Protein AF-0000000076348810 (afdb_homodimer)

Radius of gyration: 24.59 Å; Cα contacts (8 Å, |Δi|>4): 1159; chains: 2; bounding box: 55×70×58 Å

Structure (mmCIF, N/CA/C/O backbone):
data_AF-0000000076348810-model_v1
#
loop_
_entity.id
_entity.type
_entity.pdbx_description
1 polymer 'Glutamate racemase'
#
loop_
_atom_site.group_PDB
_atom_site.id
_atom_site.type_symbol
_atom_site.label_atom_id
_atom_site.label_alt_id
_atom_site.label_comp_id
_atom_site.label_asym_id
_atom_site.label_entity_id
_atom_site.label_seq_id
_atom_site.pdbx_PDB_ins_code
_atom_site.Cartn_x
_atom_site.Cartn_y
_atom_site.Cartn_z
_atom_site.occupancy
_atom_site.B_iso_or_equiv
_atom_site.auth_seq_id
_atom_site.auth_comp_id
_atom_site.auth_asym_id
_atom_site.auth_atom_id
_atom_site.pdbx_PDB_model_num
ATOM 1 N N . MET A 1 1 ? -26.547 -15.477 -2.445 1 61.16 1 MET A N 1
ATOM 2 C CA . MET A 1 1 ? -26.625 -14.945 -3.803 1 61.16 1 MET A CA 1
ATOM 3 C C . MET A 1 1 ? -26.422 -16.047 -4.832 1 61.16 1 MET A C 1
ATOM 5 O O . MET A 1 1 ? -25.578 -16.938 -4.648 1 61.16 1 MET A O 1
ATOM 9 N N . MET A 1 2 ? -27.297 -16.141 -5.699 1 83.56 2 MET A N 1
ATOM 10 C CA . MET A 1 2 ? -27.156 -17.188 -6.703 1 83.56 2 MET A CA 1
ATOM 11 C C . MET A 1 2 ? -26.109 -16.812 -7.75 1 83.56 2 MET A C 1
ATOM 13 O O . MET A 1 2 ? -26.203 -15.75 -8.367 1 83.56 2 MET A O 1
ATOM 17 N N . LEU A 1 3 ? -25 -17.625 -7.941 1 93 3 LEU A N 1
ATOM 18 C CA . LEU A 1 3 ? -23.922 -17.375 -8.891 1 93 3 LEU A CA 1
ATOM 19 C C . LEU A 1 3 ? -24.328 -17.797 -10.305 1 93 3 LEU A C 1
ATOM 21 O O . LEU A 1 3 ? -25.078 -18.75 -10.477 1 93 3 LEU A O 1
ATOM 25 N N . PRO A 1 4 ? -23.875 -17.047 -11.281 1 95.25 4 PRO A N 1
ATOM 26 C CA . PRO A 1 4 ? -24.203 -17.391 -12.664 1 95.25 4 PRO A CA 1
ATOM 27 C C . PRO A 1 4 ? -23.766 -18.812 -13.039 1 95.25 4 PRO A C 1
ATOM 29 O O . PRO A 1 4 ? -22.688 -19.25 -12.617 1 95.25 4 PRO A O 1
ATOM 32 N N . SER A 1 5 ? -24.609 -19.469 -13.922 1 94.88 5 SER A N 1
ATOM 33 C CA . SER A 1 5 ? -24.328 -20.844 -14.273 1 94.88 5 SER A CA 1
ATOM 34 C C . SER A 1 5 ? -23.734 -20.953 -15.68 1 94.88 5 SER A C 1
ATOM 36 O O . SER A 1 5 ? -23.156 -21.969 -16.031 1 94.88 5 SER A O 1
ATOM 38 N N . ASN A 1 6 ? -23.922 -19.922 -16.438 1 97.25 6 ASN A N 1
ATOM 39 C CA . ASN A 1 6 ? -23.375 -19.938 -17.797 1 97.25 6 ASN A CA 1
ATOM 40 C C . ASN A 1 6 ? -21.859 -19.938 -17.781 1 97.25 6 ASN A C 1
ATOM 42 O O . ASN A 1 6 ? -21.234 -19.406 -16.875 1 97.25 6 ASN A O 1
ATOM 46 N N . PRO A 1 7 ? -21.297 -20.547 -18.828 1 98.12 7 PRO A N 1
ATOM 47 C CA . PRO A 1 7 ? -19.828 -20.5 -18.938 1 98.12 7 PRO A CA 1
ATOM 48 C C . PRO A 1 7 ? -19.281 -19.078 -18.938 1 98.12 7 PRO A C 1
ATOM 50 O O . PRO A 1 7 ? -19.953 -18.156 -19.422 1 98.12 7 PRO A O 1
ATOM 53 N N . GLY A 1 8 ? -18.109 -18.906 -18.406 1 98.5 8 GLY A N 1
ATOM 54 C CA . GLY A 1 8 ? -17.484 -17.594 -18.297 1 98.5 8 GLY A CA 1
ATOM 55 C C . GLY A 1 8 ? -15.977 -17.625 -18.359 1 98.5 8 GLY A C 1
ATOM 56 O O . GLY A 1 8 ? -15.383 -18.688 -18.578 1 98.5 8 GLY A O 1
ATOM 57 N N . PRO A 1 9 ? -15.367 -16.562 -18.266 1 98.81 9 PRO A N 1
ATOM 58 C CA . PRO A 1 9 ? -13.906 -16.484 -18.391 1 98.81 9 PRO A CA 1
ATOM 59 C C . PRO A 1 9 ? -13.18 -17.031 -17.172 1 98.81 9 PRO A C 1
ATOM 61 O O . PRO A 1 9 ? -13.812 -17.328 -16.141 1 98.81 9 PRO A O 1
ATOM 64 N N . ILE A 1 10 ? -11.875 -17.281 -17.312 1 98.88 10 ILE A N 1
ATOM 65 C CA . ILE A 1 10 ? -11.016 -17.562 -16.172 1 98.88 10 ILE A CA 1
ATOM 66 C C . ILE A 1 10 ? -10.695 -16.266 -15.438 1 98.88 10 ILE A C 1
ATOM 68 O O . ILE A 1 10 ? -10.188 -15.32 -16.031 1 98.88 10 ILE A O 1
ATOM 72 N N . GLY A 1 11 ? -11.031 -16.188 -14.164 1 98.81 11 GLY A N 1
ATOM 73 C CA . GLY A 1 11 ? -10.672 -15.023 -13.359 1 98.81 11 GLY A CA 1
ATOM 74 C C . GLY A 1 11 ? -9.242 -15.078 -12.844 1 98.81 11 GLY A C 1
ATOM 75 O O . GLY A 1 11 ? -8.789 -16.109 -12.367 1 98.81 11 GLY A O 1
ATOM 76 N N . ILE A 1 12 ? -8.492 -14.023 -13.016 1 98.81 12 ILE A N 1
ATOM 77 C CA . ILE A 1 12 ? -7.168 -13.852 -12.43 1 98.81 12 ILE A CA 1
ATOM 78 C C . ILE A 1 12 ? -7.191 -12.719 -11.414 1 98.81 12 ILE A C 1
ATOM 80 O O . ILE A 1 12 ? -7.52 -11.578 -11.75 1 98.81 12 ILE A O 1
ATOM 84 N N . PHE A 1 13 ? -6.844 -13.062 -10.227 1 98.81 13 PHE A N 1
ATOM 85 C CA . PHE A 1 13 ? -6.855 -12.047 -9.18 1 98.81 13 PHE A CA 1
ATOM 86 C C . PHE A 1 13 ? -5.438 -11.711 -8.734 1 98.81 13 PHE A C 1
ATOM 88 O O . PHE A 1 13 ? -4.613 -12.602 -8.555 1 98.81 13 PHE A O 1
ATOM 95 N N . ASP A 1 14 ? -5.188 -10.438 -8.539 1 98.44 14 ASP A N 1
ATOM 96 C CA . ASP A 1 14 ? -3.961 -9.953 -7.914 1 98.44 14 ASP A CA 1
ATOM 97 C C . ASP A 1 14 ? -4.242 -8.75 -7.012 1 98.44 14 ASP A C 1
ATOM 99 O O . ASP A 1 14 ? -5.207 -8.016 -7.23 1 98.44 14 ASP A O 1
ATOM 103 N N . SER A 1 15 ? -3.398 -8.609 -5.953 1 97.56 15 SER A N 1
ATOM 104 C CA . SER A 1 15 ? -3.543 -7.469 -5.051 1 97.56 15 SER A CA 1
ATOM 105 C C . SER A 1 15 ? -3.305 -6.152 -5.781 1 97.56 15 SER A C 1
ATOM 107 O O . SER A 1 15 ? -3.744 -5.094 -5.324 1 97.56 15 SER A O 1
ATOM 109 N N . GLY A 1 16 ? -2.594 -6.195 -6.828 1 95.88 16 GLY A N 1
ATOM 110 C CA . GLY A 1 16 ? -2.287 -4.984 -7.574 1 95.88 16 GLY A CA 1
ATOM 111 C C . GLY A 1 16 ? -2.006 -5.242 -9.039 1 95.88 16 GLY A C 1
ATOM 112 O O . GLY A 1 16 ? -2.852 -5.789 -9.758 1 95.88 16 GLY A O 1
ATOM 113 N N . TYR A 1 17 ? -0.792 -4.91 -9.461 1 95.75 17 TYR A N 1
ATOM 114 C CA . TYR A 1 17 ? -0.431 -4.957 -10.875 1 95.75 17 TYR A CA 1
ATOM 115 C C . TYR A 1 17 ? 0.406 -6.191 -11.18 1 95.75 17 TYR A C 1
ATOM 117 O O . TYR A 1 17 ? 0.522 -6.598 -12.344 1 95.75 17 TYR A O 1
ATOM 125 N N . GLY A 1 18 ? 0.957 -6.766 -10.18 1 95.12 18 GLY A N 1
ATOM 126 C CA . GLY A 1 18 ? 1.931 -7.828 -10.375 1 95.12 18 GLY A CA 1
ATOM 127 C C . GLY A 1 18 ? 1.361 -9.031 -11.109 1 95.12 18 GLY A C 1
ATOM 128 O O . GLY A 1 18 ? 2.062 -9.68 -11.883 1 95.12 18 GLY A O 1
ATOM 129 N N . GLY A 1 19 ? 0.081 -9.281 -10.898 1 96.56 19 GLY A N 1
ATOM 130 C CA . GLY A 1 19 ? -0.575 -10.43 -11.508 1 96.56 19 GLY A CA 1
ATOM 131 C C . GLY A 1 19 ? -0.652 -10.336 -13.023 1 96.56 19 GLY A C 1
ATOM 132 O O . GLY A 1 19 ? -0.917 -11.336 -13.695 1 96.56 19 GLY A O 1
ATOM 133 N N . LEU A 1 20 ? -0.389 -9.18 -13.555 1 95.69 20 LEU A N 1
ATOM 134 C CA . LEU A 1 20 ? -0.38 -9.008 -15 1 95.69 20 LEU A CA 1
ATOM 135 C C . LEU A 1 20 ? 0.728 -9.836 -15.641 1 95.69 20 LEU A C 1
ATOM 137 O O . LEU A 1 20 ? 0.592 -10.289 -16.781 1 95.69 20 LEU A O 1
ATOM 141 N N . THR A 1 21 ? 1.817 -10.094 -14.883 1 93.25 21 THR A N 1
ATOM 142 C CA . THR A 1 21 ? 2.881 -10.961 -15.375 1 93.25 21 THR A CA 1
ATOM 143 C C . THR A 1 21 ? 2.393 -12.406 -15.492 1 93.25 21 THR A C 1
ATOM 145 O O . THR A 1 21 ? 2.758 -13.117 -16.422 1 93.25 21 THR A O 1
ATOM 148 N N . ILE A 1 22 ? 1.582 -12.82 -14.57 1 95.75 22 ILE A N 1
ATOM 149 C CA . ILE A 1 22 ? 0.993 -14.156 -14.586 1 95.75 22 ILE A CA 1
ATOM 150 C C . ILE A 1 22 ? 0.005 -14.266 -15.75 1 95.75 22 ILE A C 1
ATOM 152 O O . ILE A 1 22 ? 0.025 -15.25 -16.5 1 95.75 22 ILE A O 1
ATOM 156 N N . LEU A 1 23 ? -0.858 -13.227 -15.859 1 96.19 23 LEU A N 1
ATOM 157 C CA . LEU A 1 23 ? -1.82 -13.195 -16.953 1 96.19 23 LEU A CA 1
ATOM 158 C C . LEU A 1 23 ? -1.112 -13.281 -18.312 1 96.19 23 LEU A C 1
ATOM 160 O O . LEU A 1 23 ? -1.564 -14 -19.203 1 96.19 23 LEU A O 1
ATOM 164 N N . HIS A 1 24 ? -0.041 -12.539 -18.391 1 93.62 24 HIS A N 1
ATOM 165 C CA . HIS A 1 24 ? 0.731 -12.578 -19.625 1 93.62 24 HIS A CA 1
ATOM 166 C C . HIS A 1 24 ? 1.199 -13.992 -19.953 1 93.62 24 HIS A C 1
ATOM 168 O O . HIS A 1 24 ? 1.07 -14.445 -21.094 1 93.62 24 HIS A O 1
ATOM 174 N N . GLY A 1 25 ? 1.738 -14.672 -18.984 1 93.62 25 GLY A N 1
ATOM 175 C CA . GLY A 1 25 ? 2.156 -16.062 -19.172 1 93.62 25 GLY A CA 1
ATOM 176 C C . GLY A 1 25 ? 1.017 -16.984 -19.562 1 93.62 25 GLY A C 1
ATOM 177 O O . GLY A 1 25 ? 1.167 -17.828 -20.438 1 93.62 25 GLY A O 1
ATOM 178 N N . LEU A 1 26 ? -0.102 -16.797 -18.953 1 96.69 26 LEU A N 1
ATOM 179 C CA . LEU A 1 26 ? -1.273 -17.625 -19.234 1 96.69 26 LEU A CA 1
ATOM 180 C C . LEU A 1 26 ? -1.746 -17.422 -20.672 1 96.69 26 LEU A C 1
ATOM 182 O O . LEU A 1 26 ? -2.033 -18.391 -21.375 1 96.69 26 LEU A O 1
ATOM 186 N N . ARG A 1 27 ? -1.813 -16.172 -21.062 1 95.19 27 ARG A N 1
ATOM 187 C CA . ARG A 1 27 ? -2.334 -15.859 -22.391 1 95.19 27 ARG A CA 1
ATOM 188 C C . ARG A 1 27 ? -1.376 -16.328 -23.484 1 95.19 27 ARG A C 1
ATOM 190 O O . ARG A 1 27 ? -1.8 -16.625 -24.594 1 95.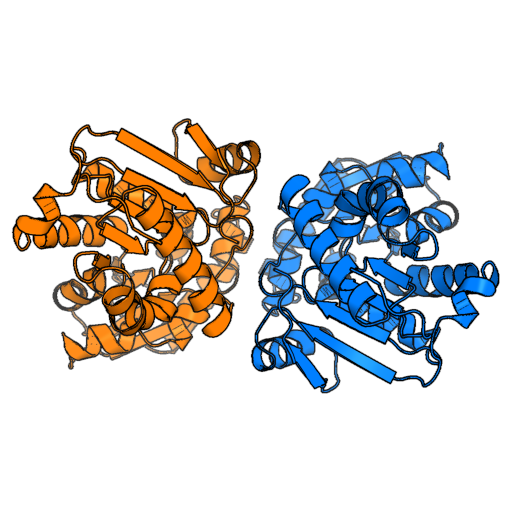19 27 ARG A O 1
ATOM 197 N N . GLN A 1 28 ? -0.123 -16.422 -23.156 1 94.56 28 GLN A N 1
ATOM 198 C CA . GLN A 1 28 ? 0.855 -16.938 -24.125 1 94.56 28 GLN A CA 1
ATOM 199 C C . GLN A 1 28 ? 0.678 -18.438 -24.344 1 94.56 28 GLN A C 1
ATOM 201 O O . GLN A 1 28 ? 0.781 -18.906 -25.484 1 94.56 28 GLN A O 1
ATOM 206 N N . VAL A 1 29 ? 0.404 -19.156 -23.328 1 96.25 29 VAL A N 1
ATOM 207 C CA . VAL A 1 29 ? 0.344 -20.609 -23.391 1 96.25 29 VAL A CA 1
ATOM 208 C C . VAL A 1 29 ? -1.074 -21.047 -23.75 1 96.25 29 VAL A C 1
ATOM 210 O O . VAL A 1 29 ? -1.264 -22.047 -24.453 1 96.25 29 VAL A O 1
ATOM 213 N N . LEU A 1 30 ? -2.064 -20.312 -23.219 1 97.69 30 LEU A N 1
ATOM 214 C CA . LEU A 1 30 ? -3.473 -20.672 -23.375 1 97.69 30 LEU A CA 1
ATOM 215 C C . LEU A 1 30 ? -4.273 -19.5 -23.922 1 97.69 30 LEU A C 1
ATOM 217 O O . LEU A 1 30 ? -5.203 -19.016 -23.266 1 97.69 30 LEU A O 1
ATOM 221 N N . PRO A 1 31 ? -3.996 -19.078 -25.172 1 97.56 31 PRO A N 1
ATOM 222 C CA . PRO A 1 31 ? -4.605 -17.875 -25.734 1 97.56 31 PRO A CA 1
ATOM 223 C C . PRO A 1 31 ? -6.078 -18.062 -26.094 1 97.56 31 PRO A C 1
ATOM 225 O O . PRO A 1 31 ? -6.789 -17.078 -26.328 1 97.56 31 PRO A O 1
ATOM 228 N N . GLN A 1 32 ? -6.539 -19.297 -26.109 1 97.81 32 GLN A N 1
ATOM 229 C CA . GLN A 1 32 ? -7.887 -19.578 -26.594 1 97.81 32 GLN A CA 1
ATOM 230 C C . GLN A 1 32 ? -8.938 -19.219 -25.547 1 97.81 32 GLN A C 1
ATOM 232 O O . GLN A 1 32 ? -10.094 -18.953 -25.891 1 97.81 32 GLN A O 1
ATOM 237 N N . TYR A 1 33 ? -8.578 -19.156 -24.297 1 98.44 33 TYR A N 1
ATOM 238 C CA . TYR A 1 33 ? -9.547 -18.922 -23.234 1 98.44 33 TYR A CA 1
ATOM 239 C C . TYR A 1 33 ? -9.805 -17.438 -23.031 1 98.44 33 TYR A C 1
ATOM 241 O O . TYR A 1 33 ? -8.984 -16.594 -23.422 1 98.44 33 TYR A O 1
ATOM 249 N N . ASP A 1 34 ? -10.977 -17.125 -22.5 1 98.56 34 ASP A N 1
ATOM 250 C CA . ASP A 1 34 ? -11.281 -15.766 -22.047 1 98.56 34 ASP A CA 1
ATOM 251 C C . ASP A 1 34 ? -10.789 -15.531 -20.625 1 98.56 34 ASP A C 1
ATOM 253 O O . ASP A 1 34 ? -10.883 -16.422 -19.781 1 98.56 34 ASP A O 1
ATOM 257 N N . TYR A 1 35 ? -10.273 -14.352 -20.453 1 98.31 35 TYR A N 1
ATOM 258 C CA . TYR A 1 35 ? -9.734 -14.016 -19.141 1 98.31 35 TYR A CA 1
ATOM 259 C C . TYR A 1 35 ? -10.391 -12.758 -18.578 1 98.31 35 TYR A C 1
ATOM 261 O O . TYR A 1 35 ? -10.82 -11.891 -19.344 1 98.31 35 TYR A O 1
ATOM 269 N N . MET A 1 36 ? -10.492 -12.703 -17.312 1 98.31 36 MET A N 1
ATOM 270 C CA . MET A 1 36 ? -10.906 -11.531 -16.547 1 98.31 36 MET A CA 1
ATOM 271 C C . MET A 1 36 ? -9.93 -11.25 -15.414 1 98.31 36 MET A C 1
ATOM 273 O O . MET A 1 36 ? -9.859 -12.016 -14.453 1 98.31 36 MET A O 1
ATOM 277 N N . TYR A 1 37 ? -9.195 -10.195 -15.617 1 98.38 37 TYR A N 1
ATOM 278 C CA . TYR A 1 37 ? -8.211 -9.82 -14.609 1 98.38 37 TYR A CA 1
ATOM 279 C C . TYR A 1 37 ? -8.797 -8.82 -13.617 1 98.38 37 TYR A C 1
ATOM 281 O O . TYR A 1 37 ? -9.375 -7.809 -14.016 1 98.38 37 TYR A O 1
ATOM 289 N N . LEU A 1 38 ? -8.664 -9.102 -12.305 1 98.69 38 LEU A N 1
ATOM 290 C CA . LEU A 1 38 ? -9.062 -8.164 -11.258 1 98.69 38 LEU A CA 1
ATOM 291 C C . LEU A 1 38 ? -7.875 -7.789 -10.383 1 98.69 38 LEU A C 1
ATOM 293 O O . LEU A 1 38 ? -7.359 -8.625 -9.633 1 98.69 38 LEU A O 1
ATOM 297 N N . GLY A 1 39 ? -7.43 -6.562 -10.516 1 98.38 39 GLY A N 1
ATOM 298 C CA . GLY A 1 39 ? -6.445 -6 -9.609 1 98.38 39 GLY A CA 1
ATOM 299 C C . GLY A 1 39 ? -7.062 -5.168 -8.5 1 98.38 39 GLY A C 1
ATOM 300 O O . GLY A 1 39 ? -7.73 -4.168 -8.766 1 98.38 39 GLY A O 1
ATOM 301 N N . ASP A 1 40 ? -6.844 -5.594 -7.27 1 98.44 40 ASP A N 1
ATOM 302 C CA . ASP A 1 40 ? -7.328 -4.828 -6.125 1 98.44 40 ASP A CA 1
ATOM 303 C C . ASP A 1 40 ? -6.379 -3.68 -5.789 1 98.44 40 ASP A C 1
ATOM 305 O O . ASP A 1 40 ? -5.918 -3.561 -4.652 1 98.44 40 ASP A O 1
ATOM 309 N N . ASN A 1 41 ? -6.246 -2.783 -6.68 1 98 41 ASN A N 1
ATOM 310 C CA . ASN A 1 41 ? -5.219 -1.749 -6.645 1 98 41 ASN A CA 1
ATOM 311 C C . ASN A 1 41 ? -5.465 -0.75 -5.516 1 98 41 ASN A C 1
ATOM 313 O O . ASN A 1 41 ? -4.516 -0.212 -4.941 1 98 41 ASN A O 1
ATOM 317 N N . ALA A 1 42 ? -6.691 -0.507 -5.117 1 97.12 42 ALA A N 1
ATOM 318 C CA . ALA A 1 42 ? -7.02 0.49 -4.102 1 97.12 42 ALA A CA 1
ATOM 319 C C . ALA A 1 42 ? -6.539 0.049 -2.723 1 97.12 42 ALA A C 1
ATOM 321 O O . ALA A 1 42 ? -6.324 0.881 -1.839 1 97.12 42 ALA A O 1
ATOM 322 N N . ARG A 1 43 ? -6.355 -1.258 -2.566 1 97.06 43 ARG A N 1
ATOM 323 C CA . ARG A 1 43 ? -6 -1.763 -1.244 1 97.06 43 ARG A CA 1
ATOM 324 C C . ARG A 1 43 ? -4.648 -2.467 -1.272 1 97.06 43 ARG A C 1
ATOM 326 O O . ARG A 1 43 ? -4.301 -3.193 -0.338 1 97.06 43 ARG A O 1
ATOM 333 N N . ALA A 1 44 ? -3.859 -2.348 -2.377 1 97.06 44 ALA A N 1
ATOM 334 C CA . ALA A 1 44 ? -2.496 -2.867 -2.482 1 97.06 44 ALA A CA 1
ATOM 335 C C . ALA A 1 44 ? -1.535 -2.061 -1.612 1 97.06 44 ALA A C 1
ATOM 337 O O . ALA A 1 44 ? -1.781 -0.886 -1.328 1 97.06 44 ALA A O 1
ATOM 338 N N . PRO A 1 45 ? -0.466 -2.607 -1.141 1 96.75 45 PRO A N 1
ATOM 339 C CA . PRO A 1 45 ? 0.006 -3.982 -1.323 1 96.75 45 PRO A CA 1
ATOM 340 C C . PRO A 1 45 ? -0.509 -4.93 -0.243 1 96.75 45 PRO A C 1
ATOM 342 O O . PRO A 1 45 ? -0.829 -4.496 0.866 1 96.75 45 PRO A O 1
ATOM 345 N N . TYR A 1 46 ? -0.533 -6.164 -0.546 1 97.94 46 TYR A N 1
ATOM 346 C CA . TYR A 1 46 ? -0.958 -7.188 0.404 1 97.94 46 TYR A CA 1
ATOM 347 C C . TYR A 1 46 ? 0.229 -7.719 1.198 1 97.94 46 TYR A C 1
ATOM 349 O O . TYR A 1 46 ? 0.053 -8.312 2.266 1 97.94 46 TYR A O 1
ATOM 357 N N . GLY A 1 47 ? 1.407 -7.535 0.71 1 96.94 47 GLY A N 1
ATOM 358 C CA . GLY A 1 47 ? 2.605 -8.258 1.103 1 96.94 47 GLY A CA 1
ATOM 359 C C . GLY A 1 47 ? 2.885 -8.188 2.592 1 96.94 47 GLY A C 1
ATOM 360 O O . GLY A 1 47 ? 3.465 -9.117 3.166 1 96.94 47 GLY A O 1
ATOM 361 N N . SER A 1 48 ? 2.508 -7.09 3.223 1 95 48 SER A N 1
ATOM 362 C CA . SER A 1 48 ? 2.842 -6.91 4.633 1 95 48 SER A CA 1
ATOM 363 C C . SER A 1 48 ? 1.601 -7 5.512 1 95 48 SER A C 1
ATOM 365 O O . SER A 1 48 ? 1.682 -6.828 6.73 1 95 48 SER A O 1
ATOM 367 N N . ARG A 1 49 ? 0.42 -7.266 4.879 1 97.06 49 ARG A N 1
ATOM 368 C CA . ARG A 1 49 ? -0.831 -7.246 5.633 1 97.06 49 ARG A CA 1
ATOM 369 C C . ARG A 1 49 ? -1.009 -8.539 6.426 1 97.06 49 ARG A C 1
ATOM 371 O O . ARG A 1 49 ? -0.373 -9.547 6.129 1 97.06 49 ARG A O 1
ATOM 378 N N . SER A 1 50 ? -1.814 -8.453 7.395 1 97.12 50 SER A N 1
ATOM 379 C CA . SER A 1 50 ? -2.107 -9.617 8.234 1 97.12 50 SER A CA 1
ATOM 380 C C . SER A 1 50 ? -2.896 -10.664 7.461 1 97.12 50 SER A C 1
ATOM 382 O O . SER A 1 50 ? -3.469 -10.375 6.406 1 97.12 50 SER A O 1
ATOM 384 N N . PHE A 1 51 ? -2.893 -11.859 8.047 1 96.81 51 PHE A N 1
ATOM 385 C CA . PHE A 1 51 ? -3.652 -12.961 7.465 1 96.81 51 PHE A CA 1
ATOM 386 C C . PHE A 1 51 ? -5.125 -12.594 7.336 1 96.81 51 PHE A C 1
ATOM 388 O O . PHE A 1 51 ? -5.734 -12.805 6.285 1 96.81 51 PHE A O 1
ATOM 395 N N . GLU A 1 52 ? -5.684 -11.938 8.375 1 96.56 52 GLU A N 1
ATOM 396 C CA . GLU A 1 52 ? -7.102 -11.609 8.422 1 96.56 52 GLU A CA 1
ATOM 397 C C . GLU A 1 52 ? -7.477 -10.633 7.305 1 96.56 52 GLU A C 1
ATOM 399 O O . GLU A 1 52 ? -8.484 -10.828 6.617 1 96.56 52 GLU A O 1
ATOM 404 N N . VAL A 1 53 ? -6.66 -9.656 7.133 1 97.38 53 VAL A N 1
ATOM 405 C CA . VAL A 1 53 ? -6.93 -8.625 6.133 1 97.38 53 VAL A CA 1
ATOM 406 C C . VAL A 1 53 ? -6.805 -9.219 4.734 1 97.38 53 VAL A C 1
ATOM 408 O O . VAL A 1 53 ? -7.668 -9 3.879 1 97.38 53 VAL A O 1
ATOM 411 N N . VAL A 1 54 ? -5.73 -10.023 4.496 1 98.38 54 VAL A N 1
ATOM 412 C CA . VAL A 1 54 ? -5.5 -10.617 3.186 1 98.38 54 VAL A CA 1
ATOM 413 C C . VAL A 1 54 ? -6.633 -11.586 2.852 1 98.38 54 VAL A C 1
ATOM 415 O O . VAL A 1 54 ? -7.117 -11.617 1.72 1 98.38 54 VAL A O 1
ATOM 418 N N . TYR A 1 55 ? -7.066 -12.375 3.854 1 98.25 55 TYR A N 1
ATOM 419 C CA . TYR A 1 55 ? -8.164 -13.305 3.641 1 98.25 55 TYR A CA 1
ATOM 420 C C . TYR A 1 55 ? -9.445 -12.562 3.275 1 98.25 55 TYR A C 1
ATOM 422 O O . TYR A 1 55 ? -10.117 -12.906 2.297 1 98.25 55 TYR A O 1
ATOM 430 N N . LYS A 1 56 ? -9.766 -11.531 4.035 1 97.44 56 LYS A N 1
ATOM 431 C CA . LYS A 1 56 ? -10.984 -10.766 3.809 1 97.44 56 LYS A CA 1
ATOM 432 C C . LYS A 1 56 ? -11 -10.164 2.406 1 97.44 56 LYS A C 1
ATOM 434 O O . LYS A 1 56 ? -11.992 -10.297 1.679 1 97.44 56 LYS A O 1
ATOM 439 N N . PHE A 1 57 ? -9.938 -9.516 2.021 1 98.19 57 PHE A N 1
ATOM 440 C CA . PHE A 1 57 ? -9.867 -8.828 0.736 1 98.19 57 PHE A CA 1
ATOM 441 C C . PHE A 1 57 ? -9.891 -9.828 -0.412 1 98.19 57 PHE A C 1
ATOM 443 O O . PHE A 1 57 ? -10.586 -9.625 -1.41 1 98.19 57 PHE A O 1
ATOM 450 N N . THR A 1 58 ? -9.133 -10.914 -0.263 1 98.69 58 THR A N 1
ATOM 451 C CA . THR A 1 58 ? -9.078 -11.938 -1.3 1 98.69 58 THR A CA 1
ATOM 452 C C . THR A 1 58 ? -10.445 -12.594 -1.486 1 98.69 58 THR A C 1
ATOM 454 O O . THR A 1 58 ? -10.883 -12.812 -2.617 1 98.69 58 THR A O 1
ATOM 457 N N . ARG A 1 59 ? -11.117 -12.883 -0.397 1 98.31 5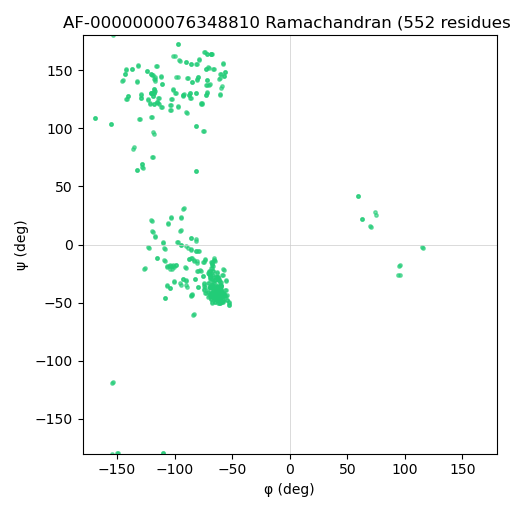9 ARG A N 1
ATOM 458 C CA . ARG A 1 59 ? -12.445 -13.492 -0.442 1 98.31 59 ARG A CA 1
ATOM 459 C C . ARG A 1 59 ? -13.43 -12.602 -1.196 1 98.31 59 ARG A C 1
ATOM 461 O O . ARG A 1 59 ? -14.195 -13.086 -2.025 1 98.31 59 ARG A O 1
ATOM 468 N N . GLN A 1 60 ? -13.375 -11.305 -0.897 1 97.94 60 GLN A N 1
ATOM 469 C CA . GLN A 1 60 ? -14.25 -10.352 -1.578 1 97.94 60 GLN A CA 1
ATOM 470 C C . GLN A 1 60 ? -14 -10.352 -3.082 1 97.94 60 GLN A C 1
ATOM 472 O O . GLN A 1 60 ? -14.938 -10.297 -3.875 1 97.94 60 GLN A O 1
ATOM 477 N N . ALA A 1 61 ? -12.766 -10.43 -3.449 1 98.56 61 ALA A N 1
ATOM 478 C CA . ALA A 1 61 ? -12.391 -10.406 -4.863 1 98.56 61 ALA A CA 1
ATOM 479 C C . ALA A 1 61 ? -12.844 -11.688 -5.57 1 98.56 61 ALA A C 1
ATOM 481 O O . ALA A 1 61 ? -13.352 -11.633 -6.691 1 98.56 61 ALA A O 1
ATOM 482 N N . VAL A 1 62 ? -12.656 -12.812 -4.926 1 98.5 62 VAL A N 1
ATOM 483 C CA . VAL A 1 62 ? -13.039 -14.102 -5.488 1 98.5 62 VAL A CA 1
ATOM 484 C C . VAL A 1 62 ? -14.555 -14.148 -5.691 1 98.5 62 VAL A C 1
ATOM 486 O O . VAL A 1 62 ? -15.031 -14.539 -6.758 1 98.5 62 VAL A O 1
ATOM 489 N N . ILE A 1 63 ? -15.312 -13.688 -4.707 1 98 63 ILE A N 1
ATOM 490 C CA . ILE A 1 63 ? -16.766 -13.672 -4.785 1 98 63 ILE A CA 1
ATOM 491 C C . ILE A 1 63 ? -17.219 -12.758 -5.922 1 98 63 ILE A C 1
ATOM 493 O O . ILE A 1 63 ? -18.141 -13.086 -6.668 1 98 63 ILE A O 1
ATOM 497 N N . LYS A 1 64 ? -16.531 -11.617 -6.055 1 98.31 64 LYS A N 1
ATOM 498 C CA . LYS A 1 64 ? -16.859 -10.695 -7.137 1 98.31 64 LYS A CA 1
ATOM 499 C C . LYS A 1 64 ? -16.641 -11.344 -8.5 1 98.31 64 LYS A C 1
ATOM 501 O O . LYS A 1 64 ? -17.484 -11.242 -9.391 1 98.31 64 LYS A O 1
ATOM 506 N N . LEU A 1 65 ? -15.562 -12.008 -8.688 1 98.62 65 LEU A N 1
ATOM 507 C CA . LEU A 1 65 ? -15.258 -12.672 -9.945 1 98.62 65 LEU A CA 1
ATOM 508 C C . LEU A 1 65 ? -16.266 -13.773 -10.234 1 98.62 65 LEU A C 1
ATOM 510 O O . LEU A 1 65 ? -16.734 -13.922 -11.367 1 98.62 65 LEU A O 1
ATOM 514 N N . PHE A 1 66 ? -16.656 -14.547 -9.219 1 98.38 66 PHE A N 1
ATOM 515 C CA . PHE A 1 66 ? -17.688 -15.578 -9.383 1 98.38 66 PHE A CA 1
ATOM 516 C C . PHE A 1 66 ? -19.016 -14.953 -9.789 1 98.38 66 PHE A C 1
ATOM 518 O O . PHE A 1 66 ? -19.703 -15.469 -10.672 1 98.38 66 PHE A O 1
ATOM 525 N N . SER A 1 67 ? -19.312 -13.836 -9.164 1 97.81 67 SER A N 1
ATOM 526 C CA . SER A 1 67 ? -20.578 -13.172 -9.461 1 97.81 67 SER A CA 1
ATOM 527 C C . SER A 1 67 ? -20.609 -12.633 -10.891 1 97.81 67 SER A C 1
ATOM 529 O O . SER A 1 67 ? -21.672 -12.414 -11.461 1 97.81 67 SER A O 1
ATOM 531 N N . MET A 1 68 ? -19.438 -12.516 -11.445 1 97.62 68 MET A N 1
ATOM 532 C CA . MET A 1 68 ? -19.328 -11.984 -12.805 1 97.62 68 MET A CA 1
ATOM 533 C C . MET A 1 68 ? -19.219 -13.117 -13.82 1 97.62 68 MET A C 1
ATOM 535 O O . MET A 1 68 ? -18.984 -12.875 -15.008 1 97.62 68 MET A O 1
ATOM 539 N N . GLY A 1 69 ? -19.281 -14.352 -13.32 1 97.75 69 GLY A N 1
ATOM 540 C CA . GLY A 1 69 ? -19.469 -15.469 -14.234 1 97.75 69 GLY A CA 1
ATOM 541 C C . GLY A 1 69 ? -18.281 -16.406 -14.273 1 97.75 69 GLY A C 1
ATOM 542 O O . GLY A 1 69 ? -18.328 -17.453 -14.93 1 97.75 69 GLY A O 1
ATOM 543 N N . CYS A 1 70 ? -17.234 -16.125 -13.555 1 98.62 70 CYS A N 1
ATOM 544 C CA . CYS A 1 70 ? -16.094 -17.016 -13.547 1 98.62 70 CYS A CA 1
ATOM 545 C C . CYS A 1 70 ? -16.406 -18.328 -12.82 1 98.62 70 CYS A C 1
ATOM 547 O O . CYS A 1 70 ? -17.062 -18.312 -11.781 1 98.62 70 CYS A O 1
ATOM 549 N N . HIS A 1 71 ? -15.961 -19.391 -13.398 1 98.56 71 HIS A N 1
ATOM 550 C CA . HIS A 1 71 ? -16.078 -20.688 -12.75 1 98.56 71 HIS A CA 1
ATOM 551 C C . HIS A 1 71 ? -14.75 -21.125 -12.148 1 98.56 71 HIS A C 1
ATOM 553 O O . HIS A 1 71 ? -14.719 -22.016 -11.289 1 98.56 71 HIS A O 1
ATOM 559 N N . LEU A 1 72 ? -13.703 -20.547 -12.648 1 98.81 72 LEU A N 1
ATOM 560 C CA . LEU A 1 72 ? -12.336 -20.766 -12.188 1 98.81 72 LEU A CA 1
ATOM 561 C C . LEU A 1 72 ? -11.641 -19.438 -11.914 1 98.81 72 LEU A C 1
ATOM 563 O O . LEU A 1 72 ? -11.648 -18.547 -12.766 1 98.81 72 LEU A O 1
ATOM 567 N N . VAL A 1 73 ? -11.102 -19.328 -10.695 1 98.88 73 VAL A N 1
ATOM 568 C CA . VAL A 1 73 ? -10.312 -18.141 -10.336 1 98.88 73 VAL A CA 1
ATOM 569 C C . VAL A 1 73 ? -8.898 -18.562 -9.953 1 98.88 73 VAL A C 1
ATOM 571 O O . VAL A 1 73 ? -8.711 -19.5 -9.18 1 98.88 73 VAL A O 1
ATOM 574 N N . ILE A 1 74 ? -7.934 -17.922 -10.516 1 98.75 74 ILE A N 1
ATOM 575 C CA . ILE A 1 74 ? -6.531 -18.109 -10.156 1 98.75 74 ILE A CA 1
ATOM 576 C C . ILE A 1 74 ? -6.059 -16.938 -9.305 1 98.75 74 ILE A C 1
ATOM 578 O O . ILE A 1 74 ? -6.125 -15.781 -9.734 1 98.75 74 ILE A O 1
ATOM 582 N N . LEU A 1 75 ? -5.621 -17.234 -8.094 1 98.69 75 LEU A N 1
ATOM 583 C CA . LEU A 1 75 ? -4.965 -16.203 -7.293 1 98.69 75 LEU A CA 1
ATOM 584 C C . LEU A 1 75 ? -3.553 -15.938 -7.801 1 98.69 75 LEU A C 1
ATOM 586 O O . LEU A 1 75 ? -2.6 -16.578 -7.359 1 98.69 75 LEU A O 1
ATOM 590 N N . GLY A 1 76 ? -3.445 -14.891 -8.609 1 97.75 76 GLY A N 1
ATOM 591 C CA . GLY A 1 76 ? -2.178 -14.555 -9.234 1 97.75 76 GLY A CA 1
ATOM 592 C C . GLY A 1 76 ? -1.245 -13.781 -8.32 1 97.75 76 GLY A C 1
ATOM 593 O O . GLY A 1 76 ? -0.216 -13.266 -8.766 1 97.75 76 GLY A O 1
ATOM 594 N N . CYS A 1 77 ? -1.558 -13.57 -7.156 1 98.06 77 CYS A N 1
ATOM 595 C CA . CYS A 1 77 ? -0.762 -12.945 -6.105 1 98.06 77 CYS A CA 1
ATOM 596 C C . CYS A 1 77 ? -0.204 -13.992 -5.148 1 98.06 77 CYS A C 1
ATOM 598 O O . CYS A 1 77 ? -0.96 -14.766 -4.551 1 98.06 77 CYS A O 1
ATOM 600 N N . ASN A 1 78 ? 1.076 -14.008 -4.945 1 98.38 78 ASN A N 1
ATOM 601 C CA . ASN A 1 78 ? 1.708 -14.977 -4.051 1 98.38 78 ASN A CA 1
ATOM 602 C C . ASN A 1 78 ? 1.21 -14.82 -2.617 1 98.38 78 ASN A C 1
ATOM 604 O O . ASN A 1 78 ? 0.928 -15.812 -1.944 1 98.38 78 ASN A O 1
ATOM 608 N N . THR A 1 79 ? 1.054 -13.555 -2.186 1 98.56 79 THR A N 1
ATOM 609 C CA . THR A 1 79 ? 0.606 -13.32 -0.817 1 98.56 79 THR A CA 1
ATOM 610 C C . THR A 1 79 ? -0.819 -13.828 -0.62 1 98.56 79 THR A C 1
ATOM 612 O O . THR A 1 79 ? -1.115 -14.484 0.378 1 98.56 79 THR A O 1
ATOM 615 N N . ALA A 1 80 ? -1.69 -13.555 -1.573 1 98.62 80 ALA A N 1
ATOM 616 C CA . ALA A 1 80 ? -3.061 -14.055 -1.499 1 98.62 80 ALA A CA 1
ATOM 617 C C . ALA A 1 80 ? -3.094 -15.578 -1.53 1 98.62 80 ALA A C 1
ATOM 619 O O . ALA A 1 80 ? -3.84 -16.203 -0.773 1 98.62 80 ALA A O 1
ATOM 620 N N . SER A 1 81 ? -2.301 -16.172 -2.406 1 98.5 81 SER A N 1
ATOM 621 C CA . SER A 1 81 ? -2.223 -17.625 -2.488 1 98.5 81 SER A CA 1
ATOM 622 C C . SER A 1 81 ? -1.717 -18.219 -1.182 1 98.5 81 SER A C 1
ATOM 624 O O . SER A 1 81 ? -2.193 -19.281 -0.751 1 98.5 81 SER A O 1
ATOM 626 N N . ALA A 1 82 ? -0.776 -17.547 -0.577 1 98.19 82 ALA A N 1
ATOM 627 C CA . ALA A 1 82 ? -0.142 -18.062 0.639 1 98.19 82 ALA A CA 1
ATOM 628 C C . ALA A 1 82 ? -1.074 -17.922 1.839 1 98.19 82 ALA A C 1
ATOM 630 O O . ALA A 1 82 ? -1.119 -18.812 2.697 1 98.19 82 ALA A O 1
ATOM 631 N N . LYS A 1 83 ? -1.857 -16.844 1.895 1 97.25 83 LYS A N 1
ATOM 632 C CA . LYS A 1 83 ? -2.543 -16.516 3.139 1 97.25 83 LYS A CA 1
ATOM 633 C C . LYS A 1 83 ? -4.031 -16.828 3.049 1 97.25 83 LYS A C 1
ATOM 635 O O . LYS A 1 83 ? -4.699 -17 4.074 1 97.25 83 LYS A O 1
ATOM 640 N N . ALA A 1 84 ? -4.566 -16.969 1.825 1 98.31 84 ALA A N 1
ATOM 641 C CA . ALA A 1 84 ? -6.023 -16.984 1.751 1 98.31 84 ALA A CA 1
ATOM 642 C C . ALA A 1 84 ? -6.512 -18.234 1.005 1 98.31 84 ALA A C 1
ATOM 644 O O . ALA A 1 84 ? -7.652 -18.672 1.194 1 98.31 84 ALA A O 1
ATOM 645 N N . LEU A 1 85 ? -5.73 -18.875 0.215 1 98.44 85 LEU A N 1
ATOM 646 C CA . LEU A 1 85 ? -6.172 -19.906 -0.722 1 98.44 85 LEU A CA 1
ATOM 647 C C . LEU A 1 85 ? -6.816 -21.078 0.016 1 98.44 85 LEU A C 1
ATOM 649 O O . LEU A 1 85 ? -7.945 -21.469 -0.296 1 98.44 85 LEU A O 1
ATOM 653 N N . ARG A 1 86 ? -6.16 -21.594 0.997 1 97.06 86 ARG A N 1
ATOM 654 C CA . ARG A 1 86 ? -6.633 -22.781 1.706 1 97.06 86 ARG A CA 1
ATOM 655 C C . ARG A 1 86 ? -7.988 -22.531 2.352 1 97.06 86 ARG A C 1
ATOM 657 O O . ARG A 1 86 ? -8.898 -23.344 2.238 1 97.06 86 ARG A O 1
ATOM 664 N N . SER A 1 87 ? -8.094 -21.406 3.025 1 97.69 87 SER A N 1
ATOM 665 C CA . SER A 1 87 ? -9.344 -21.062 3.691 1 97.69 87 SER A CA 1
ATOM 666 C C . SER A 1 87 ? -10.484 -20.906 2.688 1 97.69 87 SER A C 1
ATOM 668 O O . SER A 1 87 ? -11.594 -21.391 2.928 1 97.69 87 SER A O 1
ATOM 670 N N . ILE A 1 88 ? -10.195 -20.328 1.57 1 98.19 88 ILE A N 1
ATOM 671 C CA . ILE A 1 88 ? -11.219 -20.109 0.556 1 98.19 88 ILE A CA 1
ATOM 672 C C . ILE A 1 88 ? -11.656 -21.453 -0.029 1 98.19 88 ILE A C 1
ATOM 674 O O . ILE A 1 88 ? -12.852 -21.703 -0.194 1 98.19 88 ILE A O 1
ATOM 678 N N . GLN A 1 89 ? -10.719 -22.312 -0.29 1 97.81 89 GLN A N 1
ATOM 679 C CA . GLN A 1 89 ? -11 -23.625 -0.875 1 97.81 89 GLN A CA 1
ATOM 680 C C . GLN A 1 89 ? -11.797 -24.5 0.093 1 97.81 89 GLN A C 1
ATOM 682 O O . GLN A 1 89 ? -12.734 -25.188 -0.31 1 97.81 89 GLN A O 1
ATOM 687 N N . GLN A 1 90 ? -11.453 -24.469 1.358 1 97.38 90 GLN A N 1
ATOM 688 C CA . GLN A 1 90 ? -11.977 -25.438 2.316 1 97.38 90 GLN A CA 1
ATOM 689 C C . GLN A 1 90 ? -13.227 -24.906 3.004 1 97.38 90 GLN A C 1
ATOM 691 O O . GLN A 1 90 ? -14.125 -25.672 3.363 1 97.38 90 GLN A O 1
ATOM 696 N N . ARG A 1 91 ? -13.312 -23.609 3.141 1 96.81 91 ARG A N 1
ATOM 697 C CA . ARG A 1 91 ? -14.406 -23.031 3.928 1 96.81 91 ARG A CA 1
ATOM 698 C C . ARG A 1 91 ? -15.422 -22.328 3.029 1 96.81 91 ARG A C 1
ATOM 700 O O . ARG A 1 91 ? -16.625 -22.547 3.158 1 96.81 91 ARG A O 1
ATOM 707 N N . ASP A 1 92 ? -14.992 -21.578 2.146 1 96.75 92 ASP A N 1
ATOM 708 C CA . ASP A 1 92 ? -15.883 -20.672 1.416 1 96.75 92 ASP A CA 1
ATOM 709 C C . ASP A 1 92 ? -16.516 -21.391 0.224 1 96.75 92 ASP A C 1
ATOM 711 O O . ASP A 1 92 ? -17.734 -21.312 0.021 1 96.75 92 ASP A O 1
ATOM 715 N N . ILE A 1 93 ? -15.766 -22.141 -0.544 1 96.19 93 ILE A N 1
ATOM 716 C CA . ILE A 1 93 ? -16.219 -22.719 -1.802 1 96.19 93 ILE A CA 1
ATOM 717 C C . ILE A 1 93 ? -17.359 -23.703 -1.535 1 96.19 93 ILE A C 1
ATOM 719 O O . ILE A 1 93 ? -18.406 -23.656 -2.201 1 96.19 93 ILE A O 1
ATOM 723 N N . PRO A 1 94 ? -17.219 -24.625 -0.505 1 95.81 94 PRO A N 1
ATOM 724 C CA . PRO A 1 94 ? -18.297 -25.562 -0.239 1 95.81 94 PRO A CA 1
ATOM 725 C C . PRO A 1 94 ? -19.625 -24.875 0.072 1 95.81 94 PRO A C 1
ATOM 727 O O . PRO A 1 94 ? -20.688 -25.406 -0.239 1 95.81 94 PRO A O 1
ATOM 730 N N . GLU A 1 95 ? -19.547 -23.641 0.59 1 94.88 95 GLU A N 1
ATOM 731 C CA . GLU A 1 95 ? -20.75 -22.891 0.967 1 94.88 95 GLU A CA 1
ATOM 732 C C . GLU A 1 95 ? -21.266 -22.062 -0.201 1 94.88 95 GLU A C 1
ATOM 734 O O . GLU A 1 95 ? -22.469 -21.844 -0.331 1 94.88 95 GLU A O 1
ATOM 739 N N . LEU A 1 96 ? -20.406 -21.609 -1.041 1 93.88 96 LEU A N 1
ATOM 740 C CA . LEU A 1 96 ? -20.781 -20.75 -2.162 1 93.88 96 LEU A CA 1
ATOM 741 C C . LEU A 1 96 ? -21.266 -21.578 -3.342 1 93.88 96 LEU A C 1
ATOM 743 O O . LEU A 1 96 ? -22.422 -21.453 -3.756 1 93.88 96 LEU A O 1
ATOM 747 N N . ASP A 1 97 ? -20.484 -22.438 -3.867 1 95.38 97 ASP A N 1
ATOM 748 C CA . ASP A 1 97 ? -20.734 -23.344 -4.984 1 95.38 97 ASP A CA 1
ATOM 749 C C . ASP A 1 97 ? -19.609 -24.375 -5.105 1 95.38 97 ASP A C 1
ATOM 751 O O . ASP A 1 97 ? -18.531 -24.078 -5.621 1 95.38 97 ASP A O 1
ATOM 755 N N . PRO A 1 98 ? -19.953 -25.562 -4.773 1 94.06 98 PRO A N 1
ATOM 756 C CA . PRO A 1 98 ? -18.906 -26.594 -4.738 1 94.06 98 PRO A CA 1
ATOM 757 C C . PRO A 1 98 ? -18.328 -26.891 -6.117 1 94.06 98 PRO A C 1
ATOM 759 O O . PRO A 1 98 ? -17.297 -27.562 -6.219 1 94.06 98 PRO A O 1
ATOM 762 N N . ASN A 1 99 ? -18.938 -26.422 -7.137 1 94.88 99 ASN A N 1
ATOM 763 C CA . ASN A 1 99 ? -18.438 -26.672 -8.484 1 94.88 99 ASN A CA 1
ATOM 764 C C . ASN A 1 99 ? -17.422 -25.625 -8.922 1 94.88 99 ASN A C 1
ATOM 766 O O . ASN A 1 99 ? -16.75 -25.797 -9.945 1 94.88 99 ASN A O 1
ATOM 770 N N . ARG A 1 100 ? -17.312 -24.547 -8.203 1 97.31 100 ARG A N 1
ATOM 771 C CA . ARG A 1 100 ? -16.328 -23.516 -8.516 1 97.31 100 ARG A CA 1
ATOM 772 C C . ARG A 1 100 ? -14.945 -23.891 -7.984 1 97.31 100 ARG A C 1
ATOM 774 O O . ARG A 1 100 ? -14.828 -24.734 -7.082 1 97.31 100 ARG A O 1
ATOM 781 N N . ARG A 1 101 ? -13.93 -23.328 -8.617 1 98.31 101 ARG A N 1
ATOM 782 C CA . ARG A 1 101 ? -12.562 -23.656 -8.234 1 98.31 101 ARG A CA 1
ATOM 783 C C . ARG A 1 101 ? -11.719 -22.391 -8.086 1 98.31 101 ARG A C 1
ATOM 785 O O . ARG A 1 101 ? -11.883 -21.438 -8.836 1 98.31 101 ARG A O 1
ATOM 792 N N . VAL A 1 102 ? -10.898 -22.422 -7.082 1 98.75 102 VAL A N 1
ATOM 793 C CA . VAL A 1 102 ? -9.859 -21.422 -6.875 1 98.75 102 VAL A CA 1
ATOM 794 C C . VAL A 1 102 ? -8.492 -22.094 -6.793 1 98.75 102 VAL A C 1
ATOM 796 O O . VAL A 1 102 ? -8.312 -23.047 -6.035 1 98.75 102 VAL A O 1
ATOM 799 N N . LEU A 1 103 ? -7.59 -21.656 -7.633 1 98.44 103 LEU A N 1
ATOM 800 C CA . LEU A 1 103 ? -6.234 -22.203 -7.648 1 98.44 103 LEU A CA 1
ATOM 801 C C . LEU A 1 103 ? -5.223 -21.125 -7.27 1 98.44 103 LEU A C 1
ATOM 803 O O . LEU A 1 103 ? -5.496 -19.922 -7.41 1 98.44 103 LEU A O 1
ATOM 807 N N . GLY A 1 104 ? -4.098 -21.516 -6.734 1 97.94 104 GLY A N 1
ATOM 808 C CA . GLY A 1 104 ? -3.016 -20.609 -6.398 1 97.94 104 GLY A CA 1
ATOM 809 C C . GLY A 1 104 ? -1.801 -20.766 -7.293 1 97.94 104 GLY A C 1
ATOM 810 O O . GLY A 1 104 ? -1.787 -21.625 -8.18 1 97.94 104 GLY A O 1
ATOM 811 N N . ILE A 1 105 ? -0.809 -19.969 -7 1 97.5 105 ILE A N 1
ATOM 812 C CA . ILE A 1 105 ? 0.305 -19.969 -7.941 1 97.5 105 ILE A CA 1
ATOM 813 C C . ILE A 1 105 ? 1.571 -20.469 -7.246 1 97.5 105 ILE A C 1
ATOM 815 O O . ILE A 1 105 ? 2.648 -20.484 -7.844 1 97.5 105 ILE A O 1
ATOM 819 N N . ILE A 1 106 ? 1.462 -20.922 -6.031 1 97.75 106 ILE A N 1
ATOM 820 C CA . ILE A 1 106 ? 2.623 -21.406 -5.297 1 97.75 106 ILE A CA 1
ATOM 821 C C . ILE A 1 106 ? 2.883 -22.875 -5.664 1 97.75 106 ILE A C 1
ATOM 823 O O . ILE A 1 106 ? 4.012 -23.234 -5.992 1 97.75 106 ILE A O 1
ATOM 827 N N . ARG A 1 107 ? 1.87 -23.688 -5.742 1 96.62 107 ARG A N 1
ATOM 828 C CA . ARG A 1 107 ? 1.995 -25.125 -5.934 1 96.62 107 ARG A CA 1
ATOM 829 C C . ARG A 1 107 ? 2.625 -25.438 -7.285 1 96.62 107 ARG A C 1
ATOM 831 O O . ARG A 1 107 ? 3.473 -26.328 -7.387 1 96.62 107 ARG A O 1
ATOM 838 N N . PRO A 1 108 ? 2.232 -24.734 -8.352 1 97.06 108 PRO A N 1
ATOM 839 C CA . PRO A 1 108 ? 2.828 -25.047 -9.648 1 97.06 108 PRO A CA 1
ATOM 840 C C . PRO A 1 108 ? 4.355 -24.969 -9.633 1 97.06 108 PRO A C 1
ATOM 842 O O . PRO A 1 108 ? 5.02 -25.812 -10.25 1 97.06 108 PRO A O 1
ATOM 845 N N . THR A 1 109 ? 4.91 -24 -8.938 1 94.88 109 THR A N 1
ATOM 846 C CA . THR A 1 109 ? 6.359 -23.859 -8.852 1 94.88 109 THR A CA 1
ATOM 847 C C . THR A 1 109 ? 6.941 -24.922 -7.922 1 94.88 109 THR A C 1
ATOM 849 O O . THR A 1 109 ? 8 -25.484 -8.195 1 94.88 109 THR A O 1
ATOM 852 N N . ALA A 1 110 ? 6.234 -25.188 -6.867 1 96.69 110 ALA A N 1
ATOM 853 C CA . ALA A 1 110 ? 6.668 -26.219 -5.934 1 96.69 110 ALA A CA 1
ATOM 854 C C . ALA A 1 110 ? 6.773 -27.578 -6.629 1 96.69 110 ALA A C 1
ATOM 856 O O . ALA A 1 110 ? 7.676 -28.375 -6.336 1 96.69 110 ALA A O 1
ATOM 857 N N . GLU A 1 111 ? 5.906 -27.844 -7.551 1 96.44 111 GLU A N 1
ATOM 858 C CA . GLU A 1 111 ? 5.82 -29.125 -8.227 1 96.44 111 GLU A CA 1
ATOM 859 C C . GLU A 1 111 ? 7.051 -29.375 -9.094 1 96.44 111 GLU A C 1
ATOM 861 O O . GLU A 1 111 ? 7.441 -30.531 -9.312 1 96.44 111 GLU A O 1
ATOM 866 N N . VAL A 1 112 ? 7.691 -28.375 -9.539 1 96.06 112 VAL A N 1
ATOM 867 C CA . VAL A 1 112 ? 8.727 -28.562 -10.547 1 96.06 112 VAL A CA 1
ATOM 868 C C . VAL A 1 112 ? 10.102 -28.328 -9.922 1 96.06 112 VAL A C 1
ATOM 870 O O . VAL A 1 112 ? 11.125 -28.703 -10.5 1 96.06 112 VAL A O 1
ATOM 873 N N . ILE A 1 113 ? 10.203 -27.734 -8.719 1 97.38 113 ILE A N 1
ATOM 874 C CA . ILE A 1 113 ? 11.453 -27.219 -8.172 1 97.38 113 ILE A CA 1
ATOM 875 C C . ILE A 1 113 ? 12.422 -28.375 -7.926 1 97.38 113 ILE A C 1
ATOM 877 O O . ILE A 1 113 ? 13.641 -28.188 -8 1 97.38 113 ILE A O 1
ATOM 881 N N . GLY A 1 114 ? 11.922 -29.562 -7.625 1 97 114 GLY A N 1
ATOM 882 C CA . GLY A 1 114 ? 12.766 -30.719 -7.402 1 97 114 GLY A CA 1
ATOM 883 C C . GLY A 1 114 ? 13.555 -31.125 -8.633 1 97 114 GLY A C 1
ATOM 884 O O . GLY A 1 114 ? 14.633 -31.719 -8.516 1 97 114 GLY A O 1
ATOM 885 N N . ASN A 1 115 ? 13.008 -30.828 -9.766 1 97 115 ASN A N 1
ATOM 886 C CA . ASN A 1 115 ? 13.68 -31.156 -11.023 1 97 115 ASN A CA 1
ATOM 887 C C . ASN A 1 115 ? 14.664 -30.062 -11.43 1 97 115 ASN A C 1
ATOM 889 O O . ASN A 1 115 ? 15.508 -30.281 -12.297 1 97 115 ASN A O 1
ATOM 893 N N . LEU A 1 116 ? 14.594 -28.938 -10.766 1 97 116 LEU A N 1
ATOM 894 C CA . LEU A 1 116 ? 15.391 -27.797 -11.172 1 97 116 LEU A CA 1
ATOM 895 C C . LEU A 1 116 ? 16.625 -27.656 -10.289 1 97 116 LEU A C 1
ATOM 897 O O . LEU A 1 116 ? 17.672 -27.172 -10.742 1 97 116 LEU A O 1
ATOM 901 N N . THR A 1 117 ? 16.5 -28.031 -9.031 1 98.31 117 THR A N 1
ATOM 902 C CA . THR A 1 117 ? 17.609 -27.891 -8.094 1 98.31 117 THR A CA 1
ATOM 903 C C . THR A 1 117 ? 18.516 -29.125 -8.117 1 98.31 117 THR A C 1
ATOM 905 O O . THR A 1 117 ? 18.031 -30.25 -8.242 1 98.31 117 THR A O 1
ATOM 908 N N . LYS A 1 118 ? 19.781 -28.906 -7.984 1 97.75 118 LYS A N 1
ATOM 909 C CA . LYS A 1 118 ? 20.75 -30 -7.895 1 97.75 118 LYS A CA 1
ATOM 910 C C . LYS A 1 118 ? 21.234 -30.188 -6.457 1 97.75 118 LYS A C 1
ATOM 912 O O . LYS A 1 118 ? 21.375 -31.312 -5.992 1 97.75 118 LYS A O 1
ATOM 917 N N . SER A 1 119 ? 21.391 -29.125 -5.781 1 98.12 119 SER A N 1
ATOM 918 C CA . SER A 1 119 ? 21.938 -29.156 -4.43 1 98.12 119 SER A CA 1
ATOM 919 C C . SER A 1 119 ? 20.859 -29.547 -3.41 1 98.12 119 SER A C 1
ATOM 921 O O . SER A 1 119 ? 21.172 -29.859 -2.264 1 98.12 119 SER A O 1
ATOM 923 N N . ARG A 1 120 ? 19.594 -29.469 -3.828 1 98.5 120 ARG A N 1
ATOM 924 C CA . ARG A 1 120 ? 18.453 -29.719 -2.963 1 98.5 120 ARG A CA 1
ATOM 925 C C . ARG A 1 120 ? 18.281 -28.594 -1.934 1 98.5 120 ARG A C 1
ATOM 927 O O . ARG A 1 120 ? 17.688 -28.812 -0.875 1 98.5 120 ARG A O 1
ATOM 934 N N . HIS A 1 121 ? 18.938 -27.453 -2.133 1 98.75 121 HIS A N 1
ATOM 935 C CA . HIS A 1 121 ? 18.734 -26.234 -1.361 1 98.75 121 HIS A CA 1
ATOM 936 C C . HIS A 1 121 ? 18.078 -25.156 -2.211 1 98.75 121 HIS A C 1
ATOM 938 O O . HIS A 1 121 ? 18.641 -24.734 -3.227 1 98.75 121 HIS A O 1
ATOM 944 N N . VAL A 1 122 ? 16.906 -24.734 -1.81 1 98.75 122 VAL A N 1
ATOM 945 C CA . VAL A 1 122 ? 16.125 -23.781 -2.59 1 98.75 122 VAL A CA 1
ATOM 946 C C . VAL A 1 122 ? 15.859 -22.516 -1.766 1 98.75 122 VAL A C 1
ATOM 948 O O . VAL A 1 122 ? 15.523 -22.594 -0.583 1 98.75 122 VAL A O 1
ATOM 951 N N . GLY A 1 123 ? 16.141 -21.344 -2.361 1 98.81 123 GLY A N 1
ATOM 952 C CA . GLY A 1 123 ? 15.844 -20.062 -1.743 1 98.81 123 GLY A CA 1
ATOM 953 C C . GLY A 1 123 ? 14.539 -19.453 -2.229 1 98.81 123 GLY A C 1
ATOM 954 O O . GLY A 1 123 ? 14.156 -19.641 -3.385 1 98.81 123 GLY A O 1
ATOM 955 N N . ILE A 1 124 ? 13.875 -18.812 -1.308 1 98.81 124 ILE A N 1
ATOM 956 C CA . ILE A 1 124 ? 12.664 -18.078 -1.647 1 98.81 124 ILE A CA 1
ATOM 957 C C . ILE A 1 124 ? 12.859 -16.594 -1.354 1 98.81 124 ILE A C 1
ATOM 959 O O . ILE A 1 124 ? 13.188 -16.203 -0.228 1 98.81 124 ILE A O 1
ATOM 963 N N . LEU A 1 125 ? 12.734 -15.742 -2.338 1 98.75 125 LEU A N 1
ATOM 964 C CA . LEU A 1 125 ? 12.586 -14.305 -2.17 1 98.75 125 LEU A CA 1
ATOM 965 C C . LEU A 1 125 ? 11.133 -13.875 -2.389 1 98.75 125 LEU A C 1
ATOM 967 O O . LEU A 1 125 ? 10.586 -14.055 -3.48 1 98.75 125 LEU A O 1
ATOM 971 N N . ALA A 1 126 ? 10.477 -13.344 -1.332 1 98.69 126 ALA A N 1
ATOM 972 C CA . ALA A 1 126 ? 9.047 -13.055 -1.399 1 98.69 126 ALA A CA 1
ATOM 973 C C . ALA A 1 126 ? 8.672 -11.945 -0.422 1 98.69 126 ALA A C 1
ATOM 975 O O . ALA A 1 126 ? 9.547 -11.305 0.171 1 98.69 126 ALA A O 1
ATOM 976 N N . THR A 1 127 ? 7.426 -11.617 -0.403 1 98.25 127 THR A N 1
ATOM 977 C CA . THR A 1 127 ? 6.93 -10.625 0.549 1 98.25 127 THR A CA 1
ATOM 978 C C . THR A 1 127 ? 6.996 -11.172 1.974 1 98.25 127 THR A C 1
ATOM 980 O O . THR A 1 127 ? 7.129 -12.375 2.178 1 98.25 127 THR A O 1
ATOM 983 N N . GLU A 1 128 ? 6.891 -10.258 2.918 1 97.38 128 GLU A N 1
ATOM 984 C CA . GLU A 1 128 ? 6.875 -10.641 4.324 1 97.38 128 GLU A CA 1
ATOM 985 C C . GLU A 1 128 ? 5.75 -11.633 4.609 1 97.38 128 GLU A C 1
ATOM 987 O O . GLU A 1 128 ? 5.961 -12.641 5.293 1 97.38 128 GLU A O 1
ATOM 992 N N . GLY A 1 129 ? 4.605 -11.336 4.059 1 97 129 GLY A N 1
ATOM 993 C CA . GLY A 1 129 ? 3.461 -12.211 4.273 1 97 129 GLY A CA 1
ATOM 994 C C . GLY A 1 129 ? 3.67 -13.609 3.719 1 97 129 GLY A C 1
ATOM 995 O O . GLY A 1 129 ? 3.34 -14.602 4.379 1 97 129 GLY A O 1
ATOM 996 N N . THR A 1 130 ? 4.227 -13.688 2.557 1 98.31 130 THR A N 1
ATOM 997 C CA . THR A 1 130 ? 4.465 -14.984 1.928 1 98.31 130 THR A CA 1
ATOM 998 C C . THR A 1 130 ? 5.492 -15.789 2.717 1 98.31 130 THR A C 1
ATOM 1000 O O . THR A 1 130 ? 5.297 -16.969 2.971 1 98.31 130 THR A O 1
ATOM 1003 N N . ILE A 1 131 ? 6.543 -15.164 3.17 1 98.56 131 ILE A N 1
ATOM 1004 C CA . ILE A 1 131 ? 7.594 -15.852 3.92 1 98.56 131 ILE A CA 1
ATOM 1005 C C . ILE A 1 131 ? 7.043 -16.312 5.266 1 98.56 131 ILE A C 1
ATOM 1007 O O . ILE A 1 131 ? 7.246 -17.469 5.656 1 98.56 131 ILE A O 1
ATOM 1011 N N . LYS A 1 132 ? 6.262 -15.461 5.906 1 96.81 132 LYS A N 1
ATOM 1012 C CA . LYS A 1 132 ? 5.719 -15.773 7.223 1 96.81 132 LYS A CA 1
ATOM 1013 C C . LYS A 1 132 ? 4.719 -16.922 7.145 1 96.81 132 LYS A C 1
ATOM 1015 O O . LYS A 1 132 ? 4.586 -17.703 8.094 1 96.81 132 LYS A O 1
ATOM 1020 N N . SER A 1 133 ? 4.062 -17.047 6.039 1 97.19 133 SER A N 1
ATOM 1021 C CA . SER A 1 133 ? 3.047 -18.078 5.867 1 97.19 133 SER A CA 1
ATOM 1022 C C . SER A 1 133 ? 3.68 -19.469 5.785 1 97.19 133 SER A C 1
ATOM 1024 O O . SER A 1 133 ? 2.996 -20.484 5.961 1 97.19 133 SER A O 1
ATOM 1026 N N . GLU A 1 134 ? 4.969 -19.578 5.359 1 97.69 134 GLU A N 1
ATOM 1027 C CA . GLU A 1 134 ? 5.719 -20.812 5.184 1 97.69 134 GLU A CA 1
ATOM 1028 C C . GLU A 1 134 ? 5.082 -21.703 4.113 1 97.69 134 GLU A C 1
ATOM 1030 O O . GLU A 1 134 ? 5.293 -22.906 4.102 1 97.69 134 GLU A O 1
ATOM 1035 N N . SER A 1 135 ? 4.34 -21.062 3.289 1 97.69 135 SER A N 1
ATOM 1036 C CA . SER A 1 135 ? 3.592 -21.812 2.291 1 97.69 135 SER A CA 1
ATOM 1037 C C . SER A 1 135 ? 4.527 -22.547 1.334 1 97.69 135 SER A C 1
ATOM 1039 O O . SER A 1 135 ? 4.297 -23.703 0.999 1 97.69 135 SER A O 1
ATOM 1041 N N . TYR A 1 136 ? 5.609 -21.906 0.919 1 98.19 136 TYR A N 1
ATOM 1042 C CA . TYR A 1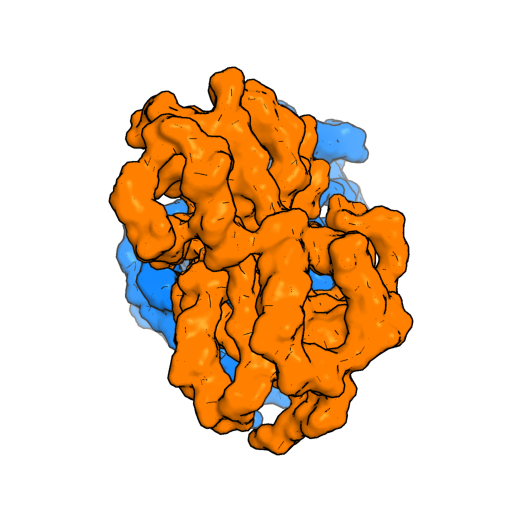 136 ? 6.559 -22.547 0.02 1 98.19 136 TYR A CA 1
ATOM 1043 C C . TYR A 1 136 ? 7.234 -23.734 0.701 1 98.19 136 TYR A C 1
ATOM 1045 O O . TYR A 1 136 ? 7.367 -24.797 0.107 1 98.19 136 TYR A O 1
ATOM 1053 N N . LYS A 1 137 ? 7.672 -23.5 1.91 1 98 137 LYS A N 1
ATOM 1054 C CA . LYS A 1 137 ? 8.312 -24.578 2.67 1 98 137 LYS A CA 1
ATOM 1055 C C . LYS A 1 137 ? 7.383 -25.781 2.805 1 98 137 LYS A C 1
ATOM 1057 O O . LYS A 1 137 ? 7.805 -26.922 2.596 1 98 137 LYS A O 1
ATOM 1062 N N . MET A 1 138 ? 6.113 -25.547 3.096 1 97.88 138 MET A N 1
ATOM 1063 C CA . MET A 1 138 ? 5.133 -26.609 3.295 1 97.88 138 MET A CA 1
ATOM 1064 C C . MET A 1 138 ? 4.863 -27.359 1.99 1 97.88 138 MET A C 1
ATOM 1066 O O . MET A 1 138 ? 4.91 -28.594 1.952 1 97.88 138 MET A O 1
ATOM 1070 N N . GLU A 1 139 ? 4.582 -26.641 0.894 1 97.69 139 GLU A N 1
ATOM 1071 C CA . GLU A 1 139 ? 4.23 -27.266 -0.378 1 97.69 139 GLU A CA 1
ATOM 1072 C C . GLU A 1 139 ? 5.41 -28.031 -0.959 1 97.69 139 GLU A C 1
ATOM 1074 O O . GLU A 1 139 ? 5.242 -29.141 -1.459 1 97.69 139 GLU A O 1
ATOM 1079 N N . ILE A 1 140 ? 6.617 -27.453 -0.888 1 98.38 140 ILE A N 1
ATOM 1080 C CA . ILE A 1 140 ? 7.805 -28.125 -1.403 1 98.38 140 ILE A CA 1
ATOM 1081 C C . ILE A 1 140 ? 8.117 -29.344 -0.542 1 98.38 140 ILE A C 1
ATOM 1083 O O . ILE A 1 140 ? 8.461 -30.406 -1.065 1 98.38 140 ILE A O 1
ATOM 1087 N N . GLY A 1 141 ? 7.977 -29.156 0.763 1 97.94 141 GLY A N 1
ATOM 1088 C CA . GLY A 1 141 ? 8.242 -30.266 1.675 1 97.94 141 GLY A CA 1
ATOM 1089 C C . GLY A 1 141 ? 7.355 -31.469 1.425 1 97.94 141 GLY A C 1
ATOM 1090 O O . GLY A 1 141 ? 7.797 -32.625 1.572 1 97.94 141 GLY A O 1
ATOM 1091 N N . LYS A 1 142 ? 6.121 -31.281 1.057 1 97.38 142 LYS A N 1
ATOM 1092 C CA . LYS A 1 142 ? 5.184 -32.375 0.762 1 97.38 142 LYS A CA 1
ATOM 1093 C C . LYS A 1 142 ? 5.609 -33.125 -0.486 1 97.38 142 LYS A C 1
ATOM 1095 O O . LYS A 1 142 ? 5.461 -34.375 -0.545 1 97.38 142 LYS A O 1
ATOM 1100 N N . LEU A 1 143 ? 6.145 -32.469 -1.44 1 97.75 143 LEU A N 1
ATOM 1101 C CA . LEU A 1 143 ? 6.445 -33.062 -2.74 1 97.75 143 LEU A CA 1
ATOM 1102 C C . LEU A 1 143 ? 7.891 -33.531 -2.797 1 97.75 143 LEU A C 1
ATOM 1104 O O . LEU A 1 143 ? 8.203 -34.5 -3.496 1 97.75 143 LEU A O 1
ATOM 1108 N N . TRP A 1 144 ? 8.719 -32.75 -2.066 1 98.25 144 TRP A N 1
ATOM 1109 C CA . TRP A 1 144 ? 10.156 -33 -2.055 1 98.25 144 TRP A CA 1
ATOM 1110 C C . TRP A 1 144 ? 10.719 -32.906 -0.64 1 98.25 144 TRP A C 1
ATOM 1112 O O . TRP A 1 144 ? 11.391 -31.953 -0.299 1 98.25 144 TRP A O 1
ATOM 1122 N N . PRO A 1 145 ? 10.609 -33.969 0.142 1 98.06 145 PRO A N 1
ATOM 1123 C CA . PRO A 1 145 ? 10.977 -33.906 1.559 1 98.06 145 PRO A CA 1
ATOM 1124 C C . PRO A 1 145 ? 12.477 -33.719 1.771 1 98.06 145 PRO A C 1
ATOM 1126 O O . PRO A 1 145 ? 12.906 -33.312 2.863 1 98.06 145 PRO A O 1
ATOM 1129 N N . ASP A 1 146 ? 13.273 -33.969 0.748 1 98.25 146 ASP A N 1
ATOM 1130 C CA . ASP A 1 146 ? 14.719 -33.875 0.879 1 98.25 146 ASP A CA 1
ATOM 1131 C C . ASP A 1 146 ? 15.227 -32.469 0.584 1 98.25 146 ASP A C 1
ATOM 1133 O O . ASP A 1 146 ? 16.406 -32.188 0.743 1 98.25 146 ASP A O 1
ATOM 1137 N N . ILE A 1 147 ? 14.336 -31.562 0.204 1 98.62 147 ILE A N 1
ATOM 1138 C CA . ILE A 1 147 ? 14.75 -30.219 -0.184 1 98.62 147 ILE A CA 1
ATOM 1139 C C . ILE A 1 147 ? 14.703 -29.297 1.03 1 98.62 147 ILE A C 1
ATOM 1141 O O . ILE A 1 147 ? 13.719 -29.266 1.769 1 98.62 147 ILE A O 1
ATOM 1145 N N . GLN A 1 148 ? 15.781 -28.609 1.267 1 98.62 148 GLN A N 1
ATOM 1146 C CA . GLN A 1 148 ? 15.836 -27.547 2.27 1 98.62 148 GLN A CA 1
ATOM 1147 C C . GLN A 1 148 ? 15.414 -26.203 1.677 1 98.62 148 GLN A C 1
ATOM 1149 O O . GLN A 1 148 ? 15.938 -25.797 0.639 1 98.62 148 GLN A O 1
ATOM 1154 N N . VAL A 1 149 ? 14.477 -25.547 2.35 1 98.75 149 VAL A N 1
ATOM 1155 C CA . VAL A 1 149 ? 13.953 -24.297 1.84 1 98.75 149 VAL A CA 1
ATOM 1156 C C . VAL A 1 149 ? 14.312 -23.156 2.799 1 98.75 149 VAL A C 1
ATOM 1158 O O . VAL A 1 149 ? 14.031 -23.234 3.996 1 98.75 149 VAL A O 1
ATOM 1161 N N . SER A 1 150 ? 14.992 -22.141 2.318 1 98.69 150 SER A N 1
ATOM 1162 C CA . SER A 1 150 ? 15.305 -20.938 3.074 1 98.69 150 SER A CA 1
ATOM 1163 C C . SER A 1 150 ? 14.68 -19.703 2.422 1 98.69 150 SER A C 1
ATOM 1165 O O . SER A 1 150 ? 14.844 -19.484 1.22 1 98.69 150 SER A O 1
ATOM 1167 N N . GLY A 1 151 ? 13.938 -18.922 3.203 1 98.56 151 GLY A N 1
ATOM 1168 C CA . GLY A 1 151 ? 13.258 -17.766 2.648 1 98.56 151 GLY A CA 1
ATOM 1169 C C . GLY A 1 151 ? 13.695 -16.469 3.279 1 98.56 151 GLY A C 1
ATOM 1170 O O . GLY A 1 151 ? 14.039 -16.422 4.465 1 98.56 151 GLY A O 1
ATOM 1171 N N . VAL A 1 152 ? 13.727 -15.406 2.5 1 98.75 152 VAL A N 1
ATOM 1172 C CA . VAL A 1 152 ? 13.992 -14.047 2.971 1 98.75 152 VAL A CA 1
ATOM 1173 C C . VAL A 1 152 ? 12.914 -13.102 2.453 1 98.75 152 VAL A C 1
ATOM 1175 O O . VAL A 1 152 ? 12.578 -13.117 1.267 1 98.75 152 VAL A O 1
ATOM 1178 N N . ALA A 1 153 ? 12.344 -12.336 3.391 1 98.62 153 ALA A N 1
ATOM 1179 C CA . ALA A 1 153 ? 11.391 -11.297 3.016 1 98.62 153 ALA A CA 1
ATOM 1180 C C . ALA A 1 153 ? 12.102 -10.125 2.338 1 98.62 153 ALA A C 1
ATOM 1182 O O . ALA A 1 153 ? 13.195 -9.734 2.744 1 98.62 153 ALA A O 1
ATOM 1183 N N . CYS A 1 154 ? 11.508 -9.656 1.321 1 98.5 154 CYS A N 1
ATOM 1184 C CA . CYS A 1 154 ? 12.102 -8.57 0.551 1 98.5 154 CYS A CA 1
ATOM 1185 C C . CYS A 1 154 ? 11.188 -7.344 0.557 1 98.5 154 CYS A C 1
ATOM 1187 O O . CYS A 1 154 ? 10.664 -6.949 -0.486 1 98.5 154 CYS A O 1
ATOM 1189 N N . PRO A 1 155 ? 11.211 -6.684 1.729 1 95.31 155 PRO A N 1
ATOM 1190 C CA . PRO A 1 155 ? 10.414 -5.453 1.773 1 95.31 155 PRO A CA 1
ATOM 1191 C C . PRO A 1 155 ? 10.883 -4.414 0.757 1 95.31 155 PRO A C 1
ATOM 1193 O O . PRO A 1 155 ? 12.062 -4.371 0.409 1 95.31 155 PRO A O 1
ATOM 1196 N N . LEU A 1 156 ? 10.016 -3.625 0.114 1 97.38 156 LEU A N 1
ATOM 1197 C CA . LEU A 1 156 ? 10.281 -2.467 -0.732 1 97.38 156 LEU A CA 1
ATOM 1198 C C . LEU A 1 156 ? 10.344 -2.869 -2.201 1 97.38 156 LEU A C 1
ATOM 1200 O O . LEU A 1 156 ? 10.172 -2.027 -3.088 1 97.38 156 LEU A O 1
ATOM 1204 N N . TRP A 1 157 ? 10.727 -4.215 -2.5 1 98.44 157 TRP A N 1
ATOM 1205 C CA . TRP A 1 157 ? 11 -4.609 -3.879 1 98.44 157 TRP A CA 1
ATOM 1206 C C . TRP A 1 157 ? 9.828 -4.266 -4.789 1 98.44 157 TRP A C 1
ATOM 1208 O O . TRP A 1 157 ? 10.008 -3.639 -5.836 1 98.44 157 TRP A O 1
ATOM 1218 N N . ALA A 1 158 ? 8.648 -4.625 -4.336 1 97.44 158 ALA A N 1
ATOM 1219 C CA . ALA A 1 158 ? 7.469 -4.355 -5.152 1 97.44 158 ALA A CA 1
ATOM 1220 C C . ALA A 1 158 ? 7.254 -2.855 -5.324 1 97.44 158 ALA A C 1
ATOM 1222 O O . ALA A 1 158 ? 6.922 -2.393 -6.422 1 97.44 158 ALA A O 1
ATOM 1223 N N . ALA A 1 159 ? 7.48 -2.092 -4.25 1 97.31 159 ALA A N 1
ATOM 1224 C CA . ALA A 1 159 ? 7.312 -0.642 -4.301 1 97.31 159 ALA A CA 1
ATOM 1225 C C . ALA A 1 159 ? 8.312 -0.009 -5.266 1 97.31 159 ALA A C 1
ATOM 1227 O O . ALA A 1 159 ? 7.973 0.936 -5.984 1 97.31 159 ALA A O 1
ATOM 1228 N N . ILE A 1 160 ? 9.523 -0.495 -5.312 1 98.25 160 ILE A N 1
ATOM 1229 C CA . ILE A 1 160 ? 10.57 0.006 -6.195 1 98.25 160 ILE A CA 1
ATOM 1230 C C . ILE A 1 160 ? 10.164 -0.205 -7.652 1 98.25 160 ILE A C 1
ATOM 1232 O O . ILE A 1 160 ? 10.305 0.698 -8.477 1 98.25 160 ILE A O 1
ATOM 1236 N N . VAL A 1 161 ? 9.594 -1.386 -7.91 1 97.25 161 VAL A N 1
ATOM 1237 C CA . VAL A 1 161 ? 9.133 -1.697 -9.258 1 97.25 161 VAL A CA 1
ATOM 1238 C C . VAL A 1 161 ? 8.016 -0.738 -9.656 1 97.25 161 VAL A C 1
ATOM 1240 O O . VAL A 1 161 ? 8.055 -0.14 -10.734 1 97.25 161 VAL A O 1
ATOM 1243 N N . GLU A 1 162 ? 7.09 -0.502 -8.789 1 95.06 162 GLU A N 1
ATOM 1244 C CA . GLU A 1 162 ? 5.922 0.321 -9.102 1 95.06 162 GLU A CA 1
ATOM 1245 C C . GLU A 1 162 ? 6.309 1.79 -9.25 1 95.06 162 GLU A C 1
ATOM 1247 O O . GLU A 1 162 ? 5.605 2.561 -9.906 1 95.06 162 GLU A O 1
ATOM 1252 N N . ALA A 1 163 ? 7.441 2.16 -8.602 1 95.62 163 ALA A N 1
ATOM 1253 C CA . ALA A 1 163 ? 7.926 3.533 -8.711 1 95.62 163 ALA A CA 1
ATOM 1254 C C . ALA A 1 163 ? 8.797 3.713 -9.953 1 95.62 163 ALA A C 1
ATOM 1256 O O . ALA A 1 163 ? 9.422 4.762 -10.133 1 95.62 163 ALA A O 1
ATOM 1257 N N . ASN A 1 164 ? 8.891 2.656 -10.797 1 95 164 ASN A N 1
ATOM 1258 C CA . ASN A 1 164 ? 9.711 2.656 -12 1 95 164 ASN A CA 1
ATOM 1259 C C . ASN A 1 164 ? 11.18 2.914 -11.672 1 95 164 ASN A C 1
ATOM 1261 O O . ASN A 1 164 ? 11.844 3.688 -12.359 1 95 164 ASN A O 1
ATOM 1265 N N . GLU A 1 165 ? 11.648 2.293 -10.602 1 97.19 165 GLU A N 1
ATOM 1266 C CA . GLU A 1 165 ? 13.023 2.486 -10.133 1 97.19 165 GLU A CA 1
ATOM 1267 C C . GLU A 1 165 ? 13.797 1.171 -10.133 1 97.19 165 GLU A C 1
ATOM 1269 O O . GLU A 1 165 ? 14.789 1.035 -9.422 1 97.19 165 GLU A O 1
ATOM 1274 N N . ALA A 1 166 ? 13.352 0.175 -10.891 1 96.94 166 ALA A N 1
ATOM 1275 C CA . ALA A 1 166 ? 13.906 -1.177 -10.852 1 96.94 166 ALA A CA 1
ATOM 1276 C C . ALA A 1 166 ? 15.375 -1.18 -11.242 1 96.94 166 ALA A C 1
ATOM 1278 O O . ALA A 1 166 ? 16.156 -2.006 -10.758 1 96.94 166 ALA A O 1
ATOM 1279 N N . ASP A 1 167 ? 15.758 -0.197 -12.125 1 96.62 167 ASP A N 1
ATOM 1280 C CA . ASP A 1 167 ? 17.125 -0.207 -12.648 1 96.62 167 ASP A CA 1
ATOM 1281 C C . ASP A 1 167 ? 17.984 0.85 -11.953 1 96.62 167 ASP A C 1
ATOM 1283 O O . ASP A 1 167 ? 19.047 1.213 -12.453 1 96.62 167 ASP A O 1
ATOM 1287 N N . SER A 1 168 ? 17.656 1.279 -10.797 1 97.62 168 SER A N 1
ATOM 1288 C CA . SER A 1 168 ? 18.375 2.326 -10.086 1 97.62 168 SER A CA 1
ATOM 1289 C C . SER A 1 168 ? 19.391 1.735 -9.117 1 97.62 168 SER A C 1
ATOM 1291 O O . SER A 1 168 ? 19.25 0.593 -8.672 1 97.62 168 SER A O 1
ATOM 1293 N N . PRO A 1 169 ? 20.391 2.543 -8.758 1 98.19 169 PRO A N 1
ATOM 1294 C CA . PRO A 1 169 ? 21.344 2.102 -7.73 1 98.19 169 PRO A CA 1
ATOM 1295 C C . PRO A 1 169 ? 20.656 1.814 -6.391 1 98.19 169 PRO A C 1
ATOM 1297 O O . PRO A 1 169 ? 21.094 0.921 -5.656 1 98.19 169 PRO A O 1
ATOM 1300 N N . GLY A 1 170 ? 19.641 2.615 -6.113 1 98.25 170 GLY A N 1
ATOM 1301 C CA . GLY A 1 170 ? 18.875 2.346 -4.898 1 98.25 170 GLY A CA 1
ATOM 1302 C C . GLY A 1 170 ? 18.234 0.973 -4.891 1 98.25 170 GLY A C 1
ATOM 1303 O O . GLY A 1 170 ? 18.281 0.265 -3.883 1 98.25 170 GLY A O 1
ATOM 1304 N N . ALA A 1 171 ? 17.656 0.575 -6.043 1 98.25 171 ALA A N 1
ATOM 1305 C CA . ALA A 1 171 ?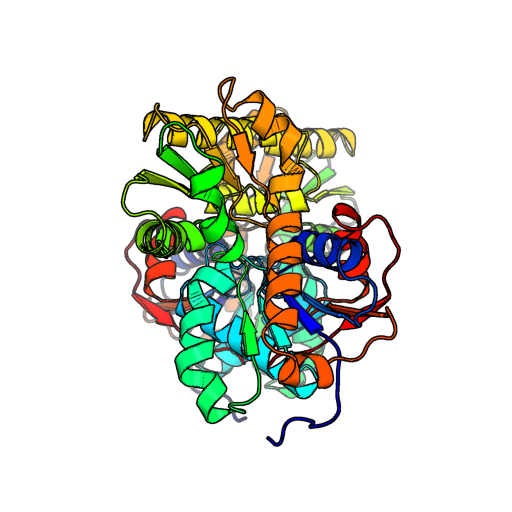 17.078 -0.761 -6.176 1 98.25 171 ALA A CA 1
ATOM 1306 C C . ALA A 1 171 ? 18.156 -1.837 -5.996 1 98.25 171 ALA A C 1
ATOM 1308 O O . ALA A 1 171 ? 17.938 -2.812 -5.27 1 98.25 171 ALA A O 1
ATOM 1309 N N . ASP A 1 172 ? 19.281 -1.586 -6.652 1 98.62 172 ASP A N 1
ATOM 1310 C CA . ASP A 1 172 ? 20.375 -2.545 -6.586 1 98.62 172 ASP A CA 1
ATOM 1311 C C . ASP A 1 172 ? 20.844 -2.76 -5.145 1 98.62 172 ASP A C 1
ATOM 1313 O O . ASP A 1 172 ? 21.141 -3.887 -4.742 1 98.62 172 ASP A O 1
ATOM 1317 N N . TYR A 1 173 ? 20.891 -1.729 -4.348 1 98.62 173 TYR A N 1
ATOM 1318 C CA . TYR A 1 173 ? 21.297 -1.827 -2.951 1 98.62 173 TYR A CA 1
ATOM 1319 C C . TYR A 1 173 ? 20.375 -2.752 -2.178 1 98.62 173 TYR A C 1
ATOM 1321 O O . TYR A 1 173 ? 20.828 -3.639 -1.452 1 98.62 173 TYR A O 1
ATOM 1329 N N . PHE A 1 174 ? 19.047 -2.512 -2.301 1 98.75 174 PHE A N 1
ATOM 1330 C CA . PHE A 1 174 ? 18.078 -3.283 -1.525 1 98.75 174 PHE A CA 1
ATOM 1331 C C . PHE A 1 174 ? 18.031 -4.73 -1.999 1 98.75 174 PHE A C 1
ATOM 1333 O O . PHE A 1 174 ? 17.859 -5.648 -1.195 1 98.75 174 PHE A O 1
ATOM 1340 N N . VAL A 1 175 ? 18.172 -4.973 -3.344 1 98.81 175 VAL A N 1
ATOM 1341 C CA . VAL A 1 175 ? 18.188 -6.328 -3.891 1 98.81 175 VAL A CA 1
ATOM 1342 C C . VAL A 1 175 ? 19.422 -7.066 -3.381 1 98.81 175 VAL A C 1
ATOM 1344 O O . VAL A 1 175 ? 19.328 -8.188 -2.869 1 98.81 175 VAL A O 1
ATOM 1347 N N . LYS A 1 176 ? 20.578 -6.441 -3.445 1 98.81 176 LYS A N 1
ATOM 1348 C CA . LYS A 1 176 ? 21.828 -7.047 -2.971 1 98.81 176 LYS A CA 1
ATOM 1349 C C . LYS A 1 176 ? 21.734 -7.402 -1.489 1 98.81 176 LYS A C 1
ATOM 1351 O O . LYS A 1 176 ? 22.172 -8.477 -1.074 1 98.81 176 LYS A O 1
ATOM 1356 N N . LYS A 1 177 ? 21.203 -6.512 -0.715 1 98.69 177 LYS A N 1
ATOM 1357 C CA . LYS A 1 177 ? 21.078 -6.707 0.727 1 98.69 177 LYS A CA 1
ATOM 1358 C C . LYS A 1 177 ? 20.328 -7.988 1.044 1 98.69 177 LYS A C 1
ATOM 1360 O O . LYS A 1 177 ? 20.75 -8.773 1.897 1 98.69 177 LYS A O 1
ATOM 1365 N N . ARG A 1 178 ? 19.25 -8.219 0.327 1 98.81 178 ARG A N 1
ATOM 1366 C CA . ARG A 1 178 ? 18.391 -9.359 0.627 1 98.81 178 ARG A CA 1
ATOM 1367 C C . ARG A 1 178 ? 18.969 -10.648 0.06 1 98.81 178 ARG A C 1
ATOM 1369 O O . ARG A 1 178 ? 18.844 -11.711 0.669 1 98.81 178 ARG A O 1
ATOM 1376 N N . ILE A 1 179 ? 19.562 -10.539 -1.094 1 98.81 179 ILE A N 1
ATOM 1377 C CA . ILE A 1 179 ? 20.203 -11.711 -1.669 1 98.81 179 ILE A CA 1
ATOM 1378 C C . ILE A 1 179 ? 21.375 -12.148 -0.78 1 98.81 179 ILE A C 1
ATOM 1380 O O . ILE A 1 179 ? 21.531 -13.344 -0.502 1 98.81 179 ILE A O 1
ATOM 1384 N N . ASP A 1 180 ? 22.172 -11.164 -0.266 1 98.75 180 ASP A N 1
ATOM 1385 C CA . ASP A 1 180 ? 23.25 -11.477 0.664 1 98.75 180 ASP A CA 1
ATOM 1386 C C . ASP A 1 180 ? 22.719 -12.164 1.918 1 98.75 180 ASP A C 1
ATOM 1388 O O . ASP A 1 180 ? 23.328 -13.117 2.412 1 98.75 180 ASP A O 1
ATOM 1392 N N . GLN A 1 181 ? 21.641 -11.656 2.361 1 98.81 181 GLN A N 1
ATOM 1393 C CA . GLN A 1 181 ? 21.016 -12.25 3.537 1 98.81 181 GLN A CA 1
ATOM 1394 C C . GLN A 1 181 ? 20.609 -13.695 3.271 1 98.81 181 GLN A C 1
ATOM 1396 O O . GLN A 1 181 ? 20.828 -14.57 4.109 1 98.81 181 GLN A O 1
ATOM 1401 N N . LEU A 1 182 ? 20.016 -13.93 2.131 1 98.81 182 LEU A N 1
ATOM 1402 C CA . LEU A 1 182 ? 19.578 -15.273 1.762 1 98.81 182 LEU A CA 1
ATOM 1403 C C . LEU A 1 182 ? 20.766 -16.219 1.67 1 98.81 182 LEU A C 1
ATOM 1405 O O . LEU A 1 182 ? 20.719 -17.344 2.188 1 98.81 182 LEU A O 1
ATOM 1409 N N . MET A 1 183 ? 21.844 -15.805 1.084 1 98.5 183 MET A N 1
ATOM 1410 C CA . MET A 1 183 ? 23.016 -16.641 0.883 1 98.5 183 MET A CA 1
ATOM 1411 C C . MET A 1 183 ? 23.719 -16.922 2.207 1 98.5 183 MET A C 1
ATOM 1413 O O . MET A 1 183 ? 24.297 -17.984 2.395 1 98.5 183 MET A O 1
ATOM 1417 N N . ARG A 1 184 ? 23.656 -15.945 3.098 1 98.38 184 ARG A N 1
ATOM 1418 C CA . ARG A 1 184 ? 24.219 -16.156 4.426 1 98.38 184 ARG A CA 1
ATOM 1419 C C . ARG A 1 184 ? 23.422 -17.203 5.199 1 98.38 184 ARG A C 1
ATOM 1421 O O . ARG A 1 184 ? 23.984 -17.984 5.961 1 98.38 184 ARG A O 1
ATOM 1428 N N . LYS A 1 185 ? 22.141 -17.188 4.957 1 98.19 185 LYS A N 1
ATOM 1429 C CA . LYS A 1 185 ? 21.25 -18.141 5.605 1 98.19 185 LYS A CA 1
ATOM 1430 C C . LYS A 1 185 ? 21.531 -19.562 5.113 1 98.19 185 LYS A C 1
ATOM 1432 O O . LYS A 1 185 ? 21.438 -20.531 5.883 1 98.19 185 LYS A O 1
ATOM 1437 N N . ASP A 1 186 ? 21.828 -19.703 3.857 1 98.31 186 ASP A N 1
ATOM 1438 C CA . ASP A 1 186 ? 22.094 -21 3.244 1 98.31 186 ASP A CA 1
ATOM 1439 C C . ASP A 1 186 ? 22.984 -20.844 2.008 1 98.31 186 ASP A C 1
ATOM 1441 O O . ASP A 1 186 ? 22.484 -20.562 0.914 1 98.31 186 ASP A O 1
ATOM 1445 N N . SER A 1 187 ? 24.219 -21.172 2.121 1 97.44 187 SER A N 1
ATOM 1446 C CA . SER A 1 187 ? 25.188 -20.953 1.061 1 97.44 187 SER A CA 1
ATOM 1447 C C . SER A 1 187 ? 25.125 -22.047 0.005 1 97.44 187 SER A C 1
ATOM 1449 O O . SER A 1 187 ? 25.703 -21.922 -1.075 1 97.44 187 SER A O 1
ATOM 1451 N N . ASP A 1 188 ? 24.328 -23.047 0.257 1 98.25 188 ASP A N 1
ATOM 1452 C CA . ASP A 1 188 ? 24.266 -24.188 -0.664 1 98.25 188 ASP A CA 1
ATOM 1453 C C . ASP A 1 188 ? 23.125 -24.016 -1.666 1 98.25 188 ASP A C 1
ATOM 1455 O O . ASP A 1 188 ? 22.953 -24.828 -2.578 1 98.25 188 ASP A O 1
ATOM 1459 N N . ILE A 1 189 ? 22.391 -22.938 -1.579 1 98.62 189 ILE A N 1
ATOM 1460 C CA . ILE A 1 189 ? 21.266 -22.672 -2.477 1 98.62 189 ILE A CA 1
ATOM 1461 C C . ILE A 1 189 ? 21.766 -22.609 -3.918 1 98.62 189 ILE A C 1
ATOM 1463 O O . ILE A 1 189 ? 22.719 -21.875 -4.223 1 98.62 189 ILE A O 1
ATOM 1467 N N . ASP A 1 190 ? 21.094 -23.375 -4.785 1 98.62 190 ASP A N 1
ATOM 1468 C CA . ASP A 1 190 ? 21.453 -23.312 -6.195 1 98.62 190 ASP A CA 1
ATOM 1469 C C . ASP A 1 190 ? 20.25 -22.922 -7.055 1 98.62 190 ASP A C 1
ATOM 1471 O O . ASP A 1 190 ? 20.344 -22.859 -8.281 1 98.62 190 ASP A O 1
ATOM 1475 N N . THR A 1 191 ? 19.094 -22.766 -6.469 1 98.56 191 THR A N 1
ATOM 1476 C CA . THR A 1 191 ? 17.844 -22.375 -7.133 1 98.56 191 THR A CA 1
ATOM 1477 C C . THR A 1 191 ? 17.062 -21.406 -6.262 1 98.56 191 THR A C 1
ATOM 1479 O O . THR A 1 191 ? 16.859 -21.656 -5.07 1 98.56 191 THR A O 1
ATOM 1482 N N . VAL A 1 192 ? 16.656 -20.25 -6.82 1 98.62 192 VAL A N 1
ATOM 1483 C CA . VAL A 1 192 ? 15.922 -19.234 -6.078 1 98.62 192 VAL A CA 1
ATOM 1484 C C . VAL A 1 192 ? 14.578 -18.969 -6.758 1 98.62 192 VAL A C 1
ATOM 1486 O O . VAL A 1 192 ? 14.531 -18.641 -7.945 1 98.62 192 VAL A O 1
ATOM 1489 N N . ILE A 1 193 ? 13.5 -19.172 -6.039 1 98.31 193 ILE A N 1
ATOM 1490 C CA . ILE A 1 193 ? 12.164 -18.859 -6.516 1 98.31 193 ILE A CA 1
ATOM 1491 C C . ILE A 1 193 ? 11.836 -17.391 -6.238 1 98.31 193 ILE A C 1
ATOM 1493 O O . ILE A 1 193 ? 12.023 -16.906 -5.117 1 98.31 193 ILE A O 1
ATOM 1497 N N . LEU A 1 194 ? 11.438 -16.688 -7.289 1 98.25 194 LEU A N 1
ATOM 1498 C CA . LEU A 1 194 ? 10.859 -15.367 -7.09 1 98.25 194 LEU A CA 1
ATOM 1499 C C . LEU A 1 194 ? 9.383 -15.469 -6.703 1 98.25 194 LEU A C 1
ATOM 1501 O O . LEU A 1 194 ? 8.523 -15.594 -7.57 1 98.25 194 LEU A O 1
ATOM 1505 N N . GLY A 1 195 ? 9.141 -15.281 -5.352 1 97.69 195 GLY A N 1
ATOM 1506 C CA . GLY A 1 195 ? 7.816 -15.523 -4.805 1 97.69 195 GLY A CA 1
ATOM 1507 C C . GLY A 1 195 ? 6.953 -14.273 -4.766 1 97.69 195 GLY A C 1
ATOM 1508 O O . GLY A 1 195 ? 6.176 -14.078 -3.828 1 97.69 195 GLY A O 1
ATOM 1509 N N . CYS A 1 196 ? 7.129 -13.398 -5.641 1 97.38 196 CYS A N 1
ATOM 1510 C CA . CYS A 1 196 ? 6.301 -12.219 -5.879 1 97.38 196 CYS A CA 1
ATOM 1511 C C . CYS A 1 196 ? 6.234 -11.891 -7.363 1 97.38 196 CYS A C 1
ATOM 1513 O O . CYS A 1 196 ? 7.25 -11.945 -8.062 1 97.38 196 CYS A O 1
ATOM 1515 N N . THR A 1 197 ? 5.117 -11.5 -7.762 1 95.88 197 THR A N 1
ATOM 1516 C CA . THR A 1 197 ? 4.848 -11.344 -9.188 1 95.88 197 THR A CA 1
ATOM 1517 C C . THR A 1 197 ? 5.523 -10.086 -9.727 1 95.88 197 THR A C 1
ATOM 1519 O O . THR A 1 197 ? 5.688 -9.93 -10.938 1 95.88 197 THR A O 1
ATOM 1522 N N . HIS A 1 198 ? 5.973 -9.172 -8.906 1 96.69 198 HIS A N 1
ATOM 1523 C CA . HIS A 1 198 ? 6.691 -7.973 -9.305 1 96.69 198 HIS A CA 1
ATOM 1524 C C . HIS A 1 198 ? 8.164 -8.281 -9.586 1 96.69 198 HIS A C 1
ATOM 1526 O O . HIS A 1 198 ? 8.82 -7.547 -10.336 1 96.69 198 HIS A O 1
ATOM 1532 N N . TYR A 1 199 ? 8.742 -9.344 -9.055 1 97.62 199 TYR A N 1
ATOM 1533 C CA . TYR A 1 199 ? 10.18 -9.5 -8.859 1 97.62 199 TYR A CA 1
ATOM 1534 C C . TYR A 1 199 ? 10.883 -9.805 -10.18 1 97.62 199 TYR A C 1
ATOM 1536 O O . TYR A 1 199 ? 12.039 -9.445 -10.367 1 97.62 199 TYR A O 1
ATOM 1544 N N . PRO A 1 200 ? 10.141 -10.422 -11.117 1 96.19 200 PRO A N 1
ATOM 1545 C CA . PRO A 1 200 ? 10.789 -10.586 -12.422 1 96.19 200 PRO A CA 1
ATOM 1546 C C . PRO A 1 200 ? 11.227 -9.258 -13.039 1 96.19 200 PRO A C 1
ATOM 1548 O O . PRO A 1 200 ? 12.164 -9.227 -13.836 1 96.19 200 PRO A O 1
ATOM 1551 N N . LEU A 1 201 ? 10.648 -8.164 -12.617 1 96.12 201 LEU A N 1
ATOM 1552 C CA . LEU A 1 201 ? 10.992 -6.848 -13.148 1 96.12 201 LEU A CA 1
ATOM 1553 C C . LEU A 1 201 ? 12.281 -6.328 -12.523 1 96.12 201 LEU A C 1
ATOM 1555 O O . LEU A 1 201 ? 12.812 -5.301 -12.953 1 96.12 201 LEU A O 1
ATOM 1559 N N . LEU A 1 202 ? 12.812 -7.035 -11.555 1 97.88 202 LEU A N 1
ATOM 1560 C CA . LEU A 1 202 ? 14.086 -6.707 -10.922 1 97.88 202 LEU A CA 1
ATOM 1561 C C . LEU A 1 202 ? 15.188 -7.66 -11.375 1 97.88 202 LEU A C 1
ATOM 1563 O O . LEU A 1 202 ? 16.234 -7.762 -10.734 1 97.88 202 LEU A O 1
ATOM 1567 N N . MET A 1 203 ? 14.977 -8.344 -12.477 1 97.25 203 MET A N 1
ATOM 1568 C CA . MET A 1 203 ? 15.836 -9.445 -12.906 1 97.25 203 MET A CA 1
ATOM 1569 C C . MET A 1 203 ? 17.266 -8.977 -13.102 1 97.25 203 MET A C 1
ATOM 1571 O O . MET A 1 203 ? 18.219 -9.68 -12.734 1 97.25 203 MET A O 1
ATOM 1575 N N . ASN A 1 204 ? 17.469 -7.789 -13.664 1 97.62 204 ASN A N 1
ATOM 1576 C CA . ASN A 1 204 ? 18.812 -7.277 -13.891 1 97.62 204 ASN A CA 1
ATOM 1577 C C . ASN A 1 204 ? 19.609 -7.195 -12.586 1 97.62 204 ASN A C 1
ATOM 1579 O O . ASN A 1 204 ? 20.75 -7.664 -12.516 1 97.62 204 ASN A O 1
ATOM 1583 N N . SER A 1 205 ? 19 -6.609 -11.586 1 98.25 205 SER A N 1
ATOM 1584 C CA . SER A 1 205 ? 19.672 -6.477 -10.297 1 98.25 205 SER A CA 1
ATOM 1585 C C . SER A 1 205 ? 19.828 -7.828 -9.617 1 98.25 205 SER A C 1
ATOM 1587 O O . SER A 1 205 ? 20.828 -8.078 -8.938 1 98.25 205 SER A O 1
ATOM 1589 N N . ILE A 1 206 ? 18.844 -8.719 -9.758 1 98.44 206 ILE A N 1
ATOM 1590 C CA . ILE A 1 206 ? 18.875 -10.031 -9.117 1 98.44 206 ILE A CA 1
ATOM 1591 C C . ILE A 1 206 ? 20.016 -10.852 -9.688 1 98.44 206 ILE A C 1
ATOM 1593 O O . ILE A 1 206 ? 20.844 -11.375 -8.938 1 98.44 206 ILE A O 1
ATOM 1597 N N . VAL A 1 207 ? 20.094 -10.914 -10.977 1 97.44 207 VAL A N 1
ATOM 1598 C CA . VAL A 1 207 ? 21.109 -11.711 -11.641 1 97.44 207 VAL A CA 1
ATOM 1599 C C . VAL A 1 207 ? 22.5 -11.172 -11.312 1 97.44 207 VAL A C 1
ATOM 1601 O O . VAL A 1 207 ? 23.453 -11.938 -11.125 1 97.44 207 VAL A O 1
ATOM 1604 N N . LYS A 1 208 ? 22.609 -9.875 -11.203 1 97.12 208 LYS A N 1
ATOM 1605 C CA . LYS A 1 208 ? 23.875 -9.203 -10.875 1 97.12 208 LYS A CA 1
ATOM 1606 C C . LYS A 1 208 ? 24.359 -9.617 -9.492 1 97.12 208 LYS A C 1
ATOM 1608 O O . LYS A 1 208 ? 25.578 -9.656 -9.242 1 97.12 208 LYS A O 1
ATOM 1613 N N . ASN A 1 209 ? 23.453 -9.984 -8.602 1 97.88 209 ASN A N 1
ATOM 1614 C CA . ASN A 1 209 ? 23.844 -10.094 -7.203 1 97.88 209 ASN A CA 1
ATOM 1615 C C . ASN A 1 209 ? 23.75 -11.531 -6.703 1 97.88 209 ASN A C 1
ATOM 1617 O O . ASN A 1 209 ? 24.25 -11.859 -5.625 1 97.88 209 ASN A O 1
ATOM 1621 N N . VAL A 1 210 ? 23.125 -12.336 -7.5 1 97.31 210 VAL A N 1
ATOM 1622 C CA . VAL A 1 210 ? 23.078 -13.75 -7.133 1 97.31 210 VAL A CA 1
ATOM 1623 C C . VAL A 1 210 ? 24.391 -14.422 -7.527 1 97.31 210 VAL A C 1
ATOM 1625 O O . VAL A 1 210 ? 24.969 -14.125 -8.578 1 97.31 210 VAL A O 1
ATOM 1628 N N . PRO A 1 211 ? 24.906 -15.367 -6.699 1 96.88 211 PRO A N 1
ATOM 1629 C CA . PRO A 1 211 ? 26.141 -16.078 -7.074 1 96.88 211 PRO A CA 1
ATOM 1630 C C . PRO A 1 211 ? 26.016 -16.812 -8.406 1 96.88 211 PRO A C 1
ATOM 1632 O O . PRO A 1 211 ? 24.922 -17.234 -8.781 1 96.88 211 PRO A O 1
ATOM 1635 N N . ASP A 1 212 ? 27.125 -17.031 -9.023 1 94.75 212 ASP A N 1
ATOM 1636 C CA . ASP A 1 212 ? 27.172 -17.75 -10.297 1 94.75 212 ASP A CA 1
ATOM 1637 C C . ASP A 1 212 ? 26.609 -19.172 -10.156 1 94.75 212 ASP A C 1
ATOM 1639 O O . ASP A 1 212 ? 26.875 -19.844 -9.156 1 94.75 212 ASP A O 1
ATOM 1643 N N . GLY A 1 213 ? 25.812 -19.469 -11.125 1 94.56 213 GLY A N 1
ATOM 1644 C CA . GLY A 1 213 ? 25.312 -20.844 -11.148 1 94.56 213 GLY A CA 1
ATOM 1645 C C . GLY A 1 213 ? 23.953 -21 -10.492 1 94.56 213 GLY A C 1
ATOM 1646 O O . GLY A 1 213 ? 23.312 -22.031 -10.633 1 94.56 213 GLY A O 1
ATOM 1647 N N . VAL A 1 214 ? 23.609 -20.016 -9.719 1 97.81 214 VAL A N 1
ATOM 1648 C CA . VAL A 1 214 ? 22.297 -20.078 -9.078 1 97.81 214 VAL A CA 1
ATOM 1649 C C . VAL A 1 214 ? 21.203 -19.828 -10.117 1 97.81 214 VAL A C 1
ATOM 1651 O O . VAL A 1 214 ? 21.25 -18.828 -10.836 1 97.81 214 VAL A O 1
ATOM 1654 N N . ARG A 1 215 ? 20.234 -20.703 -10.172 1 97.75 215 ARG A N 1
ATOM 1655 C CA . ARG A 1 215 ? 19.109 -20.578 -11.094 1 97.75 215 ARG A CA 1
ATOM 1656 C C . ARG A 1 215 ? 18 -19.734 -10.492 1 97.75 215 ARG A C 1
ATOM 1658 O O . ARG A 1 215 ? 17.625 -19.922 -9.336 1 97.75 215 ARG A O 1
ATOM 1665 N N . ILE A 1 216 ? 17.531 -18.75 -11.273 1 97.81 216 ILE A N 1
ATOM 1666 C CA . ILE A 1 216 ? 16.406 -17.922 -10.859 1 97.81 216 ILE A CA 1
ATOM 1667 C C . ILE A 1 216 ? 15.125 -18.422 -11.523 1 97.81 216 ILE A C 1
ATOM 1669 O O . ILE A 1 216 ? 15.078 -18.625 -12.742 1 97.81 216 ILE A O 1
ATOM 1673 N N . VAL A 1 217 ? 14.094 -18.609 -10.727 1 96.12 217 VAL A N 1
ATOM 1674 C CA . VAL A 1 217 ? 12.859 -19.219 -11.203 1 96.12 217 VAL A CA 1
ATOM 1675 C C . VAL A 1 217 ? 11.703 -18.25 -11.055 1 96.12 217 VAL A C 1
ATOM 1677 O O . VAL A 1 217 ? 11.047 -18.203 -10.016 1 96.12 217 VAL A O 1
ATOM 1680 N N . PRO A 1 218 ? 11.383 -17.547 -12.148 1 92.56 218 PRO A N 1
ATOM 1681 C CA . PRO A 1 218 ? 10.109 -16.828 -12.164 1 92.56 218 PRO A CA 1
ATOM 1682 C C . PRO A 1 218 ? 8.906 -17.75 -12.289 1 92.56 218 PRO A C 1
ATOM 1684 O O . PRO A 1 218 ? 9.055 -18.906 -12.727 1 92.56 218 PRO A O 1
ATOM 1687 N N . GLN A 1 219 ? 7.684 -17.344 -12.008 1 91.25 219 GLN A N 1
ATOM 1688 C CA . GLN A 1 219 ? 6.578 -18.281 -11.859 1 91.25 219 GLN A CA 1
ATOM 1689 C C . GLN A 1 219 ? 5.719 -18.328 -13.117 1 91.25 219 GLN A C 1
ATOM 1691 O O . GLN A 1 219 ? 5.004 -19.297 -13.352 1 91.25 219 GLN A O 1
ATOM 1696 N N . GLY A 1 220 ? 5.777 -17.328 -14.008 1 88.25 220 GLY A N 1
ATOM 1697 C CA . GLY A 1 220 ? 4.805 -17.125 -15.07 1 88.25 220 GLY A CA 1
ATOM 1698 C C . GLY A 1 220 ? 4.574 -18.359 -15.922 1 88.25 220 GLY A C 1
ATOM 1699 O O . GLY A 1 220 ? 3.461 -18.875 -15.977 1 88.25 220 GLY A O 1
ATOM 1700 N N . GLN A 1 221 ? 5.598 -18.969 -16.453 1 89.38 221 GLN A N 1
ATOM 1701 C CA . GLN A 1 221 ? 5.465 -20.094 -17.391 1 89.38 221 GLN A CA 1
ATOM 1702 C C . GLN A 1 221 ? 5.066 -21.375 -16.656 1 89.38 221 GLN A C 1
ATOM 1704 O O . GLN A 1 221 ? 4.312 -22.188 -17.188 1 89.38 221 GLN A O 1
ATOM 1709 N N . TYR A 1 222 ? 5.508 -21.531 -15.477 1 94.19 222 TYR A N 1
ATOM 1710 C CA . TYR A 1 222 ? 5.191 -22.719 -14.695 1 94.19 222 TYR A CA 1
ATOM 1711 C C . TYR A 1 222 ? 3.717 -22.734 -14.305 1 94.19 222 TYR A C 1
ATOM 1713 O O . TYR A 1 222 ? 3.074 -23.797 -14.32 1 94.19 222 TYR A O 1
ATOM 1721 N N . VAL A 1 223 ? 3.209 -21.562 -14.016 1 96.31 223 VAL A N 1
ATOM 1722 C CA . VAL A 1 223 ? 1.797 -21.453 -13.672 1 96.31 223 VAL A CA 1
ATOM 1723 C C . VAL A 1 223 ? 0.937 -21.766 -14.891 1 96.31 223 VAL A C 1
ATOM 1725 O O . VAL A 1 223 ? -0.058 -22.484 -14.789 1 96.31 223 VAL A O 1
ATOM 1728 N N . ALA A 1 224 ? 1.328 -21.266 -16.031 1 96.5 224 ALA A N 1
ATOM 1729 C CA . ALA A 1 224 ? 0.571 -21.469 -17.266 1 96.5 224 ALA A CA 1
ATOM 1730 C C . ALA A 1 224 ? 0.537 -22.938 -17.656 1 96.5 224 ALA A C 1
ATOM 1732 O O . ALA A 1 224 ? -0.522 -23.469 -18 1 96.5 224 ALA A O 1
ATOM 1733 N N . ASN A 1 225 ? 1.666 -23.578 -17.594 1 96.75 225 ASN A N 1
ATOM 1734 C CA . ASN A 1 225 ? 1.743 -25 -17.938 1 96.75 225 ASN A CA 1
ATOM 1735 C C . ASN A 1 225 ? 0.932 -25.859 -16.969 1 96.75 225 ASN A C 1
ATOM 1737 O O . ASN A 1 225 ? 0.269 -26.812 -17.375 1 96.75 225 ASN A O 1
ATOM 1741 N N . SER A 1 226 ? 1.054 -25.484 -15.727 1 97.38 226 SER A N 1
ATOM 1742 C CA . SER A 1 226 ? 0.293 -26.203 -14.719 1 97.38 226 SER A CA 1
ATOM 1743 C C . SER A 1 226 ? -1.208 -26.078 -14.961 1 97.38 226 SER A C 1
ATOM 1745 O O . SER A 1 226 ? -1.954 -27.047 -14.789 1 97.38 226 SER A O 1
ATOM 1747 N N . LEU A 1 227 ? -1.675 -24.906 -15.328 1 98 227 LEU A N 1
ATOM 1748 C CA . LEU A 1 227 ? -3.092 -24.703 -15.617 1 98 227 LEU A CA 1
ATOM 1749 C C . LEU A 1 227 ? -3.531 -25.547 -16.812 1 98 227 LEU A C 1
ATOM 1751 O O . LEU A 1 227 ? -4.625 -26.125 -16.797 1 98 227 LEU A O 1
ATOM 1755 N N . HIS A 1 228 ? -2.684 -25.547 -17.844 1 97.62 228 HIS A N 1
ATOM 1756 C CA . HIS A 1 228 ? -2.971 -26.375 -19.016 1 97.62 228 HIS A CA 1
ATOM 1757 C C . HIS A 1 228 ? -3.223 -27.812 -18.609 1 97.62 228 HIS A C 1
ATOM 1759 O O . HIS A 1 228 ? -4.227 -28.406 -19.016 1 97.62 228 HIS A O 1
ATOM 1765 N N . GLU A 1 229 ? -2.338 -28.359 -17.812 1 97.5 229 GLU A N 1
ATOM 1766 C CA . GLU A 1 229 ? -2.461 -29.75 -17.359 1 97.5 229 GLU A CA 1
ATOM 1767 C C . GLU A 1 229 ? -3.691 -29.938 -16.469 1 97.5 229 GLU A C 1
ATOM 1769 O O . GLU A 1 229 ? -4.367 -30.953 -16.547 1 97.5 229 GLU A O 1
ATOM 1774 N N . TYR A 1 230 ? -3.949 -28.969 -15.633 1 97.81 230 TYR A N 1
ATOM 1775 C CA . TYR A 1 230 ? -5.094 -29.031 -14.727 1 97.81 230 TYR A CA 1
ATOM 1776 C C . TYR A 1 230 ? -6.402 -29.109 -15.508 1 97.81 230 TYR A C 1
ATOM 1778 O O . TYR A 1 230 ? -7.273 -29.922 -15.188 1 97.81 230 TYR A O 1
ATOM 1786 N N . LEU A 1 231 ? -6.547 -28.25 -16.516 1 97.88 231 LEU A N 1
ATOM 1787 C CA . LEU A 1 231 ? -7.773 -28.203 -17.312 1 97.88 231 LEU A CA 1
ATOM 1788 C C . LEU A 1 231 ? -7.949 -29.484 -18.109 1 97.88 231 LEU A C 1
ATOM 1790 O O . LEU A 1 231 ? -9.078 -29.953 -18.312 1 97.88 231 LEU A O 1
ATOM 1794 N N . ASN A 1 232 ? -6.816 -30.094 -18.531 1 97.44 232 ASN A N 1
ATOM 1795 C CA . ASN A 1 232 ? -6.879 -31.375 -19.219 1 97.44 232 ASN A CA 1
ATOM 1796 C C . ASN A 1 232 ? -7.422 -32.469 -18.312 1 97.44 232 ASN A C 1
ATOM 1798 O O . ASN A 1 232 ? -8.125 -33.375 -18.766 1 97.44 232 ASN A O 1
ATOM 1802 N N . ARG A 1 233 ? -7.113 -32.406 -17.094 1 97.56 233 ARG A N 1
ATOM 1803 C CA . ARG A 1 233 ? -7.527 -33.406 -16.125 1 97.56 233 ARG A CA 1
ATOM 1804 C C . ARG A 1 233 ? -8.945 -33.125 -15.625 1 97.56 233 ARG A C 1
ATOM 1806 O O . ARG A 1 233 ? -9.57 -34 -15.031 1 97.56 233 ARG A O 1
ATOM 1813 N N . HIS A 1 234 ? -9.461 -31.953 -15.891 1 97.38 234 HIS A N 1
ATOM 1814 C CA . HIS A 1 234 ? -10.781 -31.562 -15.414 1 97.38 234 HIS A CA 1
ATOM 1815 C C . HIS A 1 234 ? -11.648 -31.047 -16.562 1 97.38 234 HIS A C 1
ATOM 1817 O O . HIS A 1 234 ? -12.055 -29.875 -16.547 1 97.38 234 HIS A O 1
ATOM 1823 N N . PRO A 1 235 ? -12.055 -31.906 -17.469 1 97.19 235 PRO A N 1
ATOM 1824 C CA . PRO A 1 235 ? -12.836 -31.484 -18.641 1 97.19 235 PRO A CA 1
ATOM 1825 C C . PRO A 1 235 ? -14.18 -30.875 -18.25 1 97.19 235 PRO A C 1
ATOM 1827 O O . PRO A 1 235 ? -14.695 -30 -18.953 1 97.19 235 PRO A O 1
ATOM 1830 N N . GLU A 1 236 ? -14.734 -31.281 -17.172 1 96.56 236 GLU A N 1
ATOM 1831 C CA . GLU A 1 236 ? -16 -30.75 -16.703 1 96.56 236 GLU A CA 1
ATOM 1832 C C . GLU A 1 236 ? -15.891 -29.266 -16.375 1 96.56 236 GLU A C 1
ATOM 1834 O O . GLU A 1 236 ? -16.828 -28.5 -16.609 1 96.56 236 GLU A O 1
ATOM 1839 N N . LEU A 1 237 ? -14.797 -28.875 -15.836 1 97.44 237 LEU A N 1
ATOM 1840 C CA . LEU A 1 237 ? -14.531 -27.469 -15.555 1 97.44 237 LEU A CA 1
ATOM 1841 C C . LEU A 1 237 ? -14.25 -26.703 -16.844 1 97.44 237 LEU A C 1
ATOM 1843 O O . LEU A 1 237 ? -14.75 -25.578 -17.016 1 97.44 237 LEU A O 1
ATOM 1847 N N . GLU A 1 238 ? -13.508 -27.312 -17.703 1 97.69 238 GLU A N 1
ATOM 1848 C CA . GLU A 1 238 ? -13.133 -26.641 -18.953 1 97.69 238 GLU A CA 1
ATOM 1849 C C . GLU A 1 238 ? -14.367 -26.297 -19.781 1 97.69 238 GLU A C 1
ATOM 1851 O O . GLU A 1 238 ? -14.391 -25.25 -20.453 1 97.69 238 GLU A O 1
ATOM 1856 N N . ARG A 1 239 ? -15.367 -27.094 -19.641 1 97.38 239 ARG A N 1
ATOM 1857 C CA . ARG A 1 239 ? -16.594 -26.859 -20.391 1 97.38 239 ARG A CA 1
ATOM 1858 C C . ARG A 1 239 ? -17.281 -25.578 -19.938 1 97.38 239 ARG A C 1
ATOM 1860 O O . ARG A 1 239 ? -18.094 -25 -20.656 1 97.38 239 ARG A O 1
ATOM 1867 N N . ASN A 1 240 ? -16.984 -25.172 -18.75 1 98.12 240 ASN A N 1
ATOM 1868 C CA . ASN A 1 240 ? -17.625 -23.984 -18.172 1 98.12 240 ASN A CA 1
ATOM 1869 C C . ASN A 1 240 ? -16.766 -22.734 -18.391 1 98.12 240 ASN A C 1
ATOM 1871 O O . ASN A 1 240 ? -17.016 -21.703 -17.781 1 98.12 240 ASN A O 1
ATOM 1875 N N . ILE A 1 241 ? -15.742 -22.828 -19.234 1 98.62 241 ILE A N 1
ATOM 1876 C CA . ILE A 1 241 ? -14.859 -21.703 -19.531 1 98.62 241 ILE A CA 1
ATOM 1877 C C . ILE A 1 241 ? -15.031 -21.297 -21 1 98.62 241 ILE A C 1
ATOM 1879 O O . ILE A 1 241 ? -14.93 -22.125 -21.906 1 98.62 241 ILE A O 1
ATOM 1883 N N . THR A 1 242 ? -15.305 -20.047 -21.188 1 98.62 242 THR A N 1
ATOM 1884 C CA . THR A 1 242 ? -15.477 -19.531 -22.547 1 98.62 242 THR A CA 1
ATOM 1885 C C . THR A 1 242 ? -14.133 -19.453 -23.266 1 98.62 242 THR A C 1
ATOM 1887 O O . THR A 1 242 ? -13.094 -19.281 -22.625 1 98.62 242 THR A O 1
ATOM 1890 N N . GLN A 1 243 ? -14.148 -19.594 -24.656 1 98.12 243 GLN A N 1
ATOM 1891 C CA . GLN A 1 243 ? -12.938 -19.672 -25.453 1 98.12 243 GLN A CA 1
ATOM 1892 C C . GLN A 1 243 ? -13.008 -18.734 -26.672 1 98.12 243 GLN A C 1
ATOM 1894 O O . GLN A 1 243 ? -12.906 -19.188 -27.812 1 98.12 243 GLN A O 1
ATOM 1899 N N . ASN A 1 244 ? -13.07 -17.453 -26.422 1 97.94 244 ASN A N 1
ATOM 1900 C CA . ASN A 1 244 ? -13.102 -16.469 -27.5 1 97.94 244 ASN A CA 1
ATOM 1901 C C . ASN A 1 244 ? -11.789 -15.695 -27.578 1 97.94 244 ASN A C 1
ATOM 1903 O O . ASN A 1 244 ? -11.625 -14.828 -28.438 1 97.94 244 ASN A O 1
ATOM 1907 N N . GLY A 1 245 ? -10.844 -15.953 -26.672 1 97.19 245 GLY A N 1
ATOM 1908 C CA . GLY A 1 245 ? -9.539 -15.312 -26.703 1 97.19 245 GLY A CA 1
ATOM 1909 C C . GLY A 1 245 ? -9.57 -13.867 -26.234 1 97.19 245 GLY A C 1
ATOM 1910 O O . GLY A 1 245 ? -8.727 -13.062 -26.656 1 97.19 245 GLY A O 1
ATOM 1911 N N . THR A 1 246 ? -10.562 -13.516 -25.391 1 96.31 246 THR A N 1
ATOM 1912 C CA . THR A 1 246 ? -10.703 -12.133 -24.938 1 96.31 246 THR A CA 1
ATOM 1913 C C . THR A 1 246 ? -10.125 -11.953 -23.547 1 96.31 246 THR A C 1
ATOM 1915 O O . THR A 1 246 ? -9.844 -12.93 -22.859 1 96.31 246 THR A O 1
ATOM 1918 N N . CYS A 1 247 ? -9.875 -10.695 -23.234 1 95.88 247 CYS A N 1
ATOM 1919 C CA . CYS A 1 247 ? -9.359 -10.359 -21.906 1 95.88 247 CYS A CA 1
ATOM 1920 C C . CYS A 1 247 ? -9.984 -9.062 -21.406 1 95.88 247 CYS A C 1
ATOM 1922 O O . CYS A 1 247 ? -9.945 -8.039 -22.078 1 95.88 247 CYS A O 1
ATOM 1924 N N . GLN A 1 248 ? -10.562 -9.164 -20.234 1 96.56 248 GLN A N 1
ATOM 1925 C CA . GLN A 1 248 ? -11.109 -7.992 -19.562 1 96.56 248 GLN A CA 1
ATOM 1926 C C . GLN A 1 248 ? -10.297 -7.645 -18.312 1 96.56 248 GLN A C 1
ATOM 1928 O O . GLN A 1 248 ? -9.75 -8.531 -17.656 1 96.56 248 GLN A O 1
ATOM 1933 N N . TYR A 1 249 ? -10.211 -6.316 -18.109 1 97.44 249 TYR A N 1
ATOM 1934 C CA . TYR A 1 249 ? -9.461 -5.836 -16.953 1 97.44 249 TYR A CA 1
ATOM 1935 C C . TYR A 1 249 ? -10.367 -5.066 -16 1 97.44 249 TYR A C 1
ATOM 1937 O O . TYR A 1 249 ? -11.133 -4.199 -16.422 1 97.44 249 TYR A O 1
ATOM 1945 N N . LEU A 1 250 ? -10.281 -5.438 -14.742 1 98.5 250 LEU A N 1
ATOM 1946 C CA . LEU A 1 250 ? -11.008 -4.781 -13.664 1 98.5 250 LEU A CA 1
ATOM 1947 C C . LEU A 1 250 ? -10.055 -4.227 -12.609 1 98.5 250 LEU A C 1
ATOM 1949 O O . LEU A 1 250 ? -9 -4.809 -12.359 1 98.5 250 LEU A O 1
ATOM 1953 N N . THR A 1 251 ? -10.406 -3.123 -12 1 98.56 251 THR A N 1
ATOM 1954 C CA . THR A 1 251 ? -9.594 -2.518 -10.953 1 98.56 251 THR A CA 1
ATOM 1955 C C . THR A 1 251 ? -10.469 -1.921 -9.859 1 98.56 251 THR A C 1
ATOM 1957 O O . THR A 1 251 ? -11.602 -1.497 -10.125 1 98.56 251 THR A O 1
ATOM 1960 N N . THR A 1 252 ? -9.984 -1.969 -8.641 1 98.44 252 THR A N 1
ATOM 1961 C CA . THR A 1 252 ? -10.664 -1.264 -7.559 1 98.44 252 THR A CA 1
ATOM 1962 C C . THR A 1 252 ? -10.211 0.19 -7.488 1 98.44 252 THR A C 1
ATOM 1964 O O . THR A 1 252 ? -10.727 0.972 -6.688 1 98.44 252 THR A O 1
ATOM 1967 N N . GLU A 1 253 ? -9.25 0.603 -8.289 1 97.69 253 GLU A N 1
ATOM 1968 C CA . GLU A 1 253 ? -8.742 1.963 -8.453 1 97.69 253 GLU A CA 1
ATOM 1969 C C . GLU A 1 253 ? -9.391 2.652 -9.648 1 97.69 253 GLU A C 1
ATOM 1971 O O . GLU A 1 253 ? -10.18 2.041 -10.375 1 97.69 253 GLU A O 1
ATOM 1976 N N . SER A 1 254 ? -9.125 3.938 -9.805 1 96.69 254 SER A N 1
ATOM 1977 C CA . SER A 1 254 ? -9.625 4.613 -11 1 96.69 254 SER A CA 1
ATOM 1978 C C . SER A 1 254 ? -9.078 3.98 -12.273 1 96.69 254 SER A C 1
ATOM 1980 O O . SER A 1 254 ? -7.922 3.555 -12.312 1 96.69 254 SER A O 1
ATOM 1982 N N . GLU A 1 255 ? -9.867 3.98 -13.305 1 96.94 255 GLU A N 1
ATOM 1983 C CA . GLU A 1 255 ? -9.5 3.387 -14.586 1 96.94 255 GLU A CA 1
ATOM 1984 C C . GLU A 1 255 ? -8.266 4.074 -15.172 1 96.94 255 GLU A C 1
ATOM 1986 O O . GLU A 1 255 ? -7.363 3.406 -15.68 1 96.94 255 GLU A O 1
ATOM 1991 N N . GLU A 1 256 ? -8.227 5.348 -15.016 1 94.44 256 GLU A N 1
ATOM 1992 C CA . GLU A 1 256 ? -7.113 6.117 -15.562 1 94.44 256 GLU A CA 1
ATOM 1993 C C . GLU A 1 256 ? -5.801 5.777 -14.867 1 94.44 256 GLU A C 1
ATOM 1995 O O . GLU A 1 256 ? -4.773 5.598 -15.516 1 94.44 256 GLU A O 1
ATOM 2000 N N . LYS A 1 257 ? -5.871 5.68 -13.586 1 94.31 257 LYS A N 1
ATOM 2001 C CA . LYS A 1 257 ? -4.672 5.344 -12.82 1 94.31 257 LYS A CA 1
ATOM 2002 C C . LYS A 1 257 ? -4.18 3.943 -13.164 1 94.31 257 LYS A C 1
ATOM 2004 O O . LYS A 1 257 ? -2.971 3.715 -13.273 1 94.31 257 LYS A O 1
ATOM 2009 N N . PHE A 1 258 ? -5.121 3.043 -13.328 1 95.5 258 PHE A N 1
ATOM 2010 C CA . PHE A 1 258 ? -4.742 1.686 -13.703 1 95.5 258 PHE A CA 1
ATOM 2011 C C . PHE A 1 258 ? -4.023 1.676 -15.047 1 95.5 258 PHE A C 1
ATOM 2013 O O . PHE A 1 258 ? -2.979 1.037 -15.195 1 95.5 258 PHE A O 1
ATOM 2020 N N . LYS A 1 259 ? -4.566 2.383 -16 1 94 259 LYS A N 1
ATOM 2021 C CA . LYS A 1 259 ? -3.986 2.416 -17.344 1 94 259 LYS A CA 1
ATOM 2022 C C . LYS A 1 259 ? -2.564 2.973 -17.312 1 94 259 LYS A C 1
ATOM 2024 O O . LYS A 1 259 ? -1.672 2.441 -17.984 1 94 259 LYS A O 1
ATOM 2029 N N . GLU A 1 260 ? -2.354 3.887 -16.5 1 90.75 260 GLU A N 1
ATOM 2030 C CA . GLU A 1 260 ? -1.041 4.512 -16.375 1 90.75 260 GLU A CA 1
ATOM 2031 C C . GLU A 1 260 ? -0.032 3.562 -15.742 1 90.75 260 GLU A C 1
ATOM 2033 O O . GLU A 1 260 ? 1.082 3.404 -16.25 1 90.75 260 GLU A O 1
ATOM 2038 N N . SER A 1 261 ? -0.426 2.908 -14.727 1 91.88 261 SER A N 1
ATOM 2039 C CA . SER A 1 261 ? 0.494 2.104 -13.93 1 91.88 261 SER A CA 1
ATOM 2040 C C . SER A 1 261 ? 0.727 0.737 -14.57 1 91.88 261 SER A C 1
ATOM 2042 O O . SER A 1 261 ? 1.806 0.158 -14.43 1 91.88 261 SER A O 1
ATOM 2044 N N . ALA A 1 262 ? -0.286 0.275 -15.281 1 92.44 262 ALA A N 1
ATOM 2045 C CA . ALA A 1 262 ? -0.21 -1.053 -15.883 1 92.44 262 ALA A CA 1
ATOM 2046 C C . ALA A 1 262 ? 0.833 -1.09 -17 1 92.44 262 ALA A C 1
ATOM 2048 O O . ALA A 1 262 ? 1.295 -2.164 -17.391 1 92.44 262 ALA A O 1
ATOM 2049 N N . GLN A 1 263 ? 1.249 0.068 -17.438 1 89.25 263 GLN A N 1
ATOM 2050 C CA . GLN A 1 263 ? 2.182 0.161 -18.547 1 89.25 263 GLN A CA 1
ATOM 2051 C C . GLN A 1 263 ? 3.557 -0.378 -18.172 1 89.25 263 GLN A C 1
ATOM 2053 O O . GLN A 1 263 ? 4.352 -0.737 -19.031 1 89.25 263 GLN A O 1
ATOM 2058 N N . ILE A 1 264 ? 3.801 -0.442 -16.922 1 86.69 264 ILE A N 1
ATOM 2059 C CA . ILE A 1 264 ? 5.059 -0.992 -16.438 1 86.69 264 ILE A CA 1
ATOM 2060 C C . ILE A 1 264 ? 5.105 -2.494 -16.703 1 86.69 264 ILE A C 1
ATOM 2062 O O . ILE A 1 264 ? 6.176 -3.061 -16.938 1 86.69 264 ILE A O 1
ATOM 2066 N N . PHE A 1 265 ? 3.904 -3.078 -16.734 1 87.75 265 PHE A N 1
ATOM 2067 C CA . PHE A 1 265 ? 3.805 -4.531 -16.812 1 87.75 265 PHE A CA 1
ATOM 2068 C C . PHE A 1 265 ? 3.357 -4.961 -18.203 1 87.75 265 PHE A C 1
ATOM 2070 O O . PHE A 1 265 ? 3.68 -6.062 -18.656 1 87.75 265 PHE A O 1
ATOM 2077 N N . LEU A 1 266 ? 2.484 -4.094 -18.766 1 83.75 266 LEU A N 1
ATOM 2078 C CA . LEU A 1 266 ? 1.899 -4.414 -20.062 1 83.75 266 LEU A CA 1
ATOM 2079 C C . LEU A 1 266 ? 2.303 -3.385 -21.109 1 83.75 266 LEU A C 1
ATOM 2081 O O . LEU A 1 266 ? 2.309 -2.182 -20.844 1 83.75 266 LEU A O 1
ATOM 2085 N N . HIS A 1 267 ? 2.732 -3.895 -22.25 1 77.69 267 HIS A N 1
ATOM 2086 C CA . HIS A 1 267 ? 3.133 -2.973 -23.297 1 77.69 267 HIS A CA 1
ATOM 2087 C C . HIS A 1 267 ? 1.98 -2.709 -24.266 1 77.69 267 HIS A C 1
ATOM 2089 O O . HIS A 1 267 ? 2.203 -2.479 -25.453 1 77.69 267 HIS A O 1
ATOM 2095 N N . GLU A 1 268 ? 0.769 -2.926 -23.797 1 78.62 268 GLU A N 1
ATOM 2096 C CA . GLU A 1 268 ? -0.393 -2.643 -24.641 1 78.62 268 GLU A CA 1
ATOM 2097 C C . GLU A 1 268 ? -1.438 -1.831 -23.875 1 78.62 268 GLU A C 1
ATOM 2099 O O . GLU A 1 268 ? -1.447 -1.821 -22.641 1 78.62 268 GLU A O 1
ATOM 2104 N N . ARG A 1 269 ? -2.225 -1.087 -24.672 1 80.44 269 ARG A N 1
ATOM 2105 C CA . ARG A 1 269 ? -3.326 -0.347 -24.062 1 80.44 269 ARG A CA 1
ATOM 2106 C C . ARG A 1 269 ? -4.441 -1.289 -23.625 1 80.44 269 ARG A C 1
ATOM 2108 O O . ARG A 1 269 ? -4.766 -2.246 -24.328 1 80.44 269 ARG A O 1
ATOM 2115 N N . VAL A 1 270 ? -4.855 -1.104 -22.438 1 86.31 270 VAL A N 1
ATOM 2116 C CA . VAL A 1 270 ? -5.887 -1.996 -21.922 1 86.31 270 VAL A CA 1
ATOM 2117 C C . VAL A 1 270 ? -7.148 -1.197 -21.594 1 86.31 270 VAL A C 1
ATOM 2119 O O . VAL A 1 270 ? -7.07 -0.012 -21.266 1 86.31 270 VAL A O 1
ATOM 2122 N N . ASN A 1 271 ? -8.312 -1.806 -21.875 1 89.19 271 ASN A N 1
ATOM 2123 C CA . ASN A 1 271 ? -9.586 -1.265 -21.391 1 89.19 271 ASN A CA 1
ATOM 2124 C C . ASN A 1 271 ? -9.953 -1.826 -20.031 1 89.19 271 ASN A C 1
ATOM 2126 O O . ASN A 1 271 ? -10.188 -3.027 -19.891 1 89.19 271 ASN A O 1
ATOM 2130 N N . VAL A 1 272 ? -9.961 -0.922 -19.062 1 96.12 272 VAL A N 1
ATOM 2131 C CA . VAL A 1 272 ? -10.148 -1.348 -17.688 1 96.12 272 VAL A CA 1
ATOM 2132 C C . VAL A 1 272 ? -11.438 -0.74 -17.125 1 96.12 272 VAL A C 1
ATOM 2134 O O . VAL A 1 272 ? -11.836 0.36 -17.516 1 96.12 272 VAL A O 1
ATOM 2137 N N . THR A 1 273 ? -12.125 -1.478 -16.312 1 97.62 273 THR A N 1
ATOM 2138 C CA . THR A 1 273 ? -13.344 -1.034 -15.648 1 97.62 273 THR A CA 1
ATOM 2139 C C . THR A 1 273 ? -13.172 -1.041 -14.133 1 97.62 273 THR A C 1
ATOM 2141 O O . THR A 1 273 ? -12.617 -1.988 -13.57 1 97.62 273 THR A O 1
ATOM 2144 N N . HIS A 1 274 ? -13.578 -0.003 -13.508 1 97.94 274 HIS A N 1
ATOM 2145 C CA . HIS A 1 274 ? -13.57 0.07 -12.055 1 97.94 274 HIS A CA 1
ATOM 2146 C C . HIS A 1 274 ? -14.656 -0.82 -11.453 1 97.94 274 HIS A C 1
ATOM 2148 O O . HIS A 1 274 ? -15.766 -0.903 -11.984 1 97.94 274 HIS A O 1
ATOM 2154 N N . VAL A 1 275 ? -14.344 -1.471 -10.352 1 97.44 275 VAL A N 1
ATOM 2155 C CA . VAL A 1 275 ? -15.328 -2.256 -9.625 1 97.44 275 VAL A CA 1
ATOM 2156 C C . VAL A 1 275 ? -15.188 -2.004 -8.125 1 97.44 275 VAL A C 1
ATOM 2158 O O . VAL A 1 275 ? -14.102 -1.682 -7.645 1 97.44 275 VAL A O 1
ATOM 2161 N N . ASP A 1 276 ? -16.266 -2.121 -7.367 1 94.31 276 ASP A N 1
ATOM 2162 C CA . ASP A 1 276 ? -16.266 -2.104 -5.906 1 94.31 276 ASP A CA 1
ATOM 2163 C C . ASP A 1 276 ? -16.391 -3.516 -5.34 1 94.31 276 ASP A C 1
ATOM 2165 O O . ASP A 1 276 ? -17.156 -4.332 -5.852 1 94.31 276 ASP A O 1
ATOM 2169 N N . LEU A 1 277 ? -15.578 -3.844 -4.371 1 92.69 277 LEU A N 1
ATOM 2170 C CA . LEU A 1 277 ? -15.617 -5.18 -3.793 1 92.69 277 LEU A CA 1
ATOM 2171 C C . LEU A 1 277 ? -16.422 -5.195 -2.5 1 92.69 277 LEU A C 1
ATOM 2173 O O . LEU A 1 277 ? -16.766 -6.262 -1.985 1 92.69 277 LEU A O 1
ATOM 2177 N N . GLU A 1 278 ? -16.688 -4 -1.83 1 78.31 278 GLU A N 1
ATOM 2178 C CA . GLU A 1 278 ? -17.422 -3.934 -0.569 1 78.31 278 GLU A CA 1
ATOM 2179 C C . GLU A 1 278 ? -18.922 -3.744 -0.81 1 78.31 278 GLU A C 1
ATOM 2181 O O . GLU A 1 278 ? -19.328 -3.197 -1.838 1 78.31 278 GLU A O 1
ATOM 2186 N N . MET B 1 1 ? -28.047 7.973 9.922 1 61.47 1 MET B N 1
ATOM 2187 C CA . MET B 1 1 ? -27.609 7.496 11.227 1 61.47 1 MET B CA 1
ATOM 2188 C C . MET B 1 1 ? -27.453 8.656 12.211 1 61.47 1 MET B C 1
ATOM 2190 O O . MET B 1 1 ? -26.984 9.727 11.836 1 61.47 1 MET B O 1
ATOM 2194 N N . MET B 1 2 ? -28.047 8.539 13.281 1 83.38 2 MET B N 1
ATOM 2195 C CA . MET B 1 2 ? -27.938 9.617 14.258 1 83.38 2 MET B CA 1
ATOM 2196 C C . MET B 1 2 ? -26.594 9.57 14.977 1 83.38 2 MET B C 1
ATOM 2198 O O . MET B 1 2 ? -26.234 8.539 15.555 1 83.38 2 MET B O 1
ATOM 2202 N N . LEU B 1 3 ? -25.734 10.656 14.906 1 92.94 3 LEU B N 1
ATOM 2203 C CA . LEU B 1 3 ? -24.406 10.742 15.531 1 92.94 3 LEU B CA 1
ATOM 2204 C C . LEU B 1 3 ? -24.531 11.078 17.016 1 92.94 3 LEU B C 1
ATOM 2206 O O . LEU B 1 3 ? -25.438 11.805 17.406 1 92.94 3 LEU B O 1
ATOM 2210 N N . PRO B 1 4 ? -23.656 10.516 17.812 1 95.19 4 PRO B N 1
ATOM 2211 C CA . PRO B 1 4 ? -23.688 10.828 19.234 1 95.19 4 PRO B CA 1
ATOM 2212 C C . PRO B 1 4 ? -23.547 12.32 19.531 1 95.19 4 PRO B C 1
ATOM 2214 O O . PRO B 1 4 ? -22.781 13.016 18.859 1 95.19 4 PRO B O 1
ATOM 2217 N N . SER B 1 5 ? -24.281 12.758 20.625 1 94.81 5 SER B N 1
ATOM 2218 C CA . SER B 1 5 ? -24.281 14.18 20.938 1 94.81 5 SER B CA 1
ATOM 2219 C C . SER B 1 5 ? -23.391 14.484 22.141 1 94.81 5 SER B C 1
ATOM 2221 O O . SER B 1 5 ? -23.031 15.641 22.375 1 94.81 5 SER B O 1
ATOM 2223 N N . ASN B 1 6 ? -23.094 13.477 22.875 1 97.19 6 ASN B N 1
ATOM 2224 C CA . ASN B 1 6 ? -22.234 13.688 24.031 1 97.19 6 ASN B CA 1
ATOM 2225 C C . ASN B 1 6 ? -20.828 14.102 23.625 1 97.19 6 ASN B C 1
ATOM 2227 O O . ASN B 1 6 ? -20.344 13.719 22.562 1 97.19 6 ASN B O 1
ATOM 2231 N N . PRO B 1 7 ? -20.188 14.867 24.5 1 98.12 7 PRO B N 1
ATOM 2232 C CA . PRO B 1 7 ? -18.797 15.211 24.219 1 98.12 7 PRO B CA 1
ATOM 2233 C C . PRO B 1 7 ? -17.906 13.984 24.016 1 98.12 7 PRO B C 1
ATOM 2235 O O . PRO B 1 7 ? -18.156 12.938 24.641 1 98.12 7 PRO B O 1
ATOM 2238 N N . GLY B 1 8 ? -16.906 14.125 23.188 1 98.5 8 GLY B N 1
ATOM 2239 C CA . GLY B 1 8 ? -16.016 13.016 22.875 1 98.5 8 GLY B CA 1
ATOM 2240 C C . GLY B 1 8 ? -14.602 13.453 22.531 1 98.5 8 GLY B C 1
ATOM 2241 O O . GLY B 1 8 ? -14.281 14.641 22.625 1 98.5 8 GLY B O 1
ATOM 2242 N N . PRO B 1 9 ? -13.773 12.586 22.234 1 98.81 9 PRO B N 1
ATOM 2243 C CA . PRO B 1 9 ? -12.375 12.906 21.969 1 98.81 9 PRO B CA 1
ATOM 2244 C C . PRO B 1 9 ? -12.172 13.586 20.609 1 98.81 9 PRO B C 1
ATOM 2246 O O . PRO B 1 9 ? -13.109 13.656 19.812 1 98.81 9 PRO B O 1
ATOM 2249 N N . ILE B 1 10 ? -10.992 14.172 20.422 1 98.88 10 ILE B N 1
ATOM 2250 C CA . ILE B 1 10 ? -10.57 14.625 19.109 1 98.88 10 ILE B CA 1
ATOM 2251 C C . ILE B 1 10 ? -10.125 13.438 18.266 1 98.88 10 ILE B C 1
ATOM 2253 O O . ILE B 1 10 ? -9.25 12.672 18.656 1 98.88 10 ILE B O 1
ATOM 2257 N N . GLY B 1 11 ? -10.75 13.211 17.109 1 98.81 11 GLY B N 1
ATOM 2258 C CA . GLY B 1 11 ? -10.328 12.164 16.203 1 98.81 11 GLY B CA 1
ATOM 2259 C C . GLY B 1 11 ? -9.156 12.57 15.328 1 98.81 11 GLY B C 1
ATOM 2260 O O . GLY B 1 11 ? -9.141 13.68 14.781 1 98.81 11 GLY B O 1
ATOM 2261 N N . ILE B 1 12 ? -8.141 11.766 15.25 1 98.81 12 ILE B N 1
ATOM 2262 C CA . ILE B 1 12 ? -7.016 11.938 14.328 1 98.81 12 ILE B CA 1
ATOM 2263 C C . ILE B 1 12 ? -7.008 10.797 13.312 1 98.81 12 ILE B C 1
ATOM 2265 O O . ILE B 1 12 ? -6.918 9.625 13.68 1 98.81 12 ILE B O 1
ATOM 2269 N N . PHE B 1 13 ? -7.09 11.188 12.086 1 98.81 13 PHE B N 1
ATOM 2270 C CA . PHE B 1 13 ? -7.113 10.164 11.047 1 98.81 13 PHE B CA 1
ATOM 2271 C C . PHE B 1 13 ? -5.828 10.203 10.227 1 98.81 13 PHE B C 1
ATOM 2273 O O . PHE B 1 13 ? -5.352 11.281 9.859 1 98.81 13 PHE B O 1
ATOM 2280 N N . ASP B 1 14 ? -5.312 9.039 9.922 1 98.44 14 ASP B N 1
ATOM 2281 C CA . ASP B 1 14 ? -4.215 8.875 8.969 1 98.44 14 ASP B CA 1
ATOM 2282 C C . ASP B 1 14 ? -4.398 7.613 8.133 1 98.44 14 ASP B C 1
ATOM 2284 O O . ASP B 1 14 ? -5.039 6.656 8.578 1 98.44 14 ASP B O 1
ATOM 2288 N N . SER B 1 15 ? -3.859 7.648 6.891 1 97.62 15 SER B N 1
ATOM 2289 C CA . SER B 1 15 ? -3.934 6.477 6.023 1 97.62 15 SER B CA 1
ATOM 2290 C C . SER B 1 15 ? -3.164 5.301 6.617 1 97.62 15 SER B C 1
ATOM 2292 O O . SER B 1 15 ? -3.41 4.148 6.258 1 97.62 15 SER B O 1
ATOM 2294 N N . GLY B 1 16 ? -2.236 5.574 7.438 1 95.94 16 GLY B N 1
ATOM 2295 C CA . GLY B 1 16 ? -1.432 4.516 8.031 1 95.94 16 GLY B CA 1
ATOM 2296 C C . GLY B 1 16 ? -0.842 4.898 9.375 1 95.94 16 GLY B C 1
ATOM 2297 O O . GLY B 1 16 ? -1.575 5.246 10.305 1 95.94 16 GLY B O 1
ATOM 2298 N N . TYR B 1 17 ? 0.475 4.898 9.438 1 95.75 17 TYR B N 1
ATOM 2299 C CA . TYR B 1 17 ? 1.18 5.09 10.695 1 95.75 17 TYR B CA 1
ATOM 2300 C C . TYR B 1 17 ? 1.71 6.512 10.82 1 95.75 17 TYR B C 1
ATOM 2302 O O . TYR B 1 17 ? 2.021 6.977 11.914 1 95.75 17 TYR B O 1
ATOM 2310 N N . GLY B 1 18 ? 1.797 7.176 9.727 1 95.12 18 GLY B N 1
ATOM 2311 C CA . GLY B 1 18 ? 2.471 8.461 9.695 1 95.12 18 GLY B CA 1
ATOM 2312 C C . GLY B 1 18 ? 1.819 9.5 10.594 1 95.12 18 GLY B C 1
ATOM 2313 O O . GLY B 1 18 ? 2.504 10.344 11.18 1 95.12 18 GLY B O 1
ATOM 2314 N N . GLY B 1 19 ? 0.506 9.398 10.75 1 96.56 19 GLY B N 1
ATOM 2315 C CA . GLY B 1 19 ? -0.244 10.352 11.555 1 96.56 19 GLY B CA 1
ATOM 2316 C C . GLY B 1 19 ? 0.109 10.297 13.031 1 96.56 19 GLY B C 1
ATOM 2317 O O . GLY B 1 19 ? -0.222 11.211 13.789 1 96.56 19 GLY B O 1
ATOM 2318 N N . LEU B 1 20 ? 0.805 9.273 13.422 1 95.69 20 LEU B N 1
ATOM 2319 C CA . LEU B 1 20 ? 1.245 9.156 14.812 1 95.69 20 LEU B CA 1
ATOM 2320 C C . LEU B 1 20 ? 2.223 10.273 15.164 1 95.69 20 LEU B C 1
ATOM 2322 O O . LEU B 1 20 ? 2.281 10.711 16.312 1 95.69 20 LEU B O 1
ATOM 2326 N N . THR B 1 21 ? 2.967 10.781 14.156 1 93.25 21 THR B N 1
ATOM 2327 C CA . THR B 1 21 ? 3.854 11.914 14.383 1 93.25 21 THR B CA 1
ATOM 2328 C C . THR B 1 21 ? 3.049 13.18 14.68 1 93.25 21 THR B C 1
ATOM 2330 O O . THR B 1 21 ? 3.447 13.992 15.516 1 93.25 21 THR B O 1
ATOM 2333 N N . ILE B 1 22 ? 1.938 13.336 14.016 1 95.69 22 ILE B N 1
ATOM 2334 C CA . ILE B 1 22 ? 1.044 14.469 14.242 1 95.69 22 ILE B CA 1
ATOM 2335 C C . ILE B 1 22 ? 0.406 14.352 15.625 1 95.69 22 ILE B C 1
ATOM 2337 O O . ILE B 1 22 ? 0.364 15.328 16.375 1 95.69 22 ILE B O 1
ATOM 2341 N N . LEU B 1 23 ? -0.089 13.125 15.93 1 96.12 23 LEU B N 1
ATOM 2342 C CA . LEU B 1 23 ? -0.681 12.875 17.234 1 96.12 23 LEU B CA 1
ATOM 2343 C C . LEU B 1 23 ? 0.311 13.188 18.359 1 96.12 23 LEU B C 1
ATOM 2345 O O . LEU B 1 23 ? -0.058 13.789 19.359 1 96.12 23 LEU B O 1
ATOM 2349 N N . HIS B 1 24 ? 1.521 12.766 18.125 1 93.62 24 HIS B N 1
ATOM 2350 C CA . HIS B 1 24 ? 2.557 13.047 19.109 1 93.62 24 HIS B CA 1
ATOM 2351 C C . HIS B 1 24 ? 2.701 14.547 19.359 1 93.62 24 HIS B C 1
ATOM 2353 O O . HIS B 1 24 ? 2.764 14.992 20.5 1 93.62 24 HIS B O 1
ATOM 2359 N N . GLY B 1 25 ? 2.77 15.312 18.312 1 93.62 25 GLY B N 1
ATOM 2360 C CA . GLY B 1 25 ? 2.842 16.766 18.422 1 93.62 25 GLY B CA 1
ATOM 2361 C C . GLY B 1 25 ? 1.643 17.359 19.141 1 93.62 25 GLY B C 1
ATOM 2362 O O . GLY B 1 25 ? 1.795 18.25 19.984 1 93.62 25 GLY B O 1
ATOM 2363 N N . LEU B 1 26 ? 0.489 16.875 18.844 1 96.69 26 LEU B N 1
ATOM 2364 C CA . LEU B 1 26 ? -0.74 17.359 19.453 1 96.69 26 LEU B CA 1
ATOM 2365 C C . LEU B 1 26 ? -0.743 17.094 20.953 1 96.69 26 LEU B C 1
ATOM 2367 O O . LEU B 1 26 ? -1.08 17.984 21.75 1 96.69 26 LEU B O 1
ATOM 2371 N N . ARG B 1 27 ? -0.364 15.891 21.312 1 95.12 27 ARG B N 1
ATOM 2372 C CA . ARG B 1 27 ? -0.409 15.5 22.703 1 95.12 27 ARG B CA 1
ATOM 2373 C C . ARG B 1 27 ? 0.641 16.25 23.531 1 95.12 27 ARG B C 1
ATOM 2375 O O . ARG B 1 27 ? 0.469 16.453 24.734 1 95.12 27 ARG B O 1
ATOM 2382 N N . GLN B 1 28 ? 1.688 16.672 22.891 1 94.56 28 GLN B N 1
ATOM 2383 C CA . GLN B 1 28 ? 2.715 17.453 23.562 1 94.56 28 GLN B CA 1
ATOM 2384 C C . GLN B 1 28 ? 2.211 18.859 23.891 1 94.56 28 GLN B C 1
ATOM 2386 O O . GLN B 1 28 ? 2.482 19.375 24.969 1 94.56 28 GLN B O 1
ATOM 2391 N N . VAL B 1 29 ? 1.506 19.438 23.016 1 96.25 29 VAL B N 1
ATOM 2392 C CA . VAL B 1 29 ? 1.081 20.828 23.141 1 96.25 29 VAL B CA 1
ATOM 2393 C C . VAL B 1 29 ? -0.258 20.891 23.859 1 96.25 29 VAL B C 1
ATOM 2395 O O . VAL B 1 29 ? -0.51 21.828 24.625 1 96.25 29 VAL B O 1
ATOM 2398 N N . LEU B 1 30 ? -1.119 19.891 23.609 1 97.62 30 LEU B N 1
ATOM 2399 C CA . LEU B 1 30 ? -2.479 19.875 24.141 1 97.62 30 LEU B CA 1
ATOM 2400 C C . LEU B 1 30 ? -2.764 18.547 24.844 1 97.62 30 LEU B C 1
ATOM 2402 O O . LEU B 1 30 ? -3.668 17.812 24.453 1 97.62 30 LEU B O 1
ATOM 2406 N N . PRO B 1 31 ? -2.07 18.281 25.969 1 97.56 31 PRO B N 1
ATOM 2407 C CA . PRO B 1 31 ? -2.162 16.969 26.625 1 97.56 31 PRO B CA 1
ATOM 2408 C C . PRO B 1 31 ? -3.482 16.766 27.359 1 97.56 31 PRO B C 1
ATOM 2410 O O . PRO B 1 31 ? -3.814 15.648 27.75 1 97.56 31 PRO B O 1
ATOM 2413 N N . GLN B 1 32 ? -4.238 17.844 27.547 1 97.81 32 GLN B N 1
ATOM 2414 C CA . GLN B 1 32 ? -5.43 17.766 28.375 1 97.81 32 GLN B CA 1
ATOM 2415 C C . GLN B 1 32 ? -6.582 17.094 27.641 1 97.81 32 GLN B C 1
ATOM 2417 O O . GLN B 1 32 ? -7.5 16.562 28.266 1 97.81 32 GLN B O 1
ATOM 2422 N N . TYR B 1 33 ? -6.57 17.094 26.328 1 98.44 33 TYR B N 1
ATOM 2423 C CA . TYR B 1 33 ? -7.695 16.578 25.562 1 98.44 33 TYR B CA 1
ATOM 2424 C C . TYR B 1 33 ? -7.586 15.07 25.375 1 98.44 33 TYR B C 1
ATOM 2426 O O . TYR B 1 33 ? -6.5 14.5 25.5 1 98.44 33 TYR B O 1
ATOM 2434 N N . ASP B 1 34 ? -8.734 14.438 25.172 1 98.56 34 ASP B N 1
ATOM 2435 C CA . ASP B 1 34 ? -8.773 13.031 24.781 1 98.56 34 ASP B CA 1
ATOM 2436 C C . ASP B 1 34 ? -8.633 12.883 23.266 1 98.56 34 ASP B C 1
ATOM 2438 O O . ASP B 1 34 ? -9.188 13.68 22.5 1 98.56 34 ASP B O 1
ATOM 2442 N N . TYR B 1 35 ? -7.883 11.883 22.906 1 98.31 35 TYR B N 1
ATOM 2443 C CA . TYR B 1 35 ? -7.645 11.656 21.484 1 98.31 35 TYR B CA 1
ATOM 2444 C C . TYR B 1 35 ? -8.062 10.242 21.078 1 98.31 35 TYR B C 1
ATOM 2446 O O . TYR B 1 35 ? -8.031 9.32 21.891 1 98.31 35 TYR B O 1
ATOM 2454 N N . MET B 1 36 ? -8.484 10.125 19.875 1 98.31 36 MET B N 1
ATOM 2455 C CA . MET B 1 36 ? -8.758 8.852 19.219 1 98.31 36 MET B CA 1
ATOM 2456 C C . MET B 1 36 ? -8.094 8.797 17.844 1 98.31 36 MET B C 1
ATOM 2458 O O . MET B 1 36 ? -8.484 9.523 16.938 1 98.31 36 MET B O 1
ATOM 2462 N N . TYR B 1 37 ? -7.074 7.988 17.812 1 98.38 37 TYR B N 1
ATOM 2463 C CA . TYR B 1 37 ? -6.328 7.848 16.562 1 98.38 37 TYR B CA 1
ATOM 2464 C C . TYR B 1 37 ? -6.875 6.699 15.727 1 98.38 37 TYR B C 1
ATOM 2466 O O . TYR B 1 37 ? -7.031 5.582 16.219 1 98.38 37 TYR B O 1
ATOM 2474 N N . LEU B 1 38 ? -7.168 6.949 14.43 1 98.69 38 LEU B N 1
ATOM 2475 C CA . LEU B 1 38 ? -7.566 5.902 13.492 1 98.69 38 LEU B CA 1
ATOM 2476 C C . LEU B 1 38 ? -6.598 5.828 12.32 1 98.69 38 LEU B C 1
ATOM 2478 O O . LEU B 1 38 ? -6.547 6.742 11.492 1 98.69 38 LEU B O 1
ATOM 2482 N N . GLY B 1 39 ? -5.824 4.766 12.289 1 98.38 39 GLY B N 1
ATOM 2483 C CA . GLY B 1 39 ? -5.004 4.453 11.125 1 98.38 39 GLY B CA 1
ATOM 2484 C C . GLY B 1 39 ? -5.652 3.447 10.195 1 98.38 39 GLY B C 1
ATOM 2485 O O . GLY B 1 39 ? -5.938 2.316 10.594 1 98.38 39 GLY B O 1
ATOM 2486 N N . ASP B 1 40 ? -5.895 3.875 8.961 1 98.44 40 ASP B N 1
ATOM 2487 C CA . ASP B 1 40 ? -6.449 2.967 7.961 1 98.44 40 ASP B CA 1
ATOM 2488 C C . ASP B 1 40 ? -5.355 2.102 7.34 1 98.44 40 ASP B C 1
ATOM 2490 O O . ASP B 1 40 ? -5.203 2.07 6.117 1 98.44 40 ASP B O 1
ATOM 2494 N N . ASN B 1 41 ? -4.75 1.309 8.117 1 97.94 41 ASN B N 1
ATOM 2495 C CA . ASN B 1 41 ? -3.529 0.586 7.773 1 97.94 41 ASN B CA 1
ATOM 2496 C C . ASN B 1 41 ? -3.793 -0.481 6.715 1 97.94 41 ASN B C 1
ATOM 2498 O O . ASN B 1 41 ? -2.93 -0.763 5.883 1 97.94 41 ASN B O 1
ATOM 2502 N N . ALA B 1 42 ? -4.969 -1.058 6.648 1 97.12 42 ALA B N 1
ATOM 2503 C CA . ALA B 1 42 ? -5.277 -2.143 5.723 1 97.12 42 ALA B CA 1
ATOM 2504 C C . ALA B 1 42 ? -5.32 -1.64 4.285 1 97.12 42 ALA B C 1
ATOM 2506 O O . ALA B 1 42 ? -5.133 -2.414 3.342 1 97.12 42 ALA B O 1
ATOM 2507 N N . ARG B 1 43 ? -5.547 -0.341 4.129 1 97.06 43 ARG B N 1
ATOM 2508 C CA . ARG B 1 43 ? -5.711 0.194 2.781 1 97.06 43 ARG B CA 1
ATOM 2509 C C . ARG B 1 43 ? -4.637 1.229 2.469 1 97.06 43 ARG B C 1
ATOM 2511 O O . ARG B 1 43 ? -4.754 1.979 1.499 1 97.06 43 ARG B O 1
ATOM 2518 N N . ALA B 1 44 ? -3.582 1.363 3.32 1 97 44 ALA B N 1
ATOM 2519 C CA . ALA B 1 44 ? -2.428 2.223 3.074 1 97 44 ALA B CA 1
ATOM 2520 C C . ALA B 1 44 ? -1.559 1.667 1.95 1 97 44 ALA B C 1
ATOM 2522 O O . ALA B 1 44 ? -1.555 0.459 1.7 1 97 44 ALA B O 1
ATOM 2523 N N . PRO B 1 45 ? -0.844 2.469 1.226 1 96.75 45 PRO B N 1
ATOM 2524 C CA . PRO B 1 45 ? -0.716 3.926 1.326 1 96.75 45 PRO B CA 1
ATOM 2525 C C . PRO B 1 45 ? -1.736 4.668 0.466 1 96.75 45 PRO B C 1
ATOM 2527 O O . PRO B 1 45 ? -2.221 4.125 -0.531 1 96.75 45 PRO B O 1
ATOM 2530 N N . TYR B 1 46 ? -2.002 5.855 0.817 1 98 46 TYR B N 1
ATOM 2531 C CA . TYR B 1 46 ? -2.924 6.695 0.06 1 98 46 TYR B CA 1
ATOM 2532 C C . TYR B 1 46 ? -2.184 7.496 -1.005 1 98 46 TYR B C 1
ATOM 2534 O O . TYR B 1 46 ? -2.79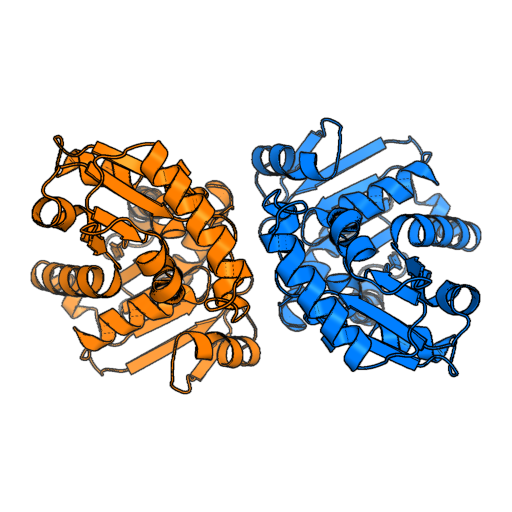1 7.98 -1.962 1 98 46 TYR B O 1
ATOM 2542 N N . GLY B 1 47 ? -0.904 7.66 -0.853 1 97 47 GLY B N 1
ATOM 2543 C CA . GLY B 1 47 ? -0.094 8.664 -1.525 1 97 47 GLY B CA 1
ATOM 2544 C C . GLY B 1 47 ? -0.214 8.609 -3.037 1 97 47 GLY B C 1
ATOM 2545 O O . GLY B 1 47 ? -0.077 9.633 -3.711 1 97 47 GLY B O 1
ATOM 2546 N N . SER B 1 48 ? -0.451 7.426 -3.58 1 94.88 48 SER B N 1
ATOM 2547 C CA . SER B 1 48 ? -0.468 7.281 -5.031 1 94.88 48 SER B CA 1
ATOM 2548 C C . SER B 1 48 ? -1.878 7.008 -5.543 1 94.88 48 SER B C 1
ATOM 2550 O O . SER B 1 48 ? -2.082 6.816 -6.746 1 94.88 48 SER B O 1
ATOM 2552 N N . ARG B 1 49 ? -2.865 6.977 -4.609 1 97 49 ARG B N 1
ATOM 2553 C CA . ARG B 1 49 ? -4.219 6.598 -5 1 97 49 ARG B CA 1
ATOM 2554 C C . ARG B 1 49 ? -4.938 7.762 -5.676 1 97 49 ARG B C 1
ATOM 2556 O O . ARG B 1 49 ? -4.539 8.922 -5.52 1 97 49 ARG B O 1
ATOM 2563 N N . SER B 1 50 ? -5.918 7.434 -6.398 1 97.06 50 SER B N 1
ATOM 2564 C CA . SER B 1 50 ? -6.723 8.445 -7.078 1 97.06 50 SER B CA 1
ATOM 2565 C C . SER B 1 50 ? -7.527 9.273 -6.086 1 97.06 50 SER B C 1
ATOM 2567 O O . SER B 1 50 ? -7.703 8.875 -4.934 1 97.06 50 SER B O 1
ATOM 2569 N N . PHE B 1 51 ? -7.992 10.406 -6.609 1 96.75 51 PHE B N 1
ATOM 2570 C CA . PHE B 1 51 ? -8.828 11.289 -5.809 1 96.75 51 PHE B CA 1
ATOM 2571 C C . PHE B 1 51 ? -10.062 10.547 -5.305 1 96.75 51 PHE B C 1
ATOM 2573 O O . PHE B 1 51 ? -10.398 10.625 -4.121 1 96.75 51 PHE B O 1
ATOM 2580 N N . GLU B 1 52 ? -10.688 9.734 -6.176 1 96.56 52 GLU B N 1
ATOM 2581 C CA . GLU B 1 52 ? -11.93 9.039 -5.852 1 96.56 52 GLU B CA 1
ATOM 2582 C C . GLU B 1 52 ? -11.727 8.039 -4.715 1 96.56 52 GLU B C 1
ATOM 2584 O O . GLU B 1 52 ? -12.523 7.984 -3.779 1 96.56 52 GLU B O 1
ATOM 2589 N N . VAL B 1 53 ? -10.664 7.32 -4.805 1 97.38 53 VAL B N 1
ATOM 2590 C CA . VAL B 1 53 ? -10.367 6.293 -3.812 1 97.38 53 VAL B CA 1
ATOM 2591 C C . VAL B 1 53 ? -10.039 6.945 -2.475 1 97.38 53 VAL B C 1
ATOM 2593 O O . VAL B 1 53 ? -10.547 6.535 -1.431 1 97.38 53 VAL B O 1
ATOM 2596 N N . VAL B 1 54 ? -9.188 8.008 -2.5 1 98.38 54 VAL B N 1
ATOM 2597 C CA . VAL B 1 54 ? -8.781 8.688 -1.274 1 98.38 54 VAL B CA 1
ATOM 2598 C C . VAL B 1 54 ? -9.992 9.336 -0.615 1 98.38 54 VAL B C 1
ATOM 2600 O O . VAL B 1 54 ? -10.156 9.273 0.606 1 98.38 54 VAL B O 1
ATOM 2603 N N . TYR B 1 55 ? -10.875 9.945 -1.438 1 98.25 55 TYR B N 1
ATOM 2604 C CA . TYR B 1 55 ? -12.086 10.562 -0.905 1 98.25 55 TYR B CA 1
ATOM 2605 C C . TYR B 1 55 ? -12.984 9.523 -0.241 1 98.25 55 TYR B C 1
ATOM 2607 O O . TYR B 1 55 ? -13.422 9.711 0.894 1 98.25 55 TYR B O 1
ATOM 2615 N N . LYS B 1 56 ? -13.203 8.414 -0.928 1 97.44 56 LYS B N 1
ATOM 2616 C CA . LYS B 1 56 ? -14.07 7.359 -0.412 1 97.44 56 LYS B CA 1
ATOM 2617 C C . LYS B 1 56 ? -13.555 6.824 0.919 1 97.44 56 LYS B C 1
ATOM 2619 O O . LYS B 1 56 ? -14.305 6.719 1.889 1 97.44 56 LYS B O 1
ATOM 2624 N N . PHE B 1 57 ? -12.289 6.492 0.984 1 98.19 57 PHE B N 1
ATOM 2625 C CA . PHE B 1 57 ? -11.695 5.898 2.176 1 98.19 57 PHE B CA 1
ATOM 2626 C C . PHE B 1 57 ? -11.68 6.898 3.326 1 98.19 57 PHE B C 1
ATOM 2628 O O . PHE B 1 57 ? -12 6.547 4.465 1 98.19 57 PHE B O 1
ATOM 2635 N N . THR B 1 58 ? -11.305 8.133 3.023 1 98.69 58 THR B N 1
ATOM 2636 C CA . THR B 1 58 ? -11.25 9.172 4.047 1 98.69 58 THR B CA 1
ATOM 2637 C C . THR B 1 58 ? -12.641 9.445 4.617 1 98.69 58 THR B C 1
ATOM 2639 O O . THR B 1 58 ? -12.805 9.578 5.832 1 98.69 58 THR B O 1
ATOM 2642 N N . ARG B 1 59 ? -13.633 9.516 3.76 1 98.31 59 ARG B N 1
ATOM 2643 C CA . ARG B 1 59 ? -15.008 9.75 4.18 1 98.31 59 ARG B CA 1
ATOM 2644 C C . ARG B 1 59 ? -15.484 8.656 5.133 1 98.31 59 ARG B C 1
ATOM 2646 O O . ARG B 1 59 ? -16.109 8.945 6.156 1 98.31 59 ARG B O 1
ATOM 2653 N N . GLN B 1 60 ? -15.172 7.41 4.785 1 97.94 60 GLN B N 1
ATOM 2654 C CA . GLN B 1 60 ? -15.539 6.281 5.637 1 97.94 60 GLN B CA 1
ATOM 2655 C C . GLN B 1 60 ? -14.906 6.406 7.02 1 97.94 60 GLN B C 1
ATOM 2657 O O . GLN B 1 60 ? -15.555 6.129 8.031 1 97.94 60 GLN B O 1
ATOM 2662 N N . ALA B 1 61 ? -13.688 6.824 7.043 1 98.56 61 ALA B N 1
ATOM 2663 C CA . ALA B 1 61 ? -12.961 6.949 8.305 1 98.56 61 ALA B CA 1
ATOM 2664 C C . ALA B 1 61 ? -13.531 8.086 9.148 1 98.56 61 ALA B C 1
ATOM 2666 O O . ALA B 1 61 ? -13.688 7.941 10.367 1 98.56 61 ALA B O 1
ATOM 2667 N N . VAL B 1 62 ? -13.828 9.195 8.531 1 98.5 62 VAL B N 1
ATOM 2668 C CA . VAL B 1 62 ? -14.375 10.352 9.227 1 98.5 62 VAL B CA 1
ATOM 2669 C C . VAL B 1 62 ? -15.734 10 9.828 1 98.5 62 VAL B C 1
ATOM 2671 O O . VAL B 1 62 ? -15.992 10.297 10.992 1 98.5 62 VAL B O 1
ATOM 2674 N N . ILE B 1 63 ? -16.578 9.328 9.062 1 98 63 ILE B N 1
ATOM 2675 C CA . ILE B 1 63 ? -17.906 8.93 9.531 1 98 63 ILE B CA 1
ATOM 2676 C C . ILE B 1 63 ? -17.766 7.969 10.703 1 98 63 ILE B C 1
ATOM 2678 O O . ILE B 1 63 ? -18.516 8.062 11.68 1 98 63 ILE B O 1
ATOM 2682 N N . LYS B 1 64 ? -16.797 7.059 10.609 1 98.31 64 LYS B N 1
ATOM 2683 C CA . LYS B 1 64 ? -16.562 6.121 11.703 1 98.31 64 LYS B CA 1
ATOM 2684 C C . LYS B 1 64 ? -16.172 6.855 12.984 1 98.31 64 LYS B C 1
ATOM 2686 O O . LYS B 1 64 ? -16.703 6.562 14.062 1 98.31 64 LYS B O 1
ATOM 2691 N N . LEU B 1 65 ? -15.305 7.785 12.898 1 98.62 65 LEU B N 1
ATOM 2692 C CA . LEU B 1 65 ? -14.859 8.555 14.062 1 98.62 65 LEU B CA 1
ATOM 2693 C C . LEU B 1 65 ? -16.016 9.359 14.648 1 98.62 65 LEU B C 1
ATOM 2695 O O . LEU B 1 65 ? -16.172 9.422 15.867 1 98.62 65 LEU B O 1
ATOM 2699 N N . PHE B 1 66 ? -16.844 9.969 13.797 1 98.31 66 PHE B N 1
ATOM 2700 C CA . PHE B 1 66 ? -18.016 10.688 14.266 1 98.31 66 PHE B CA 1
ATOM 2701 C C . PHE B 1 66 ? -18.984 9.75 14.992 1 98.31 66 PHE B C 1
ATOM 2703 O O . PHE B 1 66 ? -19.516 10.094 16.047 1 98.31 66 PHE B O 1
ATOM 2710 N N . SER B 1 67 ? -19.141 8.562 14.422 1 97.81 67 SER B N 1
ATOM 2711 C CA . SER B 1 67 ? -20.062 7.602 15.023 1 97.81 67 SER B CA 1
ATOM 2712 C C . SER B 1 67 ? -19.547 7.129 16.375 1 97.81 67 SER B C 1
ATOM 2714 O O . SER B 1 67 ? -20.328 6.652 17.203 1 97.81 67 SER B O 1
ATOM 2716 N N . MET B 1 68 ? -18.281 7.34 16.609 1 97.62 68 MET B N 1
ATOM 2717 C CA . MET B 1 68 ? -17.688 6.91 17.859 1 97.62 68 MET B CA 1
ATOM 2718 C C . MET B 1 68 ? -17.609 8.062 18.859 1 97.62 68 MET B C 1
ATOM 2720 O O . MET B 1 68 ? -17.031 7.926 19.938 1 97.62 68 MET B O 1
ATOM 2724 N N . GLY B 1 69 ? -18.125 9.227 18.438 1 97.75 69 GLY B N 1
ATOM 2725 C CA . GLY B 1 69 ? -18.344 10.281 19.406 1 97.75 69 GLY B CA 1
ATOM 2726 C C . GLY B 1 69 ? -17.5 11.516 19.156 1 97.75 69 GLY B C 1
ATOM 2727 O O . GLY B 1 69 ? -17.641 12.531 19.844 1 97.75 69 GLY B O 1
ATOM 2728 N N . CYS B 1 70 ? -16.656 11.484 18.188 1 98.62 70 CYS B N 1
ATOM 2729 C CA . CYS B 1 70 ? -15.828 12.656 17.906 1 98.62 70 CYS B CA 1
ATOM 2730 C C . CYS B 1 70 ? -16.672 13.797 17.344 1 98.62 70 CYS B C 1
ATOM 2732 O O . CYS B 1 70 ? -17.547 13.57 16.516 1 98.62 70 CYS B O 1
ATOM 2734 N N . HIS B 1 71 ? -16.375 14.961 17.812 1 98.56 71 HIS B N 1
ATOM 2735 C CA . HIS B 1 71 ? -17 16.156 17.266 1 98.56 71 HIS B CA 1
ATOM 2736 C C . HIS B 1 71 ? -16.047 16.922 16.344 1 98.56 71 HIS B C 1
ATOM 2738 O O . HIS B 1 71 ? -16.484 17.75 15.547 1 98.56 71 HIS B O 1
ATOM 2744 N N . LEU B 1 72 ? -14.797 16.656 16.531 1 98.81 72 LEU B N 1
ATOM 2745 C CA . LEU B 1 72 ? -13.711 17.219 15.742 1 98.81 72 LEU B CA 1
ATOM 2746 C C . LEU B 1 72 ? -12.781 16.109 15.242 1 98.81 72 LEU B C 1
ATOM 2748 O O . LEU B 1 72 ? -12.32 15.281 16.031 1 98.81 72 LEU B O 1
ATOM 2752 N N . VAL B 1 73 ? -12.578 16.094 13.914 1 98.88 73 VAL B N 1
ATOM 2753 C CA . VAL B 1 73 ? -11.633 15.156 13.32 1 98.88 73 VAL B CA 1
ATOM 2754 C C . VAL B 1 73 ? -10.531 15.922 12.586 1 98.88 73 VAL B C 1
ATOM 2756 O O . VAL B 1 73 ? -10.812 16.859 11.828 1 98.88 73 VAL B O 1
ATOM 2759 N N . ILE B 1 74 ? -9.32 15.594 12.844 1 98.75 74 ILE B N 1
ATOM 2760 C CA . ILE B 1 74 ? -8.172 16.125 12.133 1 98.75 74 ILE B CA 1
ATOM 2761 C C . ILE B 1 74 ? -7.645 15.094 11.141 1 98.75 74 ILE B C 1
ATOM 2763 O O . ILE B 1 74 ? -7.285 13.984 11.531 1 98.75 74 ILE B O 1
ATOM 2767 N N . LEU B 1 75 ? -7.641 15.445 9.867 1 98.69 75 LEU B N 1
ATOM 2768 C CA . LEU B 1 75 ? -6.977 14.594 8.891 1 98.69 75 LEU B CA 1
ATOM 2769 C C . LEU B 1 75 ? -5.461 14.734 8.984 1 98.69 75 LEU B C 1
ATOM 2771 O O . LEU B 1 75 ? -4.867 15.594 8.336 1 98.69 75 LEU B O 1
ATOM 2775 N N . GLY B 1 76 ? -4.867 13.789 9.688 1 97.69 76 GLY B N 1
ATOM 2776 C CA . GLY B 1 76 ? -3.436 13.828 9.945 1 97.69 76 GLY B CA 1
ATOM 2777 C C . GLY B 1 76 ? -2.607 13.305 8.781 1 97.69 76 GLY B C 1
ATOM 2778 O O . GLY B 1 76 ? -1.396 13.133 8.906 1 97.69 76 GLY B O 1
ATOM 2779 N N . CYS B 1 77 ? -3.156 12.961 7.742 1 98.06 77 CYS B N 1
ATOM 2780 C CA . CYS B 1 77 ? -2.531 12.531 6.496 1 98.06 77 CYS B CA 1
ATOM 2781 C C . CYS B 1 77 ? -2.547 13.656 5.465 1 98.06 77 CYS B C 1
ATOM 2783 O O . CYS B 1 77 ? -3.611 14.172 5.121 1 98.06 77 CYS B O 1
ATOM 2785 N N . ASN B 1 78 ? -1.421 14.008 4.934 1 98.38 78 ASN B N 1
ATOM 2786 C CA . ASN B 1 78 ? -1.331 15.07 3.941 1 98.38 78 ASN B CA 1
ATOM 2787 C C . ASN B 1 78 ? -2.135 14.742 2.688 1 98.38 78 ASN B C 1
ATOM 2789 O O . ASN B 1 78 ? -2.842 15.602 2.154 1 98.38 78 ASN B O 1
ATOM 2793 N N . THR B 1 79 ? -2.057 13.461 2.264 1 98.56 79 THR B N 1
ATOM 2794 C CA . THR B 1 79 ? -2.775 13.062 1.057 1 98.56 79 THR B CA 1
ATOM 2795 C C . THR B 1 79 ? -4.281 13.164 1.267 1 98.56 79 THR B C 1
ATOM 2797 O O . THR B 1 79 ? -5 13.688 0.408 1 98.56 79 THR B O 1
ATOM 2800 N N . ALA B 1 80 ? -4.762 12.719 2.406 1 98.62 80 ALA B N 1
ATOM 2801 C CA . ALA B 1 80 ? -6.184 12.828 2.719 1 98.62 80 ALA B CA 1
ATOM 2802 C C . ALA B 1 80 ? -6.609 14.289 2.816 1 98.62 80 ALA B C 1
ATOM 2804 O O . ALA B 1 80 ? -7.668 14.664 2.309 1 98.62 80 ALA B O 1
ATOM 2805 N N . SER B 1 81 ? -5.801 15.094 3.463 1 98.5 81 SER B N 1
ATOM 2806 C CA . SER B 1 81 ? -6.094 16.516 3.576 1 98.5 81 SER B CA 1
ATOM 2807 C C . SER B 1 81 ? -6.133 17.188 2.205 1 98.5 81 SER B C 1
ATOM 2809 O O . SER B 1 81 ? -6.969 18.062 1.956 1 98.5 81 SER B O 1
ATOM 2811 N N . ALA B 1 82 ? -5.246 16.766 1.347 1 98.19 82 ALA B N 1
ATOM 2812 C CA . ALA B 1 82 ? -5.113 17.375 0.026 1 98.19 82 ALA B CA 1
ATOM 2813 C C . ALA B 1 82 ? -6.262 16.969 -0.888 1 98.19 82 ALA B C 1
ATOM 2815 O O . ALA B 1 82 ? -6.762 17.766 -1.673 1 98.19 82 ALA B O 1
ATOM 2816 N N . LYS B 1 83 ? -6.723 15.711 -0.771 1 97.19 83 LYS B N 1
ATOM 2817 C CA . LYS B 1 83 ? -7.598 15.164 -1.8 1 97.19 83 LYS B CA 1
ATOM 2818 C C . LYS B 1 83 ? -9.039 15.07 -1.305 1 97.19 83 LYS B C 1
ATOM 2820 O O . LYS B 1 83 ? -9.977 15.016 -2.105 1 97.19 83 LYS B O 1
ATOM 2825 N N . ALA B 1 84 ? -9.242 15.102 0.022 1 98.25 84 ALA B N 1
ATOM 2826 C CA . ALA B 1 84 ? -10.578 14.742 0.484 1 98.25 84 ALA B CA 1
ATOM 2827 C C . ALA B 1 84 ? -11.164 15.836 1.379 1 98.25 84 ALA B C 1
ATOM 2829 O O . ALA B 1 84 ? -12.383 15.945 1.514 1 98.25 84 ALA B O 1
ATOM 2830 N N . LEU B 1 85 ? -10.391 16.703 1.95 1 98.44 85 LEU B N 1
ATOM 2831 C CA . LEU B 1 85 ? -10.828 17.594 3.012 1 98.44 85 LEU B CA 1
ATOM 2832 C C . LEU B 1 85 ? -11.93 18.531 2.52 1 98.44 85 LEU B C 1
ATOM 2834 O O . LEU B 1 85 ? -12.992 18.609 3.133 1 98.44 85 LEU B O 1
ATOM 2838 N N . ARG B 1 86 ? -11.719 19.172 1.43 1 97 86 ARG B N 1
ATOM 2839 C CA . ARG B 1 86 ? -12.656 20.172 0.919 1 97 86 ARG B CA 1
ATOM 2840 C C . ARG B 1 86 ? -14.023 19.531 0.646 1 97 86 ARG B C 1
ATOM 2842 O O . ARG B 1 86 ? -15.055 20.094 1.025 1 97 86 ARG B O 1
ATOM 2849 N N . SER B 1 87 ? -14 18.406 -0.024 1 97.62 87 SER B N 1
ATOM 2850 C CA . SER B 1 87 ? -15.242 17.719 -0.346 1 97.62 87 SER B CA 1
ATOM 2851 C C . SER B 1 87 ? -15.992 17.297 0.918 1 97.62 87 SER B C 1
ATOM 2853 O O . SER B 1 87 ? -17.203 17.453 1.001 1 97.62 87 SER B O 1
ATOM 2855 N N . ILE B 1 88 ? -15.273 16.859 1.894 1 98.19 88 ILE B N 1
ATOM 2856 C CA . ILE B 1 88 ? -15.898 16.422 3.137 1 98.19 88 ILE B CA 1
ATOM 2857 C C . ILE B 1 88 ? -16.5 17.609 3.865 1 98.19 88 ILE B C 1
ATOM 2859 O O . ILE B 1 88 ? -17.625 17.547 4.352 1 98.19 88 ILE B O 1
ATOM 2863 N N . GLN B 1 89 ? -15.797 18.703 3.902 1 97.81 89 GLN B N 1
ATOM 2864 C CA . GLN B 1 89 ? -16.25 19.906 4.59 1 97.81 89 GLN B CA 1
ATOM 2865 C C . GLN B 1 89 ? -17.469 20.5 3.904 1 97.81 89 GLN B C 1
ATOM 2867 O O . GLN B 1 89 ? -18.422 20.938 4.57 1 97.81 89 GLN B O 1
ATOM 2872 N N . GLN B 1 90 ? -17.484 20.531 2.602 1 97.31 90 GLN B N 1
ATOM 2873 C CA . GLN B 1 90 ? -18.484 21.281 1.858 1 97.31 90 GLN B CA 1
ATOM 2874 C C . GLN B 1 90 ? -19.688 20.406 1.504 1 97.31 90 GLN B C 1
ATOM 2876 O O . GLN B 1 90 ? -20.812 20.906 1.424 1 97.31 90 GLN B O 1
ATOM 2881 N N . ARG B 1 91 ? -19.453 19.141 1.338 1 96.69 91 ARG B N 1
ATOM 2882 C CA . ARG B 1 91 ? -20.531 18.281 0.85 1 96.69 91 ARG B CA 1
ATOM 2883 C C . ARG B 1 91 ? -21.047 17.359 1.955 1 96.69 91 ARG B C 1
ATOM 2885 O O . ARG B 1 91 ? -22.25 17.234 2.16 1 96.69 91 ARG B O 1
ATOM 2892 N N . ASP B 1 92 ? -20.203 16.766 2.662 1 96.69 92 ASP B N 1
ATOM 2893 C CA . ASP B 1 92 ? -20.609 15.695 3.57 1 96.69 92 ASP B CA 1
ATOM 2894 C C . ASP B 1 92 ? -21.062 16.25 4.914 1 96.69 92 ASP B C 1
ATOM 2896 O O . ASP B 1 92 ? -22.109 15.867 5.43 1 96.69 92 ASP B O 1
ATOM 2900 N N . ILE B 1 93 ? -20.359 17.203 5.484 1 96.19 93 ILE B N 1
ATOM 2901 C CA . ILE B 1 93 ? -20.594 17.688 6.84 1 96.19 93 ILE B CA 1
ATOM 2902 C C . ILE B 1 93 ? -21.984 18.328 6.926 1 96.19 93 ILE B C 1
ATOM 2904 O O . ILE B 1 93 ? -22.75 18.016 7.84 1 96.19 93 ILE B O 1
ATOM 2908 N N . PRO B 1 94 ? -22.375 19.203 5.922 1 95.81 94 PRO B N 1
ATOM 2909 C CA . PRO B 1 94 ? -23.703 19.812 5.992 1 95.81 94 PRO B CA 1
ATOM 2910 C C . PRO B 1 94 ? -24.828 18.781 6.023 1 95.81 94 PRO B C 1
ATOM 2912 O O . PRO B 1 94 ? -25.875 19.031 6.629 1 95.81 94 PRO B O 1
ATOM 2915 N N . GLU B 1 95 ? -24.562 17.594 5.465 1 94.81 95 GLU B N 1
ATOM 2916 C CA . GLU B 1 95 ? -25.562 16.547 5.395 1 94.81 95 GLU B CA 1
ATOM 2917 C C . GLU B 1 95 ? -25.516 15.641 6.625 1 94.81 95 GLU B C 1
ATOM 2919 O O . GLU B 1 95 ? -26.547 15.125 7.066 1 94.81 95 GLU B O 1
ATOM 2924 N N . LEU B 1 96 ? -24.391 15.477 7.18 1 93.81 96 LEU B N 1
ATOM 2925 C CA . LEU B 1 96 ? -24.203 14.594 8.32 1 93.81 96 LEU B CA 1
ATOM 2926 C C . LEU B 1 96 ? -24.562 15.305 9.625 1 93.81 96 LEU B C 1
ATOM 2928 O O . LEU B 1 96 ? -25.484 14.883 10.328 1 93.81 96 LEU B O 1
ATOM 2932 N N . ASP B 1 97 ? -23.906 16.359 9.945 1 95.31 97 ASP B N 1
ATOM 2933 C CA . ASP B 1 97 ? -24.078 17.203 11.125 1 95.31 97 ASP B CA 1
ATOM 2934 C C . ASP B 1 97 ? -23.281 18.5 10.984 1 95.31 97 ASP B C 1
ATOM 2936 O O . ASP B 1 97 ? -22.062 18.516 11.18 1 95.31 97 ASP B O 1
ATOM 2940 N N . PRO B 1 98 ? -24 19.531 10.805 1 94.06 98 PRO B N 1
ATOM 2941 C CA . PRO B 1 98 ? -23.328 20.812 10.531 1 94.06 98 PRO B CA 1
ATOM 2942 C C . PRO B 1 98 ? -22.484 21.297 11.711 1 94.06 98 PRO B C 1
ATOM 2944 O O . PRO B 1 98 ? -21.688 22.219 11.562 1 94.06 98 PRO B O 1
ATOM 2947 N N . ASN B 1 99 ? -22.656 20.734 12.844 1 94.88 99 ASN B N 1
ATOM 2948 C CA . ASN B 1 99 ? -21.906 21.156 14.016 1 94.88 99 ASN B CA 1
ATOM 2949 C C . ASN B 1 99 ? -20.562 20.422 14.133 1 94.88 99 ASN B C 1
ATOM 2951 O O . ASN B 1 99 ? -19.719 20.797 14.938 1 94.88 99 ASN B O 1
ATOM 2955 N N . ARG B 1 100 ? -20.375 19.391 13.367 1 97.25 100 ARG B N 1
ATOM 2956 C CA . ARG B 1 100 ? -19.109 18.672 13.367 1 97.25 100 ARG B CA 1
ATOM 2957 C C . ARG B 1 100 ? -18.078 19.375 12.5 1 97.25 100 ARG B C 1
ATOM 2959 O O . ARG B 1 100 ? -18.422 20.172 11.633 1 97.25 100 ARG B O 1
ATOM 2966 N N . ARG B 1 101 ? -16.812 19.125 12.82 1 98.31 101 ARG B N 1
ATOM 2967 C CA . ARG B 1 101 ? -15.727 19.797 12.102 1 98.31 101 ARG B CA 1
ATOM 2968 C C . ARG B 1 101 ? -14.656 18.797 11.68 1 98.31 101 ARG B C 1
ATOM 2970 O O . ARG B 1 101 ? -14.352 17.859 12.414 1 98.31 101 ARG B O 1
ATOM 2977 N N . VAL B 1 102 ? -14.172 19 10.492 1 98.69 102 VAL B N 1
ATOM 2978 C CA . VAL B 1 102 ? -13 18.297 9.984 1 98.69 102 VAL B CA 1
ATOM 2979 C C . VAL B 1 102 ? -11.938 19.312 9.562 1 98.69 102 VAL B C 1
ATOM 2981 O O . VAL B 1 102 ? -12.227 20.25 8.82 1 98.69 102 VAL B O 1
ATOM 2984 N N . LEU B 1 103 ? -10.758 19.172 10.109 1 98.38 103 LEU B N 1
ATOM 2985 C CA . LEU B 1 103 ? -9.641 20.047 9.789 1 98.38 103 LEU B CA 1
ATOM 2986 C C . LEU B 1 103 ? -8.516 19.266 9.109 1 98.38 103 LEU B C 1
ATOM 2988 O O . LEU B 1 103 ? -8.422 18.047 9.273 1 98.38 103 LEU B O 1
ATOM 2992 N N . GLY B 1 104 ? -7.727 19.922 8.32 1 97.88 104 GLY B N 1
ATOM 2993 C CA . GLY B 1 104 ? -6.57 19.328 7.668 1 97.88 104 GLY B CA 1
ATOM 2994 C C . GLY B 1 104 ? -5.25 19.844 8.211 1 97.88 104 GLY B C 1
ATOM 2995 O O . GLY B 1 104 ? -5.23 20.703 9.094 1 97.88 104 GLY B O 1
ATOM 2996 N N . ILE B 1 105 ? -4.199 19.328 7.637 1 97.38 105 ILE B N 1
ATOM 2997 C CA . ILE B 1 105 ? -2.914 19.656 8.242 1 97.38 105 ILE B CA 1
ATOM 2998 C C . ILE B 1 105 ? -2.061 20.438 7.25 1 97.38 105 ILE B C 1
ATOM 3000 O O . ILE B 1 105 ? -0.906 20.766 7.539 1 97.38 105 ILE B O 1
ATOM 3004 N N . ILE B 1 106 ? -2.607 20.812 6.129 1 97.69 106 ILE B N 1
ATOM 3005 C CA . ILE B 1 106 ? -1.86 21.562 5.129 1 97.69 106 ILE B CA 1
ATOM 3006 C C . ILE B 1 106 ? -1.91 23.047 5.465 1 97.69 106 ILE B C 1
ATOM 3008 O O . ILE B 1 106 ? -0.875 23.719 5.496 1 97.69 106 ILE B O 1
ATOM 3012 N N . ARG B 1 107 ? -3.043 23.562 5.852 1 96.5 107 ARG B N 1
ATOM 3013 C CA . ARG B 1 107 ? -3.258 24.984 6.055 1 96.5 107 ARG B CA 1
ATOM 3014 C C . ARG B 1 107 ? -2.4 25.516 7.199 1 96.5 107 ARG B C 1
ATOM 3016 O O . ARG B 1 107 ? -1.821 26.594 7.105 1 96.5 107 ARG B O 1
ATOM 3023 N N . PRO B 1 108 ? -2.291 24.766 8.297 1 96.94 108 PRO B N 1
ATOM 3024 C CA . PRO B 1 108 ? -1.472 25.281 9.406 1 96.94 108 PRO B CA 1
ATOM 3025 C C . PRO B 1 108 ? -0.046 25.609 8.977 1 96.94 108 PRO B C 1
ATOM 3027 O O . PRO B 1 108 ? 0.517 26.609 9.422 1 96.94 108 PRO B O 1
ATOM 3030 N N . THR B 1 109 ? 0.538 24.797 8.125 1 94.69 109 THR B N 1
ATOM 3031 C CA . THR B 1 109 ? 1.891 25.047 7.641 1 94.69 109 THR B CA 1
ATOM 3032 C C . THR B 1 109 ? 1.899 26.188 6.633 1 94.69 109 THR B C 1
ATOM 3034 O O . THR B 1 109 ? 2.809 27.016 6.637 1 94.69 109 THR B O 1
ATOM 3037 N N . ALA B 1 110 ? 0.899 26.219 5.812 1 96.56 110 ALA B N 1
ATOM 3038 C CA . ALA B 1 110 ? 0.778 27.297 4.836 1 96.56 110 ALA B CA 1
ATOM 3039 C C . ALA B 1 110 ? 0.697 28.656 5.531 1 96.56 110 ALA B C 1
ATOM 3041 O O . ALA B 1 110 ? 1.245 29.641 5.035 1 96.56 110 ALA B O 1
ATOM 3042 N N . GLU B 1 111 ? 0.073 28.703 6.66 1 96.31 111 GLU B N 1
ATOM 3043 C CA . GLU B 1 111 ? -0.171 29.938 7.379 1 96.31 111 GLU B CA 1
ATOM 3044 C C . GLU B 1 111 ? 1.132 30.547 7.898 1 96.31 111 GLU B C 1
ATOM 3046 O O . GLU B 1 111 ? 1.245 31.766 8.039 1 96.31 111 GLU B O 1
ATOM 3051 N N . VAL B 1 112 ? 2.113 29.766 8.117 1 95.94 112 VAL B N 1
ATOM 3052 C CA . VAL B 1 112 ? 3.289 30.266 8.812 1 95.94 112 VAL B CA 1
ATOM 3053 C C . VAL B 1 112 ? 4.465 30.375 7.844 1 95.94 112 VAL B C 1
ATOM 3055 O O . VAL B 1 112 ? 5.461 31.031 8.141 1 95.94 112 VAL B O 1
ATOM 3058 N N . ILE B 1 113 ? 4.398 29.781 6.637 1 97.25 113 ILE B N 1
ATOM 3059 C CA . ILE B 1 113 ? 5.547 29.594 5.758 1 97.25 113 ILE B CA 1
ATOM 3060 C C . ILE B 1 113 ? 6.074 30.953 5.305 1 97.25 113 ILE B C 1
ATOM 3062 O O . ILE B 1 113 ? 7.273 31.109 5.047 1 97.25 113 ILE B O 1
ATOM 3066 N N . GLY B 1 114 ? 5.219 31.953 5.188 1 96.88 114 GLY B N 1
ATOM 3067 C CA . GLY B 1 114 ? 5.629 33.312 4.793 1 96.88 114 GLY B CA 1
ATOM 3068 C C . GLY B 1 114 ? 6.578 33.938 5.781 1 96.88 114 GLY B C 1
ATOM 3069 O O . GLY B 1 114 ? 7.387 34.812 5.406 1 96.88 114 GLY B O 1
ATOM 3070 N N . ASN B 1 115 ? 6.449 33.562 7.012 1 96.94 115 ASN B N 1
ATOM 3071 C CA . ASN B 1 115 ? 7.32 34.094 8.055 1 96.94 115 ASN B CA 1
ATOM 3072 C C . ASN B 1 115 ? 8.633 33.312 8.141 1 96.94 115 ASN B C 1
ATOM 3074 O O . ASN B 1 115 ? 9.594 33.781 8.758 1 96.94 115 ASN B O 1
ATOM 3078 N N . LEU B 1 116 ? 8.688 32.188 7.473 1 96.94 116 LEU B N 1
ATOM 3079 C CA . LEU B 1 116 ? 9.844 31.312 7.609 1 96.94 116 LEU B CA 1
ATOM 3080 C C . LEU B 1 116 ? 10.797 31.469 6.422 1 96.94 116 LEU B C 1
ATOM 3082 O O . LEU B 1 116 ? 12.008 31.297 6.566 1 96.94 116 LEU B O 1
ATOM 3086 N N . THR B 1 117 ? 10.25 31.766 5.27 1 98.25 117 THR B N 1
ATOM 3087 C CA . THR B 1 117 ? 11.062 31.875 4.062 1 98.25 117 THR B CA 1
ATOM 3088 C C . THR B 1 117 ? 11.578 33.312 3.891 1 98.25 117 THR B C 1
ATOM 3090 O O . THR B 1 117 ? 10.859 34.281 4.184 1 98.25 117 THR B O 1
ATOM 3093 N N . LYS B 1 118 ? 12.773 33.438 3.418 1 97.75 118 LYS B N 1
ATOM 3094 C CA . LYS B 1 118 ? 13.359 34.75 3.109 1 97.75 118 LYS B CA 1
ATOM 3095 C C . LYS B 1 118 ? 13.367 35 1.605 1 97.75 118 LYS B C 1
ATOM 3097 O O . LYS B 1 118 ? 13.07 36.125 1.158 1 97.75 118 LYS B O 1
ATOM 3102 N N . SER B 1 119 ? 13.617 34 0.876 1 98.12 119 SER B N 1
ATOM 3103 C CA . SER B 1 119 ? 13.75 34.125 -0.57 1 98.12 119 SER B CA 1
ATOM 3104 C C . SER B 1 119 ? 12.391 34.156 -1.253 1 98.12 119 SER B C 1
ATOM 3106 O O . SER B 1 119 ? 12.289 34.531 -2.43 1 98.12 119 SER B O 1
ATOM 3108 N N . ARG B 1 120 ? 11.344 33.781 -0.523 1 98.5 120 ARG B N 1
ATOM 3109 C CA . ARG B 1 120 ? 9.984 33.688 -1.04 1 98.5 120 ARG B CA 1
ATOM 3110 C C . ARG B 1 120 ? 9.852 32.531 -2.031 1 98.5 120 ARG B C 1
ATOM 3112 O O . ARG B 1 120 ? 8.969 32.531 -2.889 1 98.5 120 ARG B O 1
ATOM 3119 N N . HIS B 1 121 ? 10.812 31.609 -2.047 1 98.75 121 HIS B N 1
ATOM 3120 C CA . HIS B 1 121 ? 10.742 30.344 -2.779 1 98.75 121 HIS B CA 1
ATOM 3121 C C . HIS B 1 121 ? 10.648 29.156 -1.826 1 98.75 121 HIS B C 1
ATOM 3123 O O . HIS B 1 121 ? 11.547 28.953 -1.013 1 98.75 121 HIS B O 1
ATOM 3129 N N . VAL B 1 122 ? 9.57 28.438 -1.924 1 98.75 122 VAL B N 1
ATOM 3130 C CA . VAL B 1 122 ? 9.297 27.344 -0.997 1 98.75 122 VAL B CA 1
ATOM 3131 C C . VAL B 1 122 ? 9.172 26.031 -1.769 1 98.75 122 VAL B C 1
ATOM 3133 O O . VAL B 1 122 ? 8.531 25.969 -2.818 1 98.75 122 VAL B O 1
ATOM 3136 N N . GLY B 1 123 ? 9.891 24.984 -1.308 1 98.75 123 GLY B N 1
ATOM 3137 C CA . GLY B 1 123 ? 9.797 23.656 -1.874 1 98.75 123 GLY B CA 1
ATOM 3138 C C . GLY B 1 123 ? 8.883 22.734 -1.086 1 98.75 123 GLY B C 1
ATOM 3139 O O . GLY B 1 123 ? 8.781 22.844 0.137 1 98.75 123 GLY B O 1
ATOM 3140 N N . ILE B 1 124 ? 8.195 21.906 -1.814 1 98.81 124 ILE B N 1
ATOM 3141 C CA . ILE B 1 124 ? 7.355 20.891 -1.194 1 98.81 124 ILE B CA 1
ATOM 3142 C C . ILE B 1 124 ? 7.852 19.5 -1.585 1 98.81 124 ILE B C 1
ATOM 3144 O O . ILE B 1 124 ? 7.957 19.172 -2.771 1 98.81 124 ILE B O 1
ATOM 3148 N N . LEU B 1 125 ? 8.219 18.672 -0.636 1 98.75 125 LEU B N 1
ATOM 3149 C CA . LEU B 1 125 ? 8.422 17.25 -0.811 1 98.75 125 LEU B CA 1
ATOM 3150 C C . LEU B 1 125 ? 7.25 16.453 -0.231 1 98.75 125 LEU B C 1
ATOM 3152 O O . LEU B 1 125 ? 6.992 16.516 0.974 1 98.75 125 LEU B O 1
ATOM 3156 N N . ALA B 1 126 ? 6.504 15.742 -1.096 1 98.69 126 ALA B N 1
ATOM 3157 C CA . ALA B 1 126 ? 5.277 15.086 -0.661 1 98.69 126 ALA B CA 1
ATOM 3158 C C . ALA B 1 126 ? 4.961 13.875 -1.542 1 98.69 126 ALA B C 1
ATOM 3160 O O . ALA B 1 126 ? 5.777 13.477 -2.375 1 98.69 126 ALA B O 1
ATOM 3161 N N . THR B 1 127 ? 3.889 13.219 -1.237 1 98.25 127 THR B N 1
ATOM 3162 C CA . THR B 1 127 ? 3.436 12.102 -2.057 1 98.25 127 THR B CA 1
ATOM 3163 C C . THR B 1 127 ? 2.971 12.594 -3.428 1 98.25 127 THR B C 1
ATOM 3165 O O . THR B 1 127 ? 2.725 13.781 -3.617 1 98.25 127 THR B O 1
ATOM 3168 N N . GLU B 1 128 ? 2.867 11.648 -4.34 1 97.31 128 GLU B N 1
ATOM 3169 C CA . GLU B 1 128 ? 2.371 11.961 -5.676 1 97.31 128 GLU B CA 1
ATOM 3170 C C . GLU B 1 128 ? 0.99 12.609 -5.613 1 97.31 128 GLU B C 1
ATOM 3172 O O . GLU B 1 128 ? 0.733 13.602 -6.293 1 97.31 128 GLU B O 1
ATOM 3177 N N . GLY B 1 129 ? 0.15 12.039 -4.789 1 97 129 GLY B N 1
ATOM 3178 C CA . GLY B 1 129 ? -1.197 12.57 -4.656 1 97 129 GLY B CA 1
ATOM 3179 C C . GLY B 1 129 ? -1.229 13.992 -4.129 1 97 129 GLY B C 1
ATOM 3180 O O . GLY B 1 129 ? -1.973 14.836 -4.637 1 97 129 GLY B O 1
ATOM 3181 N N . THR B 1 130 ? -0.423 14.258 -3.154 1 98.31 130 THR B N 1
ATOM 3182 C CA . THR B 1 130 ? -0.379 15.594 -2.564 1 98.31 130 THR B CA 1
ATOM 3183 C C . THR B 1 130 ? 0.151 16.609 -3.57 1 98.31 130 THR B C 1
ATOM 3185 O O . THR B 1 130 ? -0.413 17.703 -3.717 1 98.31 130 THR B O 1
ATOM 3188 N N . ILE B 1 131 ? 1.162 16.281 -4.305 1 98.56 131 ILE B N 1
ATOM 3189 C CA . ILE B 1 131 ? 1.75 17.188 -5.285 1 98.56 131 ILE B CA 1
ATOM 3190 C C . ILE B 1 131 ? 0.752 17.438 -6.41 1 98.56 131 ILE B C 1
ATOM 3192 O O . ILE B 1 131 ? 0.531 18.594 -6.801 1 98.56 131 ILE B O 1
ATOM 3196 N N . LYS B 1 132 ? 0.092 16.375 -6.852 1 96.81 132 LYS B N 1
ATOM 3197 C CA . LYS B 1 132 ? -0.85 16.484 -7.961 1 96.81 132 LYS B CA 1
ATOM 3198 C C . LYS B 1 132 ? -2.059 17.344 -7.574 1 96.81 132 LYS B C 1
ATOM 3200 O O . LYS B 1 132 ? -2.645 18.016 -8.422 1 96.81 132 LYS B O 1
ATOM 3205 N N . SER B 1 133 ? -2.406 17.328 -6.332 1 97.19 133 SER B N 1
ATOM 3206 C CA . SER B 1 133 ? -3.574 18.062 -5.852 1 97.19 133 SER B CA 1
ATOM 3207 C C . SER B 1 133 ? -3.338 19.562 -5.895 1 97.19 133 SER B C 1
ATOM 3209 O O . SER B 1 133 ? -4.285 20.344 -5.844 1 97.19 133 SER B O 1
ATOM 3211 N N . GLU B 1 134 ? -2.049 20.016 -5.824 1 97.69 134 GLU B N 1
ATOM 3212 C CA . GLU B 1 134 ? -1.64 21.422 -5.812 1 97.69 134 GLU B CA 1
ATOM 3213 C C . GLU B 1 134 ? -2.178 22.141 -4.582 1 97.69 134 GLU B C 1
ATOM 3215 O O . GLU B 1 134 ? -2.303 23.375 -4.582 1 97.69 134 GLU B O 1
ATOM 3220 N N . SER B 1 135 ? -2.477 21.375 -3.609 1 97.62 135 SER B N 1
ATOM 3221 C CA . SER B 1 135 ? -3.104 21.938 -2.42 1 97.62 135 SER B CA 1
ATOM 3222 C C . SER B 1 135 ? -2.174 22.922 -1.725 1 97.62 135 SER B C 1
ATOM 3224 O O . SER B 1 135 ? -2.607 24 -1.297 1 97.62 135 SER B O 1
ATOM 3226 N N . TYR B 1 136 ? -0.893 22.609 -1.643 1 98.19 136 TYR B N 1
ATOM 3227 C CA . TYR B 1 136 ? 0.057 23.516 -1.008 1 98.19 136 TYR B CA 1
ATOM 3228 C C . TYR B 1 136 ? 0.189 24.812 -1.802 1 98.19 136 TYR B C 1
ATOM 3230 O O . TYR B 1 136 ? 0.188 25.891 -1.228 1 98.19 136 TYR B O 1
ATOM 3238 N N . LYS B 1 137 ? 0.328 24.656 -3.09 1 97.94 137 LYS B N 1
ATOM 3239 C CA . LYS B 1 137 ? 0.431 25.828 -3.953 1 97.94 137 LYS B CA 1
ATOM 3240 C C . LYS B 1 137 ? -0.784 26.734 -3.791 1 97.94 137 LYS B C 1
ATOM 3242 O O . LYS B 1 137 ? -0.641 27.953 -3.66 1 97.94 137 LYS B O 1
ATOM 3247 N N . MET B 1 138 ? -1.974 26.172 -3.74 1 97.81 138 MET B N 1
ATOM 3248 C CA . MET B 1 138 ? -3.217 26.922 -3.627 1 97.81 138 MET B CA 1
ATOM 3249 C C . MET B 1 138 ? -3.312 27.609 -2.271 1 97.81 138 MET B C 1
ATOM 3251 O O . MET B 1 138 ? -3.586 28.812 -2.199 1 97.81 138 MET B O 1
ATOM 3255 N N . GLU B 1 139 ? -3.09 26.891 -1.171 1 97.62 139 GLU B N 1
ATOM 3256 C CA . GLU B 1 139 ? -3.24 27.438 0.171 1 97.62 139 GLU B CA 1
ATOM 3257 C C . GLU B 1 139 ? -2.197 28.516 0.443 1 97.62 139 GLU B C 1
ATOM 3259 O O . GLU B 1 139 ? -2.514 29.562 1.013 1 97.62 139 GLU B O 1
ATOM 3264 N N . ILE B 1 140 ? -0.951 28.281 0.027 1 98.31 140 ILE B N 1
ATOM 3265 C CA . ILE B 1 140 ? 0.11 29.25 0.231 1 98.31 140 ILE B CA 1
ATOM 3266 C C . ILE B 1 140 ? -0.151 30.484 -0.635 1 98.31 140 ILE B C 1
ATOM 3268 O O . ILE B 1 140 ? 0.024 31.625 -0.182 1 98.31 140 ILE B O 1
ATOM 3272 N N . GLY B 1 141 ? -0.581 30.219 -1.858 1 97.94 141 GLY B N 1
ATOM 3273 C CA . GLY B 1 141 ? -0.873 31.328 -2.764 1 97.94 141 GLY B CA 1
ATOM 3274 C C . GLY B 1 141 ? -1.946 32.25 -2.242 1 97.94 141 GLY B C 1
ATOM 3275 O O . GLY B 1 141 ? -1.881 33.469 -2.459 1 97.94 141 GLY B O 1
ATOM 3276 N N . LYS B 1 142 ? -2.938 31.766 -1.567 1 97.31 142 LYS B N 1
ATOM 3277 C CA . LYS B 1 142 ? -4.016 32.562 -0.993 1 97.31 142 LYS B CA 1
ATOM 3278 C C . LYS B 1 142 ? -3.496 33.469 0.125 1 97.31 142 LYS B C 1
ATOM 3280 O O . LYS B 1 142 ? -3.939 34.625 0.268 1 97.31 142 LYS B O 1
ATOM 3285 N N . LEU B 1 143 ? -2.564 33 0.877 1 97.62 143 LEU B N 1
ATOM 3286 C CA . LEU B 1 143 ? -2.098 33.688 2.072 1 97.62 143 LEU B CA 1
ATOM 3287 C C . LEU B 1 143 ? -0.869 34.562 1.763 1 97.62 143 LEU B C 1
ATOM 3289 O O . LEU B 1 143 ? -0.651 35.594 2.393 1 97.62 143 LEU B O 1
ATOM 3293 N N . TRP B 1 144 ? -0.091 33.969 0.816 1 98.25 144 TRP B N 1
ATOM 3294 C CA . TRP B 1 144 ? 1.165 34.625 0.434 1 98.25 144 TRP B CA 1
ATOM 3295 C C . TRP B 1 144 ? 1.334 34.625 -1.081 1 98.25 144 TRP B C 1
ATOM 3297 O O . TRP B 1 144 ? 2.131 33.844 -1.626 1 98.25 144 TRP B O 1
ATOM 3307 N N . PRO B 1 145 ? 0.756 35.562 -1.766 1 98 145 PRO B N 1
ATOM 3308 C CA . PRO B 1 145 ? 0.735 35.562 -3.23 1 98 145 PRO B CA 1
ATOM 3309 C C . PRO B 1 145 ? 2.119 35.781 -3.842 1 98 145 PRO B C 1
ATOM 3311 O O . PRO B 1 145 ? 2.326 35.469 -5.023 1 98 145 PRO B O 1
ATOM 3314 N N . ASP B 1 146 ? 3.059 36.25 -3.059 1 98.25 146 ASP B N 1
ATOM 3315 C CA . ASP B 1 146 ? 4.387 36.562 -3.572 1 98.25 146 ASP B CA 1
ATOM 3316 C C . ASP B 1 146 ? 5.312 35.375 -3.475 1 98.25 146 ASP B C 1
ATOM 3318 O O . ASP B 1 146 ? 6.449 35.406 -3.945 1 98.25 146 ASP B O 1
ATOM 3322 N N . ILE B 1 147 ? 4.828 34.25 -2.926 1 98.62 147 ILE B N 1
ATOM 3323 C CA . ILE B 1 147 ? 5.672 33.062 -2.713 1 98.62 147 ILE B CA 1
ATOM 3324 C C . ILE B 1 147 ? 5.555 32.125 -3.906 1 98.62 147 ILE B C 1
ATOM 3326 O O . ILE B 1 147 ? 4.449 31.812 -4.352 1 98.62 147 ILE B O 1
ATOM 3330 N N . GLN B 1 148 ? 6.672 31.766 -4.438 1 98.62 148 GLN B N 1
ATOM 3331 C CA . GLN B 1 148 ? 6.738 30.719 -5.457 1 98.62 148 GLN B CA 1
ATOM 3332 C C . GLN B 1 148 ? 6.863 29.344 -4.824 1 98.62 148 GLN B C 1
ATOM 3334 O O . GLN B 1 148 ? 7.73 29.109 -3.979 1 98.62 148 GLN B O 1
ATOM 3339 N N . VAL B 1 149 ? 5.98 28.438 -5.246 1 98.69 149 VAL B N 1
ATOM 3340 C CA . VAL B 1 149 ? 5.965 27.094 -4.664 1 98.69 149 VAL B CA 1
ATOM 3341 C C . VAL B 1 149 ? 6.344 26.062 -5.723 1 98.69 149 VAL B C 1
ATOM 3343 O O . VAL B 1 149 ? 5.746 26.016 -6.801 1 98.69 149 VAL B O 1
ATOM 3346 N N . SER B 1 150 ? 7.379 25.281 -5.473 1 98.69 150 SER B N 1
ATOM 3347 C CA . SER B 1 150 ? 7.785 24.172 -6.332 1 98.69 150 SER B CA 1
ATOM 3348 C C . SER B 1 150 ? 7.711 22.844 -5.586 1 98.69 150 SER B C 1
ATOM 3350 O O . SER B 1 150 ? 8.25 22.703 -4.488 1 98.69 150 SER B O 1
ATOM 3352 N N . GLY B 1 151 ? 7.016 21.875 -6.176 1 98.56 151 GLY B N 1
ATOM 3353 C CA . GLY B 1 151 ? 6.836 20.594 -5.504 1 98.56 151 GLY B CA 1
ATOM 3354 C C . GLY B 1 151 ? 7.418 19.438 -6.277 1 98.56 151 GLY B C 1
ATOM 3355 O O . GLY B 1 151 ? 7.43 19.438 -7.512 1 98.56 151 GLY B O 1
ATOM 3356 N N . VAL B 1 152 ? 7.941 18.453 -5.566 1 98.75 152 VAL B N 1
ATOM 3357 C CA . VAL B 1 152 ? 8.422 17.203 -6.145 1 98.75 152 VAL B CA 1
ATOM 3358 C C . VAL B 1 152 ? 7.809 16.016 -5.395 1 98.75 152 VAL B C 1
ATOM 3360 O O . VAL B 1 152 ? 7.812 15.984 -4.16 1 98.75 152 VAL B O 1
ATOM 3363 N N . ALA B 1 153 ? 7.238 15.086 -6.18 1 98.62 153 ALA B N 1
ATOM 3364 C CA . ALA B 1 153 ? 6.73 13.844 -5.602 1 98.62 153 ALA B CA 1
ATOM 3365 C C . ALA B 1 153 ? 7.875 12.93 -5.184 1 98.62 153 ALA B C 1
ATOM 3367 O O . ALA B 1 153 ? 8.891 12.828 -5.879 1 98.62 153 ALA B O 1
ATOM 3368 N N . CYS B 1 154 ? 7.73 12.359 -4.062 1 98.5 154 CYS B N 1
ATOM 3369 C CA . CYS B 1 154 ? 8.766 11.492 -3.518 1 98.5 154 CYS B CA 1
ATOM 3370 C C . CYS B 1 154 ? 8.25 10.07 -3.332 1 98.5 154 CYS B C 1
ATOM 3372 O O . CYS B 1 154 ? 8.133 9.586 -2.205 1 98.5 154 CYS B O 1
ATOM 3374 N N . PRO B 1 155 ? 8.148 9.406 -4.508 1 95.19 155 PRO B N 1
ATOM 3375 C CA . PRO B 1 155 ? 7.719 8.008 -4.391 1 95.19 155 PRO B CA 1
ATOM 3376 C C . PRO B 1 155 ? 8.695 7.16 -3.574 1 95.19 155 PRO B C 1
ATOM 3378 O O . PRO B 1 155 ? 9.891 7.449 -3.543 1 95.19 155 PRO B O 1
ATOM 3381 N N . LEU B 1 156 ? 8.273 6.203 -2.744 1 97.38 156 LEU B N 1
ATOM 3382 C CA . LEU B 1 156 ? 9.039 5.18 -2.041 1 97.38 156 LEU B CA 1
ATOM 3383 C C . LEU B 1 156 ? 9.375 5.633 -0.625 1 97.38 156 LEU B C 1
ATOM 3385 O O . LEU B 1 156 ? 9.688 4.809 0.237 1 97.38 156 LEU B O 1
ATOM 3389 N N . TRP B 1 157 ? 9.453 7.039 -0.376 1 98.44 157 TRP B N 1
ATOM 3390 C CA . TRP B 1 157 ? 9.977 7.539 0.894 1 98.44 157 TRP B CA 1
ATOM 3391 C C . TRP B 1 157 ? 9.219 6.926 2.068 1 98.44 157 TRP B C 1
ATOM 3393 O O . TRP B 1 157 ? 9.828 6.41 3.006 1 98.44 157 TRP B O 1
ATOM 3403 N N . ALA B 1 158 ? 7.914 6.949 1.959 1 97.44 158 ALA B N 1
ATOM 3404 C CA . ALA B 1 158 ? 7.105 6.406 3.047 1 97.44 158 ALA B CA 1
ATOM 3405 C C . ALA B 1 158 ? 7.352 4.906 3.213 1 97.44 158 ALA B C 1
ATOM 3407 O O . ALA B 1 158 ? 7.457 4.41 4.336 1 97.44 158 ALA B O 1
ATOM 3408 N N . ALA B 1 159 ? 7.477 4.199 2.086 1 97.38 159 ALA B N 1
ATOM 3409 C CA . ALA B 1 159 ? 7.723 2.758 2.123 1 97.38 159 ALA B CA 1
ATOM 3410 C C . ALA B 1 159 ? 9.07 2.449 2.768 1 97.38 159 ALA B C 1
ATOM 3412 O O . ALA B 1 159 ? 9.203 1.475 3.512 1 97.38 159 ALA B O 1
ATOM 3413 N N . ILE B 1 160 ? 10.086 3.244 2.504 1 98.25 160 ILE B N 1
ATOM 3414 C CA . ILE B 1 160 ? 11.422 3.07 3.057 1 98.25 160 ILE B CA 1
ATOM 3415 C C . ILE B 1 160 ? 11.375 3.217 4.574 1 98.25 160 ILE B C 1
ATOM 3417 O O . ILE B 1 160 ? 11.969 2.412 5.301 1 98.25 160 ILE B O 1
ATOM 3421 N N . VAL B 1 161 ? 10.602 4.207 5.023 1 97.25 161 VAL B N 1
ATOM 3422 C CA . VAL B 1 161 ? 10.453 4.434 6.457 1 97.25 161 VAL B CA 1
ATOM 3423 C C . VAL B 1 161 ? 9.781 3.225 7.102 1 97.25 161 VAL B C 1
ATOM 3425 O O . VAL B 1 161 ? 10.266 2.699 8.109 1 97.25 161 VAL B O 1
ATOM 3428 N N . GLU B 1 162 ? 8.742 2.727 6.508 1 95.19 162 GLU B N 1
ATOM 3429 C CA . GLU B 1 162 ? 7.965 1.635 7.09 1 95.19 162 GLU B CA 1
ATOM 3430 C C . GLU B 1 162 ? 8.75 0.326 7.07 1 95.19 162 GLU B C 1
ATOM 3432 O O . GLU B 1 162 ? 8.477 -0.579 7.859 1 95.19 162 GLU B O 1
ATOM 3437 N N . ALA B 1 163 ? 9.727 0.245 6.133 1 95.69 163 ALA B N 1
ATOM 3438 C CA . ALA B 1 163 ? 10.57 -0.947 6.059 1 95.69 163 ALA B CA 1
ATOM 3439 C C . ALA B 1 163 ? 11.75 -0.844 7.016 1 95.69 163 ALA B C 1
ATOM 3441 O O . ALA B 1 163 ? 12.656 -1.681 6.984 1 95.69 163 ALA B O 1
ATOM 3442 N N . ASN B 1 164 ? 11.781 0.225 7.836 1 95.12 164 ASN B N 1
ATOM 3443 C CA . ASN B 1 164 ? 12.867 0.486 8.781 1 95.12 164 ASN B CA 1
ATOM 3444 C C . ASN B 1 164 ? 14.211 0.618 8.062 1 95.12 164 ASN B C 1
ATOM 3446 O O . ASN B 1 164 ? 15.219 0.077 8.523 1 95.12 164 ASN B O 1
ATOM 3450 N N . GLU B 1 165 ? 14.195 1.308 6.934 1 97.25 165 GLU B N 1
ATOM 3451 C CA . GLU B 1 165 ? 15.398 1.468 6.113 1 97.25 165 GLU B CA 1
ATOM 3452 C C . GLU B 1 165 ? 15.758 2.941 5.949 1 97.25 165 GLU B C 1
ATOM 3454 O O . GLU B 1 165 ? 16.453 3.312 5 1 97.25 165 GLU B O 1
ATOM 3459 N N . ALA B 1 166 ? 15.297 3.812 6.836 1 96.94 166 ALA B N 1
ATOM 3460 C CA . ALA B 1 166 ? 15.43 5.258 6.691 1 96.94 166 ALA B CA 1
ATOM 3461 C C . ALA B 1 166 ? 16.906 5.672 6.68 1 96.94 166 ALA B C 1
ATOM 3463 O O . ALA B 1 166 ? 17.266 6.656 6.035 1 96.94 166 ALA B O 1
ATOM 3464 N N . ASP B 1 167 ? 17.75 4.852 7.395 1 96.56 167 ASP B N 1
ATOM 3465 C CA . ASP B 1 167 ? 19.141 5.246 7.531 1 96.56 167 ASP B CA 1
ATOM 3466 C C . ASP B 1 167 ? 20.047 4.434 6.602 1 96.56 167 ASP B C 1
ATOM 3468 O O . ASP B 1 167 ? 21.266 4.375 6.793 1 96.56 167 ASP B O 1
ATOM 3472 N N . SER B 1 168 ? 19.547 3.895 5.547 1 97.62 168 SER B N 1
ATOM 3473 C CA . SER B 1 168 ? 20.312 3.051 4.633 1 97.62 168 SER B CA 1
ATOM 3474 C C . SER B 1 168 ? 20.844 3.855 3.449 1 97.62 168 SER B C 1
ATOM 3476 O O . SER B 1 168 ? 20.281 4.898 3.102 1 97.62 168 SER B O 1
ATOM 3478 N N . PRO B 1 169 ? 21.891 3.328 2.811 1 98.19 169 PRO B N 1
ATOM 3479 C CA . PRO B 1 169 ? 22.375 3.967 1.584 1 98.19 169 PRO B CA 1
ATOM 3480 C C . PRO B 1 169 ? 21.312 4.012 0.486 1 98.19 169 PRO B C 1
ATOM 3482 O O . PRO B 1 169 ? 21.281 4.957 -0.307 1 98.19 169 PRO B O 1
ATOM 3485 N N . GLY B 1 170 ? 20.5 2.961 0.461 1 98.25 170 GLY B N 1
ATOM 3486 C CA . GLY B 1 170 ? 19.391 2.977 -0.495 1 98.25 170 GLY B CA 1
ATOM 3487 C C . GLY B 1 170 ? 18.438 4.129 -0.28 1 98.25 170 GLY B C 1
ATOM 3488 O O . GLY B 1 170 ? 18.016 4.785 -1.238 1 98.25 170 GLY B O 1
ATOM 3489 N N . ALA B 1 171 ? 18.109 4.395 1.002 1 98.25 171 ALA B N 1
ATOM 3490 C CA . ALA B 1 171 ? 17.25 5.539 1.335 1 98.25 171 ALA B CA 1
ATOM 3491 C C . ALA B 1 171 ? 17.906 6.852 0.916 1 98.25 171 ALA B C 1
ATOM 3493 O O . ALA B 1 171 ? 17.266 7.707 0.311 1 98.25 171 ALA B O 1
ATOM 3494 N N . ASP B 1 172 ? 19.203 6.93 1.229 1 98.56 172 ASP B N 1
ATOM 3495 C CA . ASP B 1 172 ? 19.938 8.141 0.905 1 98.56 172 ASP B CA 1
ATOM 3496 C C . ASP B 1 172 ? 19.922 8.422 -0.596 1 98.56 172 ASP B C 1
ATOM 3498 O O . ASP B 1 172 ? 19.781 9.57 -1.02 1 98.56 172 ASP B O 1
ATOM 3502 N N . TYR B 1 173 ? 20.031 7.41 -1.419 1 98.62 173 TYR B N 1
ATOM 3503 C CA . TYR B 1 173 ? 20.016 7.562 -2.869 1 98.62 173 TYR B CA 1
ATOM 3504 C C . TYR B 1 173 ? 18.688 8.18 -3.328 1 98.62 173 TYR B C 1
ATOM 3506 O O . TYR B 1 173 ? 18.688 9.125 -4.113 1 98.62 173 TYR B O 1
ATOM 3514 N N . PHE B 1 174 ? 17.562 7.602 -2.855 1 98.75 174 PHE B N 1
ATOM 3515 C CA . PHE B 1 174 ? 16.266 8.055 -3.314 1 98.75 174 PHE B CA 1
ATOM 3516 C C . PHE B 1 174 ? 15.961 9.461 -2.791 1 98.75 174 PHE B C 1
ATOM 3518 O O . PHE B 1 174 ? 15.328 10.258 -3.48 1 98.75 174 PHE B O 1
ATOM 3525 N N . VAL B 1 175 ? 16.375 9.781 -1.525 1 98.75 175 VAL B N 1
ATOM 3526 C CA . VAL B 1 175 ? 16.188 11.109 -0.954 1 98.75 175 VAL B CA 1
ATOM 3527 C C . VAL B 1 175 ? 17 12.133 -1.747 1 98.75 175 VAL B C 1
ATOM 3529 O O . VAL B 1 175 ? 16.469 13.164 -2.168 1 98.75 175 VAL B O 1
ATOM 3532 N N . LYS B 1 176 ? 18.25 11.844 -2.018 1 98.81 176 LYS B N 1
ATOM 3533 C CA . LYS B 1 176 ? 19.109 12.742 -2.783 1 98.81 176 LYS B CA 1
ATOM 3534 C C . LYS B 1 176 ? 18.531 13 -4.172 1 98.81 176 LYS B C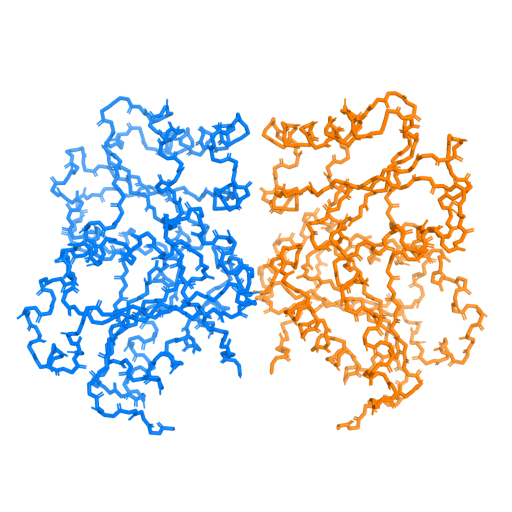 1
ATOM 3536 O O . LYS B 1 176 ? 18.547 14.141 -4.648 1 98.81 176 LYS B O 1
ATOM 3541 N N . LYS B 1 177 ? 18.094 11.969 -4.812 1 98.69 177 LYS B N 1
ATOM 3542 C CA . LYS B 1 177 ? 17.531 12.078 -6.16 1 98.69 177 LYS B CA 1
ATOM 3543 C C . LYS B 1 177 ? 16.406 13.102 -6.211 1 98.69 177 LYS B C 1
ATOM 3545 O O . LYS B 1 177 ? 16.359 13.938 -7.117 1 98.69 177 LYS B O 1
ATOM 3550 N N . ARG B 1 178 ? 15.539 13.062 -5.219 1 98.81 178 ARG B N 1
ATOM 3551 C CA . ARG B 1 178 ? 14.359 13.922 -5.234 1 98.81 178 ARG B CA 1
ATOM 3552 C C . ARG B 1 178 ? 14.711 15.336 -4.797 1 98.81 178 ARG B C 1
ATOM 3554 O O . ARG B 1 178 ? 14.148 16.312 -5.312 1 98.81 178 ARG B O 1
ATOM 3561 N N . ILE B 1 179 ? 15.602 15.438 -3.854 1 98.81 179 ILE B N 1
ATOM 3562 C CA . ILE B 1 179 ? 16.047 16.766 -3.43 1 98.81 179 ILE B CA 1
ATOM 3563 C C . ILE B 1 179 ? 16.766 17.453 -4.578 1 98.81 179 ILE B C 1
ATOM 3565 O O . ILE B 1 179 ? 16.531 18.641 -4.844 1 98.81 179 ILE B O 1
ATOM 3569 N N . ASP B 1 180 ? 17.625 16.688 -5.328 1 98.75 180 ASP B N 1
ATOM 3570 C CA . ASP B 1 180 ? 18.297 17.25 -6.504 1 98.75 180 ASP B CA 1
ATOM 3571 C C . ASP B 1 180 ? 17.281 17.719 -7.539 1 98.75 180 ASP B C 1
ATOM 3573 O O . ASP B 1 180 ? 17.453 18.781 -8.141 1 98.75 180 ASP B O 1
ATOM 3577 N N . GLN B 1 181 ? 16.297 16.938 -7.691 1 98.81 181 GLN B N 1
ATOM 3578 C CA . GLN B 1 181 ? 15.242 17.312 -8.633 1 98.81 181 GLN B CA 1
ATOM 3579 C C . GLN B 1 181 ? 14.555 18.594 -8.211 1 98.81 181 GLN B C 1
ATOM 3581 O O . GLN B 1 181 ? 14.305 19.469 -9.039 1 98.81 181 GLN B O 1
ATOM 3586 N N . LEU B 1 182 ? 14.258 18.719 -6.949 1 98.81 182 LEU B N 1
ATOM 3587 C CA . LEU B 1 182 ? 13.602 19.906 -6.422 1 98.81 182 LEU B CA 1
ATOM 3588 C C . LEU B 1 182 ? 14.477 21.141 -6.613 1 98.81 182 LEU B C 1
ATOM 3590 O O . LEU B 1 182 ? 13.992 22.188 -7.055 1 98.81 182 LEU B O 1
ATOM 3594 N N . MET B 1 183 ? 15.727 21.031 -6.359 1 98.5 183 MET B N 1
ATOM 3595 C CA . MET B 1 183 ? 16.641 22.156 -6.449 1 98.5 183 MET B CA 1
ATOM 3596 C C . MET B 1 183 ? 16.875 22.562 -7.902 1 98.5 183 MET B C 1
ATOM 3598 O O . MET B 1 183 ? 17.078 23.75 -8.195 1 98.5 183 MET B O 1
ATOM 3602 N N . ARG B 1 184 ? 16.844 21.578 -8.773 1 98.38 184 ARG B N 1
ATOM 3603 C CA . ARG B 1 184 ? 16.953 21.891 -10.195 1 98.38 184 ARG B CA 1
ATOM 3604 C C . ARG B 1 184 ? 15.719 22.656 -10.688 1 98.38 184 ARG B C 1
ATOM 3606 O O . ARG B 1 184 ? 15.836 23.547 -11.539 1 98.38 184 ARG B O 1
ATOM 3613 N N . LYS B 1 185 ? 14.602 22.312 -10.109 1 98.19 185 LYS B N 1
ATOM 3614 C CA . LYS B 1 185 ? 13.359 22.984 -10.461 1 98.19 185 LYS B CA 1
ATOM 3615 C C . LYS B 1 185 ? 13.367 24.438 -10.008 1 98.19 185 LYS B C 1
ATOM 3617 O O . LYS B 1 185 ? 12.828 25.312 -10.688 1 98.19 185 LYS B O 1
ATOM 3622 N N . ASP B 1 186 ? 13.953 24.688 -8.867 1 98.31 186 ASP B N 1
ATOM 3623 C CA . ASP B 1 186 ? 14.016 26.031 -8.305 1 98.31 186 ASP B CA 1
ATOM 3624 C C . ASP B 1 186 ? 15.211 26.172 -7.355 1 98.31 186 ASP B C 1
ATOM 3626 O O . ASP B 1 186 ? 15.117 25.797 -6.18 1 98.31 186 ASP B O 1
ATOM 3630 N N . SER B 1 187 ? 16.234 26.812 -7.781 1 97.44 187 SER B N 1
ATOM 3631 C CA . SER B 1 187 ? 17.484 26.891 -7.027 1 97.44 187 SER B CA 1
ATOM 3632 C C . SER B 1 187 ? 17.406 27.969 -5.949 1 97.44 187 SER B C 1
ATOM 3634 O O . SER B 1 187 ? 18.266 28.031 -5.07 1 97.44 187 SER B O 1
ATOM 3636 N N . ASP B 1 188 ? 16.328 28.703 -5.945 1 98.25 188 ASP B N 1
ATOM 3637 C CA . ASP B 1 188 ? 16.219 29.812 -5 1 98.25 188 ASP B CA 1
ATOM 3638 C C . ASP B 1 188 ? 15.477 29.375 -3.738 1 98.25 188 ASP B C 1
ATOM 3640 O O . ASP B 1 188 ? 15.352 30.156 -2.785 1 98.25 188 ASP B O 1
ATOM 3644 N N . ILE B 1 189 ? 15.055 28.156 -3.666 1 98.62 189 ILE B N 1
ATOM 3645 C CA . ILE B 1 189 ? 14.328 27.641 -2.516 1 98.62 189 ILE B CA 1
ATOM 3646 C C . ILE B 1 189 ? 15.195 27.75 -1.262 1 98.62 189 ILE B C 1
ATOM 3648 O O . ILE B 1 189 ? 16.344 27.312 -1.248 1 98.62 189 ILE B O 1
ATOM 3652 N N . ASP B 1 190 ? 14.586 28.344 -0.212 1 98.62 190 ASP B N 1
ATOM 3653 C CA . ASP B 1 190 ? 15.32 28.406 1.048 1 98.62 190 ASP B CA 1
ATOM 3654 C C . ASP B 1 190 ? 14.531 27.75 2.18 1 98.62 190 ASP B C 1
ATOM 3656 O O . ASP B 1 190 ? 14.969 27.766 3.334 1 98.62 190 ASP B O 1
ATOM 3660 N N . THR B 1 191 ? 13.352 27.281 1.915 1 98.5 191 THR B N 1
ATOM 3661 C CA . THR B 1 191 ? 12.484 26.594 2.869 1 98.5 191 THR B CA 1
ATOM 3662 C C . THR B 1 191 ? 11.773 25.422 2.205 1 98.5 191 THR B C 1
ATOM 3664 O O . THR B 1 191 ? 11.195 25.562 1.125 1 98.5 191 THR B O 1
ATOM 3667 N N . VAL B 1 192 ? 11.859 24.219 2.807 1 98.62 192 VAL B N 1
ATOM 3668 C CA . VAL B 1 192 ? 11.25 23.016 2.25 1 98.62 192 VAL B CA 1
ATOM 3669 C C . VAL B 1 192 ? 10.258 22.438 3.252 1 98.62 192 VAL B C 1
ATOM 3671 O O . VAL B 1 192 ? 10.617 22.156 4.395 1 98.62 192 VAL B O 1
ATOM 3674 N N . ILE B 1 193 ? 9.023 22.312 2.848 1 98.31 193 ILE B N 1
ATOM 3675 C CA . ILE B 1 193 ? 7.988 21.672 3.654 1 98.31 193 ILE B CA 1
ATOM 3676 C C . ILE B 1 193 ? 8 20.156 3.416 1 98.31 193 ILE B C 1
ATOM 3678 O O . ILE B 1 193 ? 7.996 19.703 2.27 1 98.31 193 ILE B O 1
ATOM 3682 N N . LEU B 1 194 ? 8.094 19.422 4.508 1 98.19 194 LEU B N 1
ATOM 3683 C CA . LEU B 1 194 ? 7.855 17.984 4.422 1 98.19 194 LEU B CA 1
ATOM 3684 C C . LEU B 1 194 ? 6.359 17.672 4.449 1 98.19 194 LEU B C 1
ATOM 3686 O O . LEU B 1 194 ? 5.754 17.609 5.52 1 98.19 194 LEU B O 1
ATOM 3690 N N . GLY B 1 195 ? 5.828 17.391 3.207 1 97.69 195 GLY B N 1
ATOM 3691 C CA . GLY B 1 195 ? 4.391 17.25 3.045 1 97.69 195 GLY B CA 1
ATOM 3692 C C . GLY B 1 195 ? 3.91 15.812 3.195 1 97.69 195 GLY B C 1
ATOM 3693 O O . GLY B 1 195 ? 2.99 15.391 2.494 1 97.69 195 GLY B O 1
ATOM 3694 N N . CYS B 1 196 ? 4.527 15.047 3.957 1 97.31 196 CYS B N 1
ATOM 3695 C CA . CYS B 1 196 ? 4.133 13.695 4.363 1 97.31 196 CYS B CA 1
ATOM 3696 C C . CYS B 1 196 ? 4.562 13.414 5.797 1 97.31 196 CYS B C 1
ATOM 3698 O O . CYS B 1 196 ? 5.676 13.758 6.199 1 97.31 196 CYS B O 1
ATOM 3700 N N . THR B 1 197 ? 3.734 12.766 6.465 1 95.88 197 THR B N 1
ATOM 3701 C CA . THR B 1 197 ? 3.906 12.586 7.902 1 95.88 197 THR B CA 1
ATOM 3702 C C . THR B 1 197 ? 5.012 11.57 8.188 1 95.88 197 THR B C 1
ATOM 3704 O O . THR B 1 197 ? 5.531 11.516 9.305 1 95.88 197 THR B O 1
ATOM 3707 N N . HIS B 1 198 ? 5.453 10.789 7.258 1 96.69 198 HIS B N 1
ATOM 3708 C CA . HIS B 1 198 ? 6.547 9.836 7.406 1 96.69 198 HIS B CA 1
ATOM 3709 C C . HIS B 1 198 ? 7.902 10.531 7.297 1 96.69 198 HIS B C 1
ATOM 3711 O O . HIS B 1 198 ? 8.906 10.031 7.805 1 96.69 198 HIS B O 1
ATOM 3717 N N . TYR B 1 199 ? 8.016 11.688 6.664 1 97.56 199 TYR B N 1
ATOM 3718 C CA . TYR B 1 199 ? 9.25 12.219 6.098 1 97.56 199 TYR B CA 1
ATOM 3719 C C . TYR B 1 199 ? 10.172 12.742 7.195 1 97.56 199 TYR B C 1
ATOM 3721 O O . TYR B 1 199 ? 11.398 12.719 7.055 1 97.56 199 TYR B O 1
ATOM 3729 N N . PRO B 1 200 ? 9.578 13.172 8.32 1 96.12 200 PRO B N 1
ATOM 3730 C CA . PRO B 1 200 ? 10.477 13.547 9.414 1 96.12 200 PRO B CA 1
ATOM 3731 C C . PRO B 1 200 ? 11.406 12.414 9.836 1 96.12 200 PRO B C 1
ATOM 3733 O O . PRO B 1 200 ? 12.5 12.656 10.352 1 96.12 200 PRO B O 1
ATOM 3736 N N . LEU B 1 201 ? 11.047 11.188 9.547 1 96.06 201 LEU B N 1
ATOM 3737 C CA . LEU B 1 201 ? 11.859 10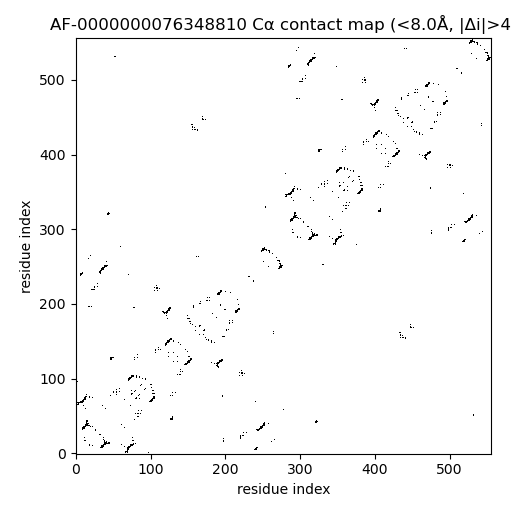.031 9.914 1 96.06 201 LEU B CA 1
ATOM 3738 C C . LEU B 1 201 ? 13.023 9.852 8.945 1 96.06 201 LEU B C 1
ATOM 3740 O O . LEU B 1 201 ? 13.898 9.023 9.172 1 96.06 201 LEU B O 1
ATOM 3744 N N . LEU B 1 202 ? 13.062 10.641 7.902 1 97.81 202 LEU B N 1
ATOM 3745 C CA . LEU B 1 202 ? 14.156 10.633 6.934 1 97.81 202 LEU B CA 1
ATOM 3746 C C . LEU B 1 202 ? 15.047 11.859 7.113 1 97.81 202 LEU B C 1
ATOM 3748 O O . LEU B 1 202 ? 15.812 12.211 6.219 1 97.81 202 LEU B O 1
ATOM 3752 N N . MET B 1 203 ? 14.961 12.508 8.258 1 97.25 203 MET B N 1
ATOM 3753 C CA . MET B 1 203 ? 15.578 13.812 8.484 1 97.25 203 MET B CA 1
ATOM 3754 C C . MET B 1 203 ? 17.094 13.742 8.266 1 97.25 203 MET B C 1
ATOM 3756 O O . MET B 1 203 ? 17.688 14.656 7.695 1 97.25 203 MET B O 1
ATOM 3760 N N . ASN B 1 204 ? 17.734 12.672 8.719 1 97.56 204 ASN B N 1
ATOM 3761 C CA . ASN B 1 204 ? 19.172 12.547 8.562 1 97.56 204 ASN B CA 1
ATOM 3762 C C . ASN B 1 204 ? 19.578 12.625 7.094 1 97.56 204 ASN B C 1
ATOM 3764 O O . ASN B 1 204 ? 20.5 13.375 6.738 1 97.56 204 ASN B O 1
ATOM 3768 N N . SER B 1 205 ? 18.906 11.859 6.27 1 98.19 205 SER B N 1
ATOM 3769 C CA . SER B 1 205 ? 19.219 11.859 4.844 1 98.19 205 SER B CA 1
ATOM 3770 C C . SER B 1 205 ? 18.828 13.18 4.191 1 98.19 205 SER B C 1
ATOM 3772 O O . SER B 1 205 ? 19.516 13.656 3.283 1 98.19 205 SER B O 1
ATOM 3774 N N . ILE B 1 206 ? 17.719 13.789 4.621 1 98.44 206 ILE B N 1
ATOM 3775 C CA . ILE B 1 206 ? 17.234 15.031 4.043 1 98.44 206 ILE B CA 1
ATOM 3776 C C . ILE B 1 206 ? 18.234 16.156 4.312 1 98.44 206 ILE B C 1
ATOM 3778 O O . ILE B 1 206 ? 18.672 16.844 3.389 1 98.44 206 ILE B O 1
ATOM 3782 N N . VAL B 1 207 ? 18.641 16.281 5.523 1 97.38 207 VAL B N 1
ATOM 3783 C CA . VAL B 1 207 ? 19.547 17.344 5.93 1 97.38 207 VAL B CA 1
ATOM 3784 C C . VAL B 1 207 ? 20.891 17.172 5.219 1 97.38 207 VAL B C 1
ATOM 3786 O O . VAL B 1 207 ? 21.516 18.156 4.82 1 97.38 207 VAL B O 1
ATOM 3789 N N . LYS B 1 208 ? 21.297 15.953 5.039 1 97.12 208 LYS B N 1
ATOM 3790 C CA . LYS B 1 208 ? 22.562 15.625 4.367 1 97.12 208 LYS B CA 1
ATOM 3791 C C . LYS B 1 208 ? 22.547 16.109 2.916 1 97.12 208 LYS B C 1
ATOM 3793 O O . LYS B 1 208 ? 23.578 16.453 2.361 1 97.12 208 LYS B O 1
ATOM 3798 N N . ASN B 1 209 ? 21.359 16.188 2.326 1 97.81 209 ASN B N 1
ATOM 3799 C CA . ASN B 1 209 ? 21.328 16.344 0.876 1 97.81 209 ASN B CA 1
ATOM 3800 C C . ASN B 1 209 ? 20.719 17.688 0.477 1 97.81 209 ASN B C 1
ATOM 3802 O O . ASN B 1 209 ? 20.797 18.094 -0.685 1 97.81 209 ASN B O 1
ATOM 3806 N N . VAL B 1 210 ? 20.141 18.328 1.444 1 97.19 210 VAL B N 1
ATOM 3807 C CA . VAL B 1 210 ? 19.625 19.656 1.159 1 97.19 210 VAL B CA 1
ATOM 3808 C C . VAL B 1 210 ? 20.766 20.672 1.217 1 97.19 210 VAL B C 1
ATOM 3810 O O . VAL B 1 210 ? 21.656 20.594 2.074 1 97.19 210 VAL B O 1
ATOM 3813 N N . PRO B 1 211 ? 20.781 21.703 0.304 1 96.81 211 PRO B N 1
ATOM 3814 C CA . PRO B 1 211 ? 21.828 22.719 0.363 1 96.81 211 PRO B CA 1
ATOM 3815 C C . PRO B 1 211 ? 21.875 23.453 1.707 1 96.81 211 PRO B C 1
ATOM 3817 O O . PRO B 1 211 ? 20.844 23.594 2.371 1 96.81 211 PRO B O 1
ATOM 3820 N N . ASP B 1 212 ? 23.016 23.969 2.021 1 94.62 212 ASP B N 1
ATOM 3821 C CA . ASP B 1 212 ? 23.203 24.719 3.262 1 94.62 212 ASP B CA 1
ATOM 3822 C C . ASP B 1 212 ? 22.266 25.922 3.32 1 94.62 212 ASP B C 1
ATOM 3824 O O . ASP B 1 212 ? 22.062 26.609 2.314 1 94.62 212 ASP B O 1
ATOM 3828 N N . GLY B 1 213 ? 21.703 26.062 4.477 1 94.5 213 GLY B N 1
ATOM 3829 C CA . GLY B 1 213 ? 20.891 27.25 4.672 1 94.5 213 GLY B CA 1
ATOM 3830 C C . GLY B 1 213 ? 19.406 27.016 4.41 1 94.5 213 GLY B C 1
ATOM 3831 O O . GLY B 1 213 ? 18.578 27.844 4.777 1 94.5 213 GLY B O 1
ATOM 3832 N N . VAL B 1 214 ? 19.141 25.953 3.719 1 97.75 214 VAL B N 1
ATOM 3833 C CA . VAL B 1 214 ? 17.734 25.641 3.461 1 97.75 214 VAL B CA 1
ATOM 3834 C C . VAL B 1 214 ? 17.078 25.141 4.742 1 97.75 214 VAL B C 1
ATOM 3836 O O . VAL B 1 214 ? 17.578 24.219 5.387 1 97.75 214 VAL B O 1
ATOM 3839 N N . ARG B 1 215 ? 15.969 25.734 5.082 1 97.62 215 ARG B N 1
ATOM 3840 C CA . ARG B 1 215 ? 15.203 25.344 6.266 1 97.62 215 ARG B CA 1
ATOM 3841 C C . ARG B 1 215 ? 14.234 24.219 5.957 1 97.62 215 ARG B C 1
ATOM 3843 O O . ARG B 1 215 ? 13.516 24.266 4.953 1 97.62 215 ARG B O 1
ATOM 3850 N N . ILE B 1 216 ? 14.266 23.156 6.797 1 97.75 216 ILE B N 1
ATOM 3851 C CA . ILE B 1 216 ? 13.328 22.047 6.668 1 97.75 216 ILE B CA 1
ATOM 3852 C C . ILE B 1 216 ? 12.188 22.219 7.668 1 97.75 216 ILE B C 1
ATOM 3854 O O . ILE B 1 216 ? 12.43 22.438 8.859 1 97.75 216 ILE B O 1
ATOM 3858 N N . VAL B 1 217 ? 10.969 22.094 7.184 1 95.94 217 VAL B N 1
ATOM 3859 C CA . VAL B 1 217 ? 9.789 22.375 7.996 1 95.94 217 VAL B CA 1
ATOM 3860 C C . VAL B 1 217 ? 8.938 21.125 8.141 1 95.94 217 VAL B C 1
ATOM 3862 O O . VAL B 1 217 ? 8.055 20.859 7.312 1 95.94 217 VAL B O 1
ATOM 3865 N N . PRO B 1 218 ? 9.141 20.391 9.258 1 92.12 218 PRO B N 1
ATOM 3866 C CA . PRO B 1 218 ? 8.148 19.359 9.586 1 92.12 218 PRO B CA 1
ATOM 3867 C C . PRO B 1 218 ? 6.824 19.953 10.07 1 92.12 218 PRO B C 1
ATOM 3869 O O . PRO B 1 218 ? 6.773 21.109 10.492 1 92.12 218 PRO B O 1
ATOM 3872 N N . GLN B 1 219 ? 5.723 19.203 10.109 1 90.81 219 GLN B N 1
ATOM 3873 C CA . GLN B 1 219 ? 4.414 19.828 10.289 1 90.81 219 GLN B CA 1
ATOM 3874 C C . GLN B 1 219 ? 3.93 19.688 11.734 1 90.81 219 GLN B C 1
ATOM 3876 O O . GLN B 1 219 ? 3.057 20.422 12.18 1 90.81 219 GLN B O 1
ATOM 3881 N N . GLY B 1 220 ? 4.488 18.766 12.547 1 88.19 220 GLY B N 1
ATOM 3882 C CA . GLY B 1 220 ? 3.918 18.344 13.812 1 88.19 220 GLY B CA 1
ATOM 3883 C C . GLY B 1 220 ? 3.605 19.516 14.742 1 88.19 220 GLY B C 1
ATOM 3884 O O . GLY B 1 220 ? 2.451 19.719 15.117 1 88.19 220 GLY B O 1
ATOM 3885 N N . GLN B 1 221 ? 4.535 20.391 14.992 1 89.19 221 GLN B N 1
ATOM 3886 C CA . GLN B 1 221 ? 4.367 21.469 15.961 1 89.19 221 GLN B CA 1
ATOM 3887 C C . GLN B 1 221 ? 3.461 22.562 15.406 1 89.19 221 GLN B C 1
ATOM 3889 O O . GLN B 1 221 ? 2.688 23.172 16.156 1 89.19 221 GLN B O 1
ATOM 3894 N N . TYR B 1 222 ? 3.514 22.797 14.164 1 94.06 222 TYR B N 1
ATOM 3895 C CA . TYR B 1 222 ? 2.693 23.844 13.547 1 94.06 222 TYR B CA 1
ATOM 3896 C C . TYR B 1 222 ? 1.22 23.453 13.562 1 94.06 222 TYR B C 1
ATOM 3898 O O . TYR B 1 222 ? 0.352 24.297 13.797 1 94.06 222 TYR B O 1
ATOM 3906 N N . VAL B 1 223 ? 0.983 22.172 13.375 1 96.25 223 VAL B N 1
ATOM 3907 C CA . VAL B 1 223 ? -0.385 21.672 13.414 1 96.25 223 VAL B CA 1
ATOM 3908 C C . VAL B 1 223 ? -0.938 21.781 14.836 1 96.25 223 VAL B C 1
ATOM 3910 O O . VAL B 1 223 ? -2.076 22.219 15.031 1 96.25 223 VAL B O 1
ATOM 3913 N N . ALA B 1 224 ? -0.143 21.469 15.805 1 96.44 224 ALA B N 1
ATOM 3914 C CA . ALA B 1 224 ? -0.568 21.5 17.203 1 96.44 224 ALA B CA 1
ATOM 3915 C C . ALA B 1 224 ? -0.885 22.922 17.656 1 96.44 224 ALA B C 1
ATOM 3917 O O . ALA B 1 224 ? -1.916 23.156 18.281 1 96.44 224 ALA B O 1
ATOM 3918 N N . ASN B 1 225 ? -0.027 23.828 17.312 1 96.69 225 ASN B N 1
ATOM 3919 C CA . ASN B 1 225 ? -0.24 25.219 17.672 1 96.69 225 ASN B CA 1
ATOM 3920 C C . ASN B 1 225 ? -1.477 25.797 16.984 1 96.69 225 ASN B C 1
ATOM 3922 O O . ASN B 1 225 ? -2.232 26.562 17.594 1 96.69 225 ASN B O 1
ATOM 3926 N N . SER B 1 226 ? -1.594 25.438 15.758 1 97.31 226 SER B N 1
ATOM 3927 C CA . SER B 1 226 ? -2.76 25.906 15.008 1 97.31 226 SER B CA 1
ATOM 3928 C C . SER B 1 226 ? -4.055 25.391 15.633 1 97.31 226 SER B C 1
ATOM 3930 O O . SER B 1 226 ? -5.047 26.125 15.703 1 97.31 226 SER B O 1
ATOM 3932 N N . LEU B 1 227 ? -4.082 24.141 16.078 1 97.94 227 LEU B N 1
ATOM 3933 C CA . LEU B 1 227 ? -5.266 23.594 16.719 1 97.94 227 LEU B CA 1
ATOM 3934 C C . LEU B 1 227 ? -5.578 24.328 18.016 1 97.94 227 LEU B C 1
ATOM 3936 O O . LEU B 1 227 ? -6.742 24.578 18.328 1 97.94 227 LEU B O 1
ATOM 3940 N N . HIS B 1 228 ? -4.516 24.578 18.781 1 97.62 228 HIS B N 1
ATOM 3941 C CA . HIS B 1 228 ? -4.688 25.344 20.016 1 97.62 228 HIS B CA 1
ATOM 3942 C C . HIS B 1 228 ? -5.41 26.656 19.75 1 97.62 228 HIS B C 1
ATOM 3944 O O . HIS B 1 228 ? -6.387 26.969 20.438 1 97.62 228 HIS B O 1
ATOM 3950 N N . GLU B 1 229 ? -4.949 27.391 18.781 1 97.5 229 GLU B N 1
ATOM 3951 C CA . GLU B 1 229 ? -5.551 28.672 18.422 1 97.5 229 GLU B CA 1
ATOM 3952 C C . GLU B 1 229 ? -6.973 28.5 17.906 1 97.5 229 GLU B C 1
ATOM 3954 O O . GLU B 1 229 ? -7.852 29.312 18.188 1 97.5 229 GLU B O 1
ATOM 3959 N N . TYR B 1 230 ? -7.184 27.469 17.125 1 97.75 230 TYR B N 1
ATOM 3960 C CA . TYR B 1 230 ? -8.5 27.188 16.562 1 97.75 230 TYR B CA 1
ATOM 3961 C C . TYR B 1 230 ? -9.523 26.953 17.672 1 97.75 230 TYR B C 1
ATOM 3963 O O . TYR B 1 230 ? -10.633 27.484 17.625 1 97.75 230 TYR B O 1
ATOM 3971 N N . LEU B 1 231 ? -9.164 26.125 18.641 1 97.81 231 LEU B N 1
ATOM 3972 C CA . LEU B 1 231 ? -10.078 25.781 19.734 1 97.81 231 LEU B CA 1
ATOM 3973 C C . LEU B 1 231 ? -10.367 27 20.594 1 97.81 231 LEU B C 1
ATOM 3975 O O . LEU B 1 231 ? -11.477 27.156 21.109 1 97.81 231 LEU B O 1
ATOM 3979 N N . ASN B 1 232 ? -9.367 27.891 20.734 1 97.44 232 ASN B N 1
ATOM 3980 C CA . ASN B 1 232 ? -9.578 29.141 21.469 1 97.44 232 ASN B CA 1
ATOM 3981 C C . ASN B 1 232 ? -10.617 30.016 20.781 1 97.44 232 ASN B C 1
ATOM 3983 O O . ASN B 1 232 ? -11.383 30.719 21.438 1 97.44 232 ASN B O 1
ATOM 3987 N N . ARG B 1 233 ? -10.625 29.984 19.516 1 97.5 233 ARG B N 1
ATOM 3988 C CA . ARG B 1 233 ? -11.531 30.812 18.734 1 97.5 233 ARG B CA 1
ATOM 3989 C C . ARG B 1 233 ? -12.906 30.156 18.625 1 97.5 233 ARG B C 1
ATOM 3991 O O . ARG B 1 233 ? -13.883 30.828 18.25 1 97.5 233 ARG B O 1
ATOM 3998 N N . HIS B 1 234 ? -13.008 28.891 18.969 1 97.44 234 HIS B N 1
ATOM 3999 C CA . HIS B 1 234 ? -14.258 28.156 18.844 1 97.44 234 HIS B CA 1
ATOM 4000 C C . HIS B 1 234 ? -14.625 27.469 20.141 1 97.44 234 HIS B C 1
ATOM 4002 O O . HIS B 1 234 ? -14.703 26.234 20.203 1 97.44 234 HIS B O 1
ATOM 4008 N N . PRO B 1 235 ? -14.984 28.219 21.172 1 97.12 235 PRO B N 1
ATOM 4009 C CA . PRO B 1 235 ? -15.289 27.641 22.484 1 97.12 235 PRO B CA 1
ATOM 4010 C C . PRO B 1 235 ? -16.484 26.688 22.453 1 97.12 235 PRO B C 1
ATOM 4012 O O . PRO B 1 235 ? -16.531 25.734 23.234 1 97.12 235 PRO B O 1
ATOM 4015 N N . GLU B 1 236 ? -17.391 26.891 21.562 1 96.5 236 GLU B N 1
ATOM 4016 C CA . GLU B 1 236 ? -18.547 26.016 21.422 1 96.5 236 GLU B CA 1
ATOM 4017 C C . GLU B 1 236 ? -18.141 24.609 21.016 1 96.5 236 GLU B C 1
ATOM 4019 O O . GLU B 1 236 ? -18.734 23.625 21.453 1 96.5 236 GLU B O 1
ATOM 4024 N N . LEU B 1 237 ? -17.156 24.516 20.203 1 97.38 237 LEU B N 1
ATOM 4025 C CA . LEU B 1 237 ? -16.609 23.219 19.812 1 97.38 237 LEU B CA 1
ATOM 4026 C C . LEU B 1 237 ? -15.805 22.594 20.953 1 97.38 237 LEU B C 1
ATOM 4028 O O . LEU B 1 237 ? -15.922 21.391 21.203 1 97.38 237 LEU B O 1
ATOM 4032 N N . GLU B 1 238 ? -15.047 23.406 21.609 1 97.62 238 GLU B N 1
ATOM 4033 C CA . GLU B 1 238 ? -14.195 22.922 22.688 1 97.62 238 GLU B CA 1
ATOM 4034 C C . GLU B 1 238 ? -15.023 22.266 23.797 1 97.62 238 GLU B C 1
ATOM 4036 O O . GLU B 1 238 ? -14.586 21.297 24.406 1 97.62 238 GLU B O 1
ATOM 4041 N N . ARG B 1 239 ? -16.203 22.781 23.953 1 97.31 239 ARG B N 1
ATOM 4042 C CA . ARG B 1 239 ? -17.078 22.25 25 1 97.31 239 ARG B CA 1
ATOM 4043 C C . ARG B 1 239 ? -17.5 20.812 24.688 1 97.31 239 ARG B C 1
ATOM 4045 O O . ARG B 1 239 ? -17.922 20.078 25.578 1 97.31 239 ARG B O 1
ATOM 4052 N N . ASN B 1 240 ? -17.438 20.469 23.453 1 98.12 240 ASN B N 1
ATOM 4053 C CA . ASN B 1 240 ? -17.859 19.141 23.031 1 98.12 240 ASN B CA 1
ATOM 4054 C C . ASN B 1 240 ? -16.688 18.172 22.953 1 98.12 240 ASN B C 1
ATOM 4056 O O . ASN B 1 240 ? -16.797 17.078 22.406 1 98.12 240 ASN B O 1
ATOM 4060 N N . ILE B 1 241 ? -15.523 18.547 23.5 1 98.62 241 ILE B N 1
ATOM 4061 C CA . ILE B 1 241 ? -14.336 17.719 23.516 1 98.62 241 ILE B CA 1
ATOM 4062 C C . ILE B 1 241 ? -13.992 17.328 24.953 1 98.62 241 ILE B C 1
ATOM 4064 O O . ILE B 1 241 ? -13.875 18.188 25.828 1 98.62 241 ILE B O 1
ATOM 4068 N N . THR B 1 242 ? -13.867 16.062 25.172 1 98.62 242 THR B N 1
ATOM 4069 C CA . THR B 1 242 ? -13.523 15.57 26.5 1 98.62 242 THR B CA 1
ATOM 4070 C C . THR B 1 242 ? -12.07 15.867 26.828 1 98.62 242 THR B C 1
ATOM 4072 O O . THR B 1 242 ? -11.227 15.961 25.938 1 98.62 242 THR B O 1
ATOM 4075 N N . GLN B 1 243 ? -11.758 16.047 28.172 1 98.12 243 GLN B N 1
ATOM 4076 C CA . GLN B 1 243 ? -10.445 16.484 28.625 1 98.12 243 GLN 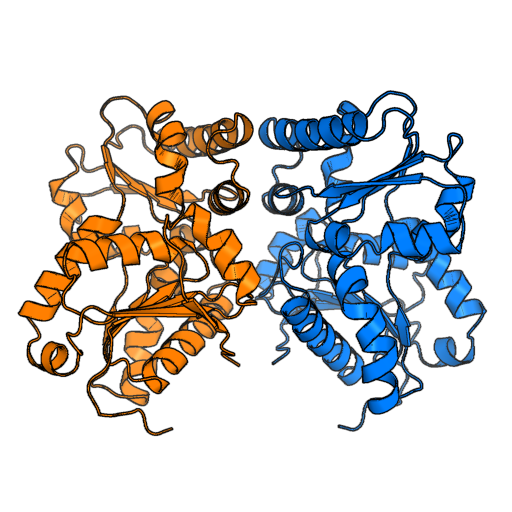B CA 1
ATOM 4077 C C . GLN B 1 243 ? -9.938 15.617 29.781 1 98.12 243 GLN B C 1
ATOM 4079 O O . GLN B 1 243 ? -9.664 16.109 30.875 1 98.12 243 GLN B O 1
ATOM 4084 N N . ASN B 1 244 ? -9.719 14.359 29.516 1 97.94 244 ASN B N 1
ATOM 4085 C CA . ASN B 1 244 ? -9.195 13.438 30.516 1 97.94 244 ASN B CA 1
ATOM 4086 C C . ASN B 1 244 ? -7.754 13.047 30.219 1 97.94 244 ASN B C 1
ATOM 4088 O O . ASN B 1 244 ? -7.148 12.289 30.984 1 97.94 244 ASN B O 1
ATOM 4092 N N . GLY B 1 245 ? -7.195 13.5 29.109 1 97.12 245 GLY B N 1
ATOM 4093 C CA . GLY B 1 245 ? -5.809 13.234 28.766 1 97.12 245 GLY B CA 1
ATOM 4094 C C . GLY B 1 245 ? -5.574 11.812 28.297 1 97.12 245 GLY B C 1
ATOM 4095 O O . GLY B 1 245 ? -4.477 11.273 28.438 1 97.12 245 GLY B O 1
ATOM 4096 N N . THR B 1 246 ? -6.625 11.172 27.703 1 96.19 246 THR B N 1
ATOM 4097 C CA . THR B 1 246 ? -6.504 9.789 27.266 1 96.19 246 THR B CA 1
ATOM 4098 C C . THR B 1 246 ? -6.285 9.719 25.766 1 96.19 246 THR B C 1
ATOM 4100 O O . THR B 1 246 ? -6.465 10.711 25.047 1 96.19 246 THR B O 1
ATOM 4103 N N . CYS B 1 247 ? -5.809 8.555 25.344 1 95.81 247 CYS B N 1
ATOM 4104 C CA . CYS B 1 247 ? -5.594 8.32 23.922 1 95.81 247 CYS B CA 1
ATOM 4105 C C . CYS B 1 247 ? -5.961 6.891 23.547 1 95.81 247 CYS B C 1
ATOM 4107 O O . CYS B 1 247 ? -5.477 5.941 24.172 1 95.81 247 CYS B O 1
ATOM 4109 N N . GLN B 1 248 ? -6.824 6.797 22.578 1 96.44 248 GLN B N 1
ATOM 4110 C CA . GLN B 1 248 ? -7.203 5.496 22.031 1 96.44 248 GLN B CA 1
ATOM 4111 C C . GLN B 1 248 ? -6.688 5.332 20.594 1 96.44 248 GLN B C 1
ATOM 4113 O O . GLN B 1 248 ? -6.582 6.309 19.859 1 96.44 248 GLN B O 1
ATOM 4118 N N . TYR B 1 249 ? -6.324 4.07 20.328 1 97.38 249 TYR B N 1
ATOM 4119 C CA . TYR B 1 249 ? -5.809 3.764 19 1 97.38 249 TYR B CA 1
ATOM 4120 C C . TYR B 1 249 ? -6.695 2.75 18.281 1 97.38 249 TYR B C 1
ATOM 4122 O O . TYR B 1 249 ? -7.066 1.727 18.859 1 97.38 249 TYR B O 1
ATOM 4130 N N . LEU B 1 250 ? -7.047 3.082 17.062 1 98.5 250 LEU B N 1
ATOM 4131 C CA . LEU B 1 250 ? -7.84 2.215 16.188 1 98.5 250 LEU B CA 1
ATOM 4132 C C . LEU B 1 250 ? -7.082 1.897 14.906 1 98.5 250 LEU B C 1
ATOM 4134 O O . LEU B 1 250 ? -6.32 2.73 14.406 1 98.5 250 LEU B O 1
ATOM 4138 N N . THR B 1 251 ? -7.285 0.714 14.367 1 98.56 251 THR B N 1
ATOM 4139 C CA . THR B 1 251 ? -6.648 0.309 13.125 1 98.56 251 THR B CA 1
ATOM 4140 C C . THR B 1 251 ? -7.598 -0.54 12.281 1 98.56 251 THR B C 1
ATOM 4142 O O . THR B 1 251 ? -8.461 -1.232 12.82 1 98.56 251 THR B O 1
ATOM 4145 N N . THR B 1 252 ? -7.484 -0.404 10.977 1 98.44 252 THR B N 1
ATOM 4146 C CA . THR B 1 252 ? -8.219 -1.306 10.086 1 98.44 252 THR B CA 1
ATOM 4147 C C . THR B 1 252 ? -7.422 -2.586 9.844 1 98.44 252 THR B C 1
ATOM 4149 O O . THR B 1 252 ? -7.902 -3.504 9.18 1 98.44 252 THR B O 1
ATOM 4152 N N . GLU B 1 253 ? -6.203 -2.709 10.352 1 97.75 253 GLU B N 1
ATOM 4153 C CA . GLU B 1 253 ? -5.332 -3.879 10.328 1 97.75 253 GLU B CA 1
ATOM 4154 C C . GLU B 1 253 ? -5.43 -4.668 11.625 1 97.75 253 GLU B C 1
ATOM 4156 O O . GLU B 1 253 ? -6.129 -4.262 12.555 1 97.75 253 GLU B O 1
ATOM 4161 N N . SER B 1 254 ? -4.793 -5.824 11.656 1 96.69 254 SER B N 1
ATOM 4162 C CA . SER B 1 254 ? -4.77 -6.566 12.914 1 96.69 254 SER B CA 1
ATOM 4163 C C . SER B 1 254 ? -4.09 -5.766 14.016 1 96.69 254 SER B C 1
ATOM 4165 O O . SER B 1 254 ? -3.119 -5.047 13.766 1 96.69 254 SER B O 1
ATOM 4167 N N . GLU B 1 255 ? -4.555 -5.945 15.227 1 97 255 GLU B N 1
ATOM 4168 C CA . GLU B 1 255 ? -4.027 -5.227 16.375 1 97 255 GLU B CA 1
ATOM 4169 C C . GLU B 1 255 ? -2.549 -5.539 16.594 1 97 255 GLU B C 1
ATOM 4171 O O . GLU B 1 255 ? -1.753 -4.641 16.875 1 97 255 GLU B O 1
ATOM 4176 N N . GLU B 1 256 ? -2.217 -6.754 16.391 1 94.44 256 GLU B N 1
ATOM 4177 C CA . GLU B 1 256 ? -0.836 -7.184 16.594 1 94.44 256 GLU B CA 1
ATOM 4178 C C . GLU B 1 256 ? 0.102 -6.531 15.578 1 94.44 256 GLU B C 1
ATOM 4180 O O . GLU B 1 256 ? 1.185 -6.066 15.938 1 94.44 256 GLU B O 1
ATOM 4185 N N . LYS B 1 257 ? -0.323 -6.512 14.375 1 94.31 257 LYS B N 1
ATOM 4186 C CA . LYS B 1 257 ? 0.497 -5.898 13.328 1 94.31 257 LYS B CA 1
ATOM 4187 C C . LYS B 1 257 ? 0.675 -4.402 13.578 1 94.31 257 LYS B C 1
ATOM 4189 O O . LYS B 1 257 ? 1.761 -3.857 13.367 1 94.31 257 LYS B O 1
ATOM 4194 N N . PHE B 1 258 ? -0.39 -3.775 14.016 1 95.5 258 PHE B N 1
ATOM 4195 C CA . PHE B 1 258 ? -0.299 -2.354 14.328 1 95.5 258 PHE B CA 1
ATOM 4196 C C . PHE B 1 258 ? 0.724 -2.105 15.43 1 95.5 258 PHE B C 1
ATOM 4198 O O . PHE B 1 258 ? 1.562 -1.208 15.32 1 95.5 258 PHE B O 1
ATOM 4205 N N . LYS B 1 259 ? 0.656 -2.898 16.469 1 94 259 LYS B N 1
ATOM 4206 C CA . LYS B 1 259 ? 1.559 -2.729 17.609 1 94 259 LYS B CA 1
ATOM 4207 C C . LYS B 1 259 ? 3.016 -2.889 17.188 1 94 259 LYS B C 1
ATOM 4209 O O . LYS B 1 259 ? 3.879 -2.117 17.609 1 94 259 LYS B O 1
ATOM 4214 N N . GLU B 1 260 ? 3.238 -3.736 16.312 1 90.81 260 GLU B N 1
ATOM 4215 C CA . GLU B 1 260 ? 4.586 -3.996 15.812 1 90.81 260 GLU B CA 1
ATOM 4216 C C . GLU B 1 260 ? 5.098 -2.836 14.969 1 90.81 260 GLU B C 1
ATOM 4218 O O . GLU B 1 260 ? 6.223 -2.367 15.156 1 90.81 260 GLU B O 1
ATOM 4223 N N . SER B 1 261 ? 4.293 -2.346 14.117 1 91.94 261 SER B N 1
ATOM 4224 C CA . SER B 1 261 ? 4.715 -1.357 13.133 1 91.94 261 SER B CA 1
ATOM 4225 C C . SER B 1 261 ? 4.738 0.046 13.734 1 91.94 261 SER B C 1
ATOM 4227 O O . SER B 1 261 ? 5.547 0.885 13.328 1 91.94 261 SER B O 1
ATOM 4229 N N . ALA B 1 262 ? 3.865 0.246 14.711 1 92.44 262 ALA B N 1
ATOM 4230 C CA . ALA B 1 262 ? 3.746 1.568 15.32 1 92.44 262 ALA B CA 1
ATOM 4231 C C . ALA B 1 262 ? 5.004 1.922 16.109 1 92.44 262 ALA B C 1
ATOM 4233 O O . ALA B 1 262 ? 5.25 3.096 16.406 1 92.44 262 ALA B O 1
ATOM 4234 N N . GLN B 1 263 ? 5.816 0.944 16.375 1 89.25 263 GLN B N 1
ATOM 4235 C CA . GLN B 1 263 ? 7 1.144 17.203 1 89.25 263 GLN B CA 1
ATOM 4236 C C . GLN B 1 263 ? 8.031 2.014 16.484 1 89.25 263 GLN B C 1
ATOM 4238 O O . GLN B 1 263 ? 8.906 2.602 17.125 1 89.25 263 GLN B O 1
ATOM 4243 N N . ILE B 1 264 ? 7.906 2.084 15.227 1 86.75 264 ILE B N 1
ATOM 4244 C CA . ILE B 1 264 ? 8.797 2.928 14.438 1 86.75 264 ILE B CA 1
ATOM 4245 C C . ILE B 1 264 ? 8.508 4.398 14.734 1 86.75 264 ILE B C 1
ATOM 4247 O O . ILE B 1 264 ? 9.414 5.234 14.688 1 86.75 264 ILE B O 1
ATOM 4251 N N . PHE B 1 265 ? 7.25 4.641 15.102 1 87.75 265 PHE B N 1
ATOM 4252 C CA . PHE B 1 265 ? 6.793 6.016 15.266 1 87.75 265 PHE B CA 1
ATOM 4253 C C . PHE B 1 265 ? 6.637 6.363 16.734 1 87.75 265 PHE B C 1
ATOM 4255 O O . PHE B 1 265 ? 6.77 7.527 17.125 1 87.75 265 PHE B O 1
ATOM 4262 N N . LEU B 1 266 ? 6.203 5.324 17.469 1 83.75 266 LEU B N 1
ATOM 4263 C CA . LEU B 1 266 ? 5.922 5.523 18.891 1 83.75 266 LEU B CA 1
ATOM 4264 C C . LEU B 1 266 ? 6.836 4.66 19.75 1 83.75 266 LEU B C 1
ATOM 4266 O O . LEU B 1 266 ? 7.062 3.488 19.453 1 83.75 266 LEU B O 1
ATOM 4270 N N . HIS B 1 267 ? 7.402 5.312 20.734 1 77.5 267 HIS B N 1
ATOM 4271 C CA . HIS B 1 267 ? 8.289 4.559 21.609 1 77.5 267 HIS B CA 1
ATOM 4272 C C . HIS B 1 267 ? 7.547 4.051 22.844 1 77.5 267 HIS B C 1
ATOM 4274 O O . HIS B 1 267 ? 8.133 3.941 23.922 1 77.5 267 HIS B O 1
ATOM 4280 N N . GLU B 1 268 ? 6.258 3.92 22.734 1 78.62 268 GLU B N 1
ATOM 4281 C CA . GLU B 1 268 ? 5.477 3.381 23.844 1 78.62 268 GLU B CA 1
ATOM 4282 C C . GLU B 1 268 ? 4.52 2.291 23.375 1 78.62 268 GLU B C 1
ATOM 4284 O O . GLU B 1 268 ? 4.188 2.227 22.188 1 78.62 268 GLU B O 1
ATOM 4289 N N . ARG B 1 269 ? 4.191 1.397 24.328 1 80.12 269 ARG B N 1
ATOM 4290 C CA . ARG B 1 269 ? 3.205 0.369 24.016 1 80.12 269 ARG B CA 1
ATOM 4291 C C . ARG B 1 269 ? 1.806 0.966 23.906 1 80.12 269 ARG B C 1
ATOM 4293 O O . ARG B 1 269 ? 1.438 1.837 24.703 1 80.12 269 ARG B O 1
ATOM 4300 N N . VAL B 1 270 ? 1.162 0.629 22.859 1 86.19 270 VAL B N 1
ATOM 4301 C CA . VAL B 1 270 ? -0.166 1.197 22.656 1 86.19 270 VAL B CA 1
ATOM 4302 C C . VAL B 1 270 ? -1.213 0.086 22.656 1 86.19 270 VAL B C 1
ATOM 4304 O O . VAL B 1 270 ? -0.922 -1.053 22.281 1 86.19 270 VAL B O 1
ATOM 4307 N N . ASN B 1 271 ? -2.369 0.376 23.266 1 88.94 271 ASN B N 1
ATOM 4308 C CA . ASN B 1 271 ? -3.531 -0.497 23.141 1 88.94 271 ASN B CA 1
ATOM 4309 C C . ASN B 1 271 ? -4.391 -0.115 21.938 1 88.94 271 ASN B C 1
ATOM 4311 O O . ASN B 1 271 ? -4.992 0.961 21.922 1 88.94 271 ASN B O 1
ATOM 4315 N N . VAL B 1 272 ? -4.406 -1.018 20.984 1 96.12 272 VAL B N 1
ATOM 4316 C CA . VAL B 1 272 ? -5.062 -0.714 19.703 1 96.12 272 VAL B CA 1
ATOM 4317 C C . VAL B 1 272 ? -6.242 -1.661 19.5 1 96.12 272 VAL B C 1
ATOM 4319 O O . VAL B 1 272 ? -6.207 -2.811 19.938 1 96.12 272 VAL B O 1
ATOM 4322 N N . THR B 1 273 ? -7.297 -1.165 18.938 1 97.62 273 THR B N 1
ATOM 4323 C CA . THR B 1 273 ? -8.484 -1.94 18.609 1 97.62 273 THR B CA 1
ATOM 4324 C C . THR B 1 273 ? -8.727 -1.943 17.094 1 97.62 273 THR B C 1
ATOM 4326 O O . THR B 1 273 ? -8.625 -0.903 16.438 1 97.62 273 THR B O 1
ATOM 4329 N N . HIS B 1 274 ? -8.992 -3.08 16.562 1 98 274 HIS B N 1
ATOM 4330 C CA . HIS B 1 274 ? -9.352 -3.199 15.148 1 98 274 HIS B CA 1
ATOM 4331 C C . HIS B 1 274 ? -10.75 -2.65 14.891 1 98 274 HIS B C 1
ATOM 4333 O O . HIS B 1 274 ? -11.656 -2.846 15.703 1 98 274 HIS B O 1
ATOM 4339 N N . VAL B 1 275 ? -10.93 -1.981 13.773 1 97.5 275 VAL B N 1
ATOM 4340 C CA . VAL B 1 275 ? -12.25 -1.513 13.367 1 97.5 275 VAL B CA 1
ATOM 4341 C C . VAL B 1 275 ? -12.453 -1.778 11.875 1 97.5 275 VAL B C 1
ATOM 4343 O O . VAL B 1 275 ? -11.484 -1.82 11.109 1 97.5 275 VAL B O 1
ATOM 4346 N N . ASP B 1 276 ? -13.672 -1.975 11.43 1 94.44 276 ASP B N 1
ATOM 4347 C CA . ASP B 1 276 ? -14.07 -2.053 10.031 1 94.44 276 ASP B CA 1
ATOM 4348 C C . ASP B 1 276 ? -14.711 -0.746 9.57 1 94.44 276 ASP B C 1
ATOM 4350 O O . ASP B 1 276 ? -15.508 -0.151 10.289 1 94.44 276 ASP B O 1
ATOM 4354 N N . LEU B 1 277 ? -14.297 -0.253 8.43 1 92.75 277 LEU B N 1
ATOM 4355 C CA . LEU B 1 277 ? -14.844 1.005 7.93 1 92.75 277 LEU B CA 1
ATOM 4356 C C . LEU B 1 277 ? -15.938 0.75 6.898 1 92.75 277 LEU B C 1
ATOM 4358 O O . LEU B 1 277 ? -16.672 1.67 6.52 1 92.75 277 LEU B O 1
ATOM 4362 N N . GLU B 1 278 ? -16.047 -0.499 6.281 1 78.44 278 GLU B N 1
ATOM 4363 C CA . GLU B 1 278 ? -17.031 -0.809 5.254 1 78.44 278 GLU B CA 1
ATOM 4364 C C . GLU B 1 278 ? -18.328 -1.35 5.875 1 78.44 278 GLU B C 1
ATOM 4366 O O . GLU B 1 278 ? -18.297 -1.918 6.969 1 78.44 278 GLU B O 1
#

Organism: NCBI:txid165179

InterPro domains:
  IPR001920 Asp/Glu racemase [G3DSA:3.40.50.1860] (9-266)
  IPR001920 Asp/Glu racemase [G3DSA:3.40.50.1860] (105-219)
  IPR001920 Asp/Glu racemase [SSF53681] (9-116)
  IPR001920 Asp/Glu racemase [SSF53681] (120-274)
  IPR004391 Glutamate racemase [MF_00258] (8-269)
  IPR004391 Glutamate racemase [TIGR00067] (10-263)
  IPR015942 Asp/Glu/hydantoin racemase [PF01177] (24-217)
  IPR018187 Asp/Glu racemase, active site 1 [PS00923] (74-82)
  IPR033134 Asp/Glu racemase, active site 2 [PS00924] (192-202)

Nearest PDB structures (foldseek):
  2gzm-assembly1_A  TM=9.391E-01  e=1.400E-26  Bacillus anthracis
  3isv-assembly2_A  TM=9.105E-01  e=1.075E-25  Listeria monocytogenes EGD-e
  2vvt-assembly1_A  TM=9.315E-01  e=3.164E-25  Enterococcus faecalis
  3ist-assembly1_A  TM=9.092E-01  e=2.807E-25  Listeria monocytogenes EGD-e
  2jfn-assembly1_A  TM=7.985E-01  e=3.529E-17  Escherichia coli

Foldseek 3Di:
DAFDDAFEFEEEEECAQLLLLQVVLQCVLALQFEYEYEHAHVRDDPLPPDLVVLQVVLLLVVVVVRNVQHQEYEHSWLLSCLRHQVCCLPPVCVVRPVSGYYHYQLLLCLQCVVVVDDLLEEEEEGGPSNVVSCSNVVNNCVNPVSHHYYYFHQPCQLVCLLVVNLPPPVVLVSLLVRLVVRCVVPVSAQEYEHSGSSCVSNVVSNVVRHDPRRHYDYRNNSSNVVVVVVCVVPVVSVVSTHGRSHYAAEYCDDQVVSQVSSCSVDVDGHRYYYDDSD/DAFDDAFEFEEEEECAQLLLLQVVLQCVLALQFEYEYEHAHVRDDPLPPDLVVLQVVLLLVVVVVRNVQHQEYEHSWLLSCLRHQVCCLPPVCVVRPVSGYYHYQLLLCLQCVVVVDDLLEEEEEGGPSNVVSCSNVVNNCVNPVSHHYYYFHQPCQLVCLLVVNLPPPVVLVSLLVRLVVRCVVPVSAQEYEHSGSSCVSNVVSNVVRHDPRRHYDYRNNSSNVVVVVVCVVPVVSVVSTHGRSHYAAEYCDDQVVSQVSSCSVDVDGHRYYYDDSD

pLDDT: mean 96.57, std 3.85, range [61.16, 98.88]

Solvent-accessible surface area (backbone atoms only — not comparable to full-atom values): 28284 Å² total; per-residue (Å²): 129,88,63,56,81,59,58,15,29,40,26,36,33,16,44,34,65,32,23,50,49,38,49,51,28,30,44,71,75,50,46,51,41,19,36,35,37,38,19,38,46,53,40,24,67,51,33,80,45,44,56,68,57,40,29,53,55,48,50,34,49,52,52,51,40,30,62,72,18,25,42,38,35,35,32,40,21,43,38,46,26,44,56,22,41,66,58,42,59,69,57,45,30,67,72,75,41,69,84,48,46,74,46,57,54,59,58,41,47,38,73,48,44,73,80,70,34,82,69,38,23,37,33,36,45,20,27,47,35,28,48,72,54,39,40,64,50,52,52,26,36,74,77,34,73,80,44,46,70,49,70,36,54,42,77,58,54,58,54,34,46,76,64,72,33,39,87,34,72,37,38,38,46,56,49,38,54,44,47,50,50,44,40,72,75,42,75,60,44,32,26,33,36,44,47,35,53,47,48,69,70,32,42,71,45,47,62,72,53,47,62,88,82,47,42,77,41,68,49,33,62,43,40,27,53,43,49,56,53,50,41,68,75,33,56,77,59,46,70,34,42,36,69,79,47,45,76,42,39,34,26,48,33,52,45,68,59,47,54,62,60,41,47,82,72,34,97,61,91,69,74,54,41,63,49,79,71,124,132,90,62,59,82,59,59,15,30,40,25,35,35,17,44,34,65,32,20,49,48,37,51,51,27,29,45,70,74,49,46,51,41,19,36,35,37,37,19,38,45,52,41,24,66,50,34,80,46,45,57,68,56,41,30,52,54,47,51,35,49,52,51,52,40,30,62,73,17,26,42,37,34,36,32,39,22,42,40,46,28,43,57,23,42,66,57,42,57,70,57,45,29,66,71,73,41,70,83,48,48,75,46,55,54,60,56,40,46,39,71,47,45,72,80,71,33,81,68,37,22,38,32,35,45,20,29,48,34,29,50,72,54,40,39,64,52,53,54,26,37,74,76,36,72,81,47,46,69,49,69,36,54,44,78,57,53,58,54,35,46,76,62,73,33,37,89,35,72,38,40,37,46,57,48,39,55,43,46,51,50,43,39,72,76,41,75,63,46,32,27,34,38,45,46,35,52,46,48,68,68,33,43,72,44,46,62,71,54,47,64,88,83,47,42,77,42,68,50,32,62,44,40,28,53,44,49,53,53,48,40,69,75,32,56,77,58,46,69,32,42,38,69,79,46,44,76,43,38,35,26,48,34,52,44,67,58,47,56,62,61,41,48,80,72,35,96,62,92,70,73,54,42,62,50,81,70,125

Sequence (556 aa):
MMLPSNPGPIGIFDSGYGGLTILHGLRQVLPQYDYMYLGDNARAPYGSRSFEVVYKFTRQAVIKLFSMGCHLVILGCNTASAKALRSIQQRDIPELDPNRRVLGIIRPTAEVIGNLTKSRHVGILATEGTIKSESYKMEIGKLWPDIQVSGVACPLWAAIVEANEADSPGADYFVKKRIDQLMRKDSDIDTVILGCTHYPLLMNSIVKNVPDGVRIVPQGQYVANSLHEYLNRHPELERNITQNGTCQYLTTESEEKFKESAQIFLHERVNVTHVDLEMMLPSNPGPIGIFDSGYGGLTILHGLRQVLPQYDYMYLGDNARAPYGSRSFEVVYKFTRQAVIKLFSMGCHLVILGCNTASAKALRSIQQRDIPELDPNRRVLGIIRPTAEVIGNLTKSRHVGILATEGTIKSESYKMEIGKLWPDIQVSGVACPLWAAIVEANEADSPGADYFVKKRIDQLMRKDSDIDTVILGCTHYPLLMNSIVKNVPDGVRIVPQGQYVANSLHEYLNRHPELERNITQNGTCQYLTTESEEKFKESAQIFLHERVNVTHVDLE

Secondary structure (DSSP, 8-state):
-PPP-S-BPEEEEESSSTHHHHHHHHHHH-TTS-EEEEE-GGG---TTS-HHHHHHHHHHHHHHHHHTT-SEEEE--HHHHHHTHHHIIIIIHHHH-TT-EEE-SHHHHHHHHHHH-SSSEEEEEE-HHHHHHTHHHHHHHHH-TT-EEEEEE-TTHHHHHHTT-TTSHHHHHHHHHHHHHHHHH-TT--EEEEESTTGGGGHHHHHHHSPTTPEEE-SHHHHHHHHHHHHHH-HHHHTTB--S--EEEEESS-HHHHHHHHTTT-SS---EEE----/-PPP-S-BPEEEEESSSTHHHHHHHHHHH-TTS-EEEEE-GGG---TTS-HHHHHHHHHHHHHHHHHTT-SEEEE--HHHHHHTHHHIIIIIHHHH-TT-EEE-SHHHHHHHHHHH-SSSEEEEEE-HHHHHHTHHHHHHHHH-TT-EEEEEE-TTHHHHHHTT-TTSHHHHHHHHHHHHHHHHH-TT--EEEEESTTGGGGHHHHHHHSPTTPEEE-SHHHHHHHHHHHHHH-HHHHTTB--S--EEEEESS-HHHHHHHHTTT-SS---EEE----